Protein 7QFY (pdb70)

Secondary structure (DSSP, 8-state):
-EEEE--TT--SGGG---EEEES---TTT-TT-TTB-SS-B-SSSBSSSEEEEE-TT--S--TTS-----TT-EE-----TT-S-GGGGHHHHHHHHHHHHHHHHHHHHHTT--GGGT---S--TTSSS--S--EEEEES-TT-SS-EEEE-PSTTS--EEEE-EE-SSSS-EEGGG-HHHHHHHHHHHHHHHHTT-TT---S--SHHHHHHHHHHHHHHHHHHT--TT--TT--B-SSHHHHT-TT-SSSS-B-S-TTT----GGGGGG--SHHHHHHHHHHHHHHHHHHHHHHH----SSS--EETTEESSHHHHHHHHHHHHHHHSPSS--HHHHHHHHHHHHHHHHSSTTHHHHHHHHHHTTBSTT-B--TTT-B-B----TT-

Foldseek 3Di:
DKAFAPAFLQQFPVRDHTDIDPQPADCVQVVVGQQDQVPDGAQWLHYFAERFAAAQVLDDDAPPHDTDRGNVSHLYFDDDPQDQDVVNGRSNLRRLLSNLRNLVSRQVVLLPCAQQQQHATQHNPPVDFAYPAHEYHHWQRNPDEDDKAWDAAARHHYIYIHWHWHDLDVRIATCSRRSLRSQLRVVLNLLQCQAVHRNGNCQQPWFQSVLLSNQLSNLVSVLSNDDPPDALADWAEGCCVNNVHPNHDADFTLHPDCVRPVAAPQCSLVDDTSPNSSVLVNSLLSQLLNLQCVVQNDDNDSHFDDDPSAGRHSSVNSVSLLSQLSNVAHRNHHPLSSLVSSQVSCCVRPVRPCVQSSQQSNLVRFSHPPWDDDSNGTHGHNDHDPVD

Organism: Fusarium oxysporum (NCBI:txid5507)

Nearest PDB structures (foldseek):
  7qfy-assembly1_A  TM=1.003E+00  e=1.128E-84  Fusarium oxysporum
  4k90-assembly1_A  TM=9.959E-01  e=1.265E-66  Aspergillus fumigatus Af293
  7z6t-assembly1_AAA  TM=9.946E-01  e=1.065E-66  Aspergillus clavatus
  7qp3-assembly1_A  TM=9.940E-01  e=9.988E-65  unclassified

Sequence (388 aa):
ATYKVYPWGVNDPSKGSRSTVENPWNLAASEFTWLSDGSNNYTTTRGNNGIAQVNPSGGSTYLNNYRPDSPSLKFEEYDYSTSTTTPTTTYRDASIAQLFYTANKYHDLLYLLGFTEQAGNFQTNNNGQGGVGNDMVILNAQDGSGTNNANFATPADGQQPGRMRMCLWTYSTPQRDCCSFDAGVVIHEYTHGLSNRLTGGPANSGCLPGGESGGMGEGWGDFMATAIHIQSKDTRASNKVMGDWVYNNAAGIRAYPYSTSLTTNPYTYKSVNSLSGVHAIGTYWATVLYEVMWNLIDKHGKNDADEPKFNNGVPTDGKYLAMKLVVDGMSLQPCNPNMVQARDAIIDADTALTKGANKCEIWKGFAKRGLGTGAKYSASSRTESFALPSGC

Radius of gyration: 19.97 Å; Cα contacts (8 Å, |Δi|>4): 911; chains: 1; bounding box: 58×42×52 Å

Solvent-accessible surface area: 14240 Å² total; per-residue (Å²): 30,21,0,78,0,18,30,38,43,37,19,0,15,76,100,33,90,41,56,69,35,122,69,23,37,40,104,65,6,2,88,50,36,0,12,10,13,45,103,73,130,38,59,18,0,74,4,7,4,0,3,0,0,4,1,90,94,17,29,88,112,58,86,147,34,82,36,3,121,13,97,76,55,121,0,64,32,132,32,50,76,89,37,96,74,18,81,100,7,84,38,2,0,0,0,5,0,0,8,2,3,2,28,0,4,6,7,0,26,40,0,31,3,27,8,145,20,0,1,0,3,39,46,15,74,86,75,35,50,76,12,102,0,20,0,12,1,1,0,16,3,43,66,34,76,35,92,9,60,24,36,19,48,39,27,9,110,24,0,59,0,25,0,2,17,16,60,125,17,133,35,66,61,0,0,0,3,0,8,3,8,0,0,10,11,2,0,24,0,0,0,24,0,10,0,40,26,42,91,69,34,46,0,19,103,26,48,7,8,6,0,0,2,19,0,3,0,1,2,0,3,9,0,13,28,10,91,84,151,6,76,78,82,21,72,36,51,7,4,34,16,0,74,69,78,94,56,4,51,34,78,79,36,3,1,15,46,79,129,41,0,54,24,8,0,102,21,4,59,101,38,105,45,41,90,31,13,1,3,0,0,2,0,0,2,1,2,7,0,4,21,0,9,89,93,70,34,49,35,76,56,69,79,9,136,80,93,145,50,29,5,40,6,0,5,4,2,2,0,26,2,6,4,32,1,1,66,98,11,60,49,82,2,21,0,22,68,2,12,56,4,6,23,77,2,0,74,79,43,26,186,25,61,2,83,32,36,0,26,94,1,0,3,68,0,0,0,0,64,38,9,145,89,36,82,84,75,23,67,42,16,105,53,71,27,124,59,44

InterPro domains:
  IPR001842 Peptidase M36, fungalysin [PF02128] (246-615)
  IPR001842 Peptidase M36, fungalysin [PR00999] (84-102)
  IPR001842 Peptidase M36, fungalysin [PR00999] (144-166)
  IPR001842 Peptidase M36, fungalysin [PR00999] (182-200)
  IPR001842 Peptidase M36, fungalysin [PR00999] (212-234)
  IPR001842 Peptidase M36, fungalysin [PR00999] (275-294)
  IPR001842 Peptidase M36, fungalysin [PR00999] (315-335)
  IPR001842 Peptidase M36, fungalysin [PR00999] (375-395)
  IPR001842 Peptidase M36, fungalysin [PR00999] (413-433)
  IPR001842 Peptidase M36, fungalysin [PR00999] (442-464)
  IPR001842 Peptidase M36, fungalysin [PR00999] (581-603)
  IPR011096 FTP domain [PF07504] (84-135)
  IPR027268 Peptidase M4/M1, CTD superfamily [G3DSA:1.10.390.10] (446-632)
  IPR050371 Fungal extracellular virulence-associated metalloproteinases [PTHR33478] (13-632)

B-factor: mean 17.04, std 9.08, range [4.0, 73.13]

Structure (mmCIF, N/CA/C/O backbone):
data_7QFY
#
_entry.id   7QFY
#
_cell.length_a   57.371
_cell.length_b   57.371
_cell.length_c   105.895
_cell.angle_alpha   90.000
_cell.angle_beta   90.000
_cell.angle_gamma   90.000
#
_symmetry.space_group_name_H-M   'P 41'
#
loop_
_entity.id
_entity.type
_entity.pdbx_description
1 polymer 'Extracellular metalloproteinase'
2 branched 2-acetamido-2-deoxy-beta-D-glucopyranose-(1-4)-2-acetamido-2-deoxy-beta-D-glucopyranose
3 non-polymer 'ZINC ION'
4 non-polymer 'CALCIUM ION'
5 water water
#
loop_
_atom_site.group_PDB
_atom_site.id
_atom_site.type_symbol
_atom_site.label_atom_id
_atom_site.label_alt_id
_atom_site.label_comp_id
_atom_site.label_asym_id
_atom_site.label_entity_id
_atom_site.label_seq_id
_atom_site.pdbx_PDB_ins_code
_atom_site.Cartn_x
_atom_site.Cartn_y
_atom_site.Cartn_z
_atom_site.occupancy
_atom_site.B_iso_or_equiv
_atom_site.auth_seq_id
_atom_site.auth_comp_id
_atom_site.auth_asym_id
_atom_site.auth_atom_id
_atom_site.pdbx_PDB_model_num
ATOM 1 N N . ALA A 1 1 ? 16.45857 17.65269 28.60762 1.000 16.31183 1 ALA A N 1
ATOM 2 C CA . ALA A 1 1 ? 16.91671 19.00702 29.05337 1.000 15.29059 1 ALA A CA 1
ATOM 3 C C . ALA A 1 1 ? 16.95563 19.02728 30.55628 1.000 15.74338 1 ALA A C 1
ATOM 4 O O . ALA A 1 1 ? 16.10967 18.42513 31.19752 1.000 15.27728 1 ALA A O 1
ATOM 13 N N . THR A 1 2 ? 17.96389 19.68128 31.11952 1.000 12.10042 2 THR A N 1
ATOM 14 C CA . THR A 1 2 ? 18.12182 19.74354 32.55782 1.000 9.90537 2 THR A CA 1
ATOM 15 C C . THR A 1 2 ? 18.34388 21.18327 32.97245 1.000 11.69876 2 THR A C 1
ATOM 16 O O . THR A 1 2 ? 18.86018 21.99699 32.19978 1.000 9.90143 2 THR A O 1
ATOM 27 N N . TYR A 1 3 ? 17.97554 21.47311 34.21540 1.000 10.10283 3 TYR A N 1
ATOM 28 C CA . TYR A 1 3 ? 18.20621 22.77127 34.83579 1.000 9.03768 3 TYR A CA 1
ATOM 29 C C . TYR A 1 3 ? 18.81022 22.53245 36.20927 1.000 12.10189 3 TYR A C 1
ATOM 30 O O . TYR A 1 3 ? 18.23790 21.78375 37.00840 1.000 11.36822 3 TYR A O 1
ATOM 48 N N . LYS A 1 4 ? 19.91362 23.19699 36.52829 1.000 10.13645 4 LYS A N 1
ATOM 49 C CA . LYS A 1 4 ? 20.42442 23.15543 37.89930 1.000 10.04152 4 LYS A CA 1
ATOM 50 C C . LYS A 1 4 ? 19.94032 24.41834 38.60531 1.000 8.22720 4 LYS A C 1
ATOM 51 O O . LYS A 1 4 ? 20.39874 25.52856 38.30593 1.000 8.53751 4 LYS A O 1
ATOM 70 N N . VAL A 1 5 ? 18.95927 24.25900 39.49847 1.000 6.02199 5 VAL A N 1
ATOM 71 C CA . VAL A 1 5 ? 18.22114 25.38270 40.06285 1.000 5.51958 5 VAL A CA 1
ATOM 72 C C . VAL A 1 5 ? 17.85782 25.06475 41.50999 1.000 6.95616 5 VAL A C 1
ATOM 73 O O . VAL A 1 5 ? 17.89450 23.90908 41.95026 1.000 8.68591 5 VAL A O 1
ATOM 86 N N . TYR A 1 6 ? 17.48325 26.10451 42.24490 1.000 8.26280 6 TYR A N 1
ATOM 87 C CA . TYR A 1 6 ? 16.67310 25.93570 43.43857 1.000 8.02602 6 TYR A CA 1
ATOM 88 C C . TYR A 1 6 ? 15.27709 25.60907 42.93912 1.000 6.73028 6 TYR A C 1
ATOM 89 O O . TYR A 1 6 ? 14.65661 26.46990 42.28874 1.000 7.59445 6 TYR A O 1
ATOM 107 N N . PRO A 1 7 ? 14.76970 24.38808 43.11217 1.000 6.75091 7 PRO A N 1
ATOM 108 C CA . PRO A 1 7 ? 13.49217 24.05207 42.47390 1.000 6.84016 7 PRO A CA 1
ATOM 109 C C . PRO A 1 7 ? 12.31901 24.75638 43.13994 1.000 7.76491 7 PRO A C 1
ATOM 110 O O . PRO A 1 7 ? 12.40580 25.33807 44.22061 1.000 9.45939 7 PRO A O 1
ATOM 121 N N . TRP A 1 8 ? 11.20202 24.66644 42.43689 1.000 8.28811 8 TRP A N 1
ATOM 122 C CA . TRP A 1 8 ? 9.94269 25.26435 42.83547 1.000 9.02091 8 TRP A CA 1
ATOM 123 C C . TRP A 1 8 ? 9.56653 24.83747 44.24774 1.000 11.84755 8 TRP A C 1
ATOM 124 O O . TRP A 1 8 ? 9.56488 23.64309 44.58805 1.000 11.40565 8 TRP A O 1
ATOM 145 N N . GLY A 1 9 ? 9.29419 25.82700 45.08936 1.000 10.45541 9 GLY A N 1
ATOM 146 C CA . GLY A 1 9 ? 9.01811 25.59236 46.48264 1.000 12.28201 9 GLY A CA 1
ATOM 147 C C . GLY A 1 9 ? 10.17085 25.89970 47.40402 1.000 12.18026 9 GLY A C 1
ATOM 148 O O . GLY A 1 9 ? 9.96508 25.98044 48.62209 1.000 10.09770 9 GLY A O 1
ATOM 152 N N . VAL A 1 10 ? 11.38125 26.04368 46.86777 1.000 8.50148 10 VAL A N 1
ATOM 153 C CA . VAL A 1 10 ? 12.51143 26.55511 47.63196 1.000 8.67685 10 VAL A CA 1
ATOM 154 C C . VAL A 1 10 ? 12.59278 28.03613 47.29697 1.000 8.59682 10 VAL A C 1
ATOM 155 O O . VAL A 1 10 ? 12.91645 28.38466 46.15854 1.000 10.61914 10 VAL A O 1
ATOM 168 N N . ASN A 1 11 ? 12.27272 28.92599 48.24635 1.000 5.69394 11 ASN A N 1
ATOM 169 C CA . ASN A 1 11 ? 12.14986 30.31863 47.83466 1.000 8.28525 11 ASN A CA 1
ATOM 170 C C . ASN A 1 11 ? 13.48308 30.94282 47.41150 1.000 10.42964 11 ASN A C 1
ATOM 171 O O . ASN A 1 11 ? 13.52443 31.73747 46.46009 1.000 11.15876 11 ASN A O 1
ATOM 182 N N . ASP A 1 12 ? 14.56212 30.69624 48.13925 1.000 7.86563 12 ASP A N 1
ATOM 183 C CA . ASP A 1 12 ? 15.78147 31.45015 47.88815 1.000 8.23737 12 ASP A CA 1
ATOM 184 C C . ASP A 1 12 ? 16.96645 30.63721 48.39150 1.000 5.98583 12 ASP A C 1
ATOM 185 O O . ASP A 1 12 ? 16.79025 29.59410 49.04921 1.000 6.65239 12 ASP A O 1
ATOM 194 N N . PRO A 1 13 ? 18.19912 31.05973 48.08479 1.000 6.46892 13 PRO A N 1
ATOM 195 C CA . PRO A 1 13 ? 19.35923 30.24259 48.46335 1.000 8.00341 13 PRO A CA 1
ATOM 196 C C . PRO A 1 13 ? 19.53298 30.01645 49.95664 1.000 9.75556 13 PRO A C 1
ATOM 197 O O . PRO A 1 13 ? 20.22382 29.06426 50.34260 1.000 11.14456 13 PRO A O 1
ATOM 208 N N . SER A 1 14 ? 18.95561 30.85907 50.82413 1.000 7.28643 14 SER A N 1
ATOM 209 C CA . SER A 1 14 ? 19.10320 30.63288 52.25440 1.000 7.93742 14 SER A CA 1
ATOM 210 C C . SER A 1 14 ? 18.17300 29.54706 52.76288 1.000 10.55619 14 SER A C 1
ATOM 211 O O . SER A 1 14 ? 18.31709 29.13036 53.91553 1.000 12.81601 14 SER A O 1
ATOM 219 N N . LYS A 1 15 ? 17.25188 29.06458 51.91925 1.000 9.14661 15 LYS A N 1
ATOM 220 C CA . LYS A 1 15 ? 16.23150 28.12628 52.34933 1.000 7.81542 15 LYS A CA 1
ATOM 221 C C . LYS A 1 15 ? 16.34884 26.75986 51.69489 1.000 9.65117 15 LYS A C 1
ATOM 222 O O . LYS A 1 15 ? 15.49734 25.89919 51.94230 1.000 10.87414 15 LYS A O 1
ATOM 241 N N . GLY A 1 16 ? 17.37649 26.51320 50.89638 1.000 9.26434 16 GLY A N 1
ATOM 242 C CA . GLY A 1 16 ? 17.48966 25.21761 50.27432 1.000 8.64317 16 GLY A CA 1
ATOM 243 C C . GLY A 1 16 ? 18.78463 25.08063 49.51879 1.000 9.48512 16 GLY A C 1
ATOM 244 O O . GLY A 1 16 ? 19.71703 25.86027 49.70840 1.000 11.18610 16 GLY A O 1
ATOM 248 N N . SER A 1 17 ? 18.81741 24.06169 48.65890 1.000 9.31440 17 SER A N 1
ATOM 249 C CA . SER A 1 17 ? 19.99636 23.67383 47.89933 1.000 8.33411 17 SER A CA 1
ATOM 250 C C . SER A 1 17 ? 19.57554 23.45773 46.45045 1.000 10.56012 17 SER A C 1
ATOM 251 O O . SER A 1 17 ? 18.42659 23.12790 46.16526 1.000 10.66288 17 SER A O 1
ATOM 259 N N . ARG A 1 18 ? 20.50860 23.66134 45.53339 1.000 9.51878 18 ARG A N 1
ATOM 260 C CA . ARG A 1 18 ? 20.21845 23.42422 44.12391 1.000 7.54227 18 ARG A CA 1
ATOM 261 C C . ARG A 1 18 ? 20.34666 21.94821 43.80114 1.000 8.42478 18 ARG A C 1
ATOM 262 O O . ARG A 1 18 ? 21.13709 21.21388 44.41731 1.000 12.38540 18 ARG A O 1
ATOM 283 N N . SER A 1 19 ? 19.54959 21.50571 42.83730 1.000 9.04581 19 SER A N 1
ATOM 284 C CA . SER A 1 19 ? 19.75488 20.20047 42.23481 1.000 14.21016 19 SER A CA 1
ATOM 285 C C . SER A 1 19 ? 19.41675 20.30336 40.76408 1.000 11.17059 19 SER A C 1
ATOM 286 O O . SER A 1 19 ? 18.95997 21.33373 40.27966 1.000 10.17579 19 SER A O 1
ATOM 294 N N . THR A 1 20 ? 19.68492 19.22143 40.04809 1.000 13.85042 20 THR A N 1
ATOM 295 C CA . THR A 1 20 ? 19.42099 19.14115 38.62236 1.000 12.62499 20 THR A CA 1
ATOM 296 C C . THR A 1 20 ? 18.06137 18.49222 38.40609 1.000 12.67461 20 THR A C 1
ATOM 297 O O . THR A 1 20 ? 17.83404 17.35775 38.85004 1.000 14.95108 20 THR A O 1
ATOM 308 N N . VAL A 1 21 ? 17.17284 19.19379 37.69896 1.000 10.72037 21 VAL A N 1
ATOM 309 C CA . VAL A 1 21 ? 15.84983 18.68114 37.37071 1.000 13.70133 21 VAL A CA 1
ATOM 310 C C . VAL A 1 21 ? 15.73820 18.55105 35.86037 1.000 12.31728 21 VAL A C 1
ATOM 311 O O . VAL A 1 21 ? 16.28699 19.36581 35.10937 1.000 12.97363 21 VAL A O 1
ATOM 324 N N . GLU A 1 22 ? 15.05460 17.50412 35.41884 1.000 12.43340 22 GLU A N 1
ATOM 325 C CA . GLU A 1 22 ? 14.94449 17.17990 34.01037 1.000 11.36435 22 GLU A CA 1
ATOM 326 C C . GLU A 1 22 ? 13.54152 17.48810 33.51586 1.000 13.80160 22 GLU A C 1
ATOM 327 O O . GLU A 1 22 ? 12.55299 17.20303 34.20097 1.000 14.39727 22 GLU A O 1
ATOM 339 N N . ASN A 1 23 ? 13.46345 18.10172 32.33634 1.000 11.47158 23 ASN A N 1
ATOM 340 C CA . ASN A 1 23 ? 12.21506 18.31222 31.60560 1.000 9.06181 23 ASN A CA 1
ATOM 341 C C . ASN A 1 23 ? 11.10179 18.79616 32.54528 1.000 10.68501 23 ASN A C 1
ATOM 342 O O . ASN A 1 23 ? 10.07048 18.13251 32.68165 1.000 12.39182 23 ASN A O 1
ATOM 353 N N . PRO A 1 24 ? 11.28479 19.94714 33.20468 1.000 9.89954 24 PRO A N 1
ATOM 354 C CA . PRO A 1 24 ? 10.37504 20.35207 34.29571 1.000 11.70835 24 PRO A CA 1
ATOM 355 C C . PRO A 1 24 ? 9.05976 20.98848 33.85244 1.000 10.47789 24 PRO A C 1
ATOM 356 O O . PRO A 1 24 ? 8.25018 21.38158 34.70835 1.000 10.84796 24 PRO A O 1
ATOM 367 N N . TRP A 1 25 ? 8.82006 21.05817 32.55501 1.000 9.54882 25 TRP A N 1
ATOM 368 C CA . TRP A 1 25 ? 7.61262 21.65238 32.02396 1.000 8.69379 25 TRP A CA 1
ATOM 369 C C . TRP A 1 25 ? 6.42089 20.73637 32.22822 1.000 9.49355 25 TRP A C 1
ATOM 370 O O . TRP A 1 25 ? 6.54767 19.51198 32.29419 1.000 12.67305 25 TRP A O 1
ATOM 391 N N . ASN A 1 26 ? 5.24449 21.34398 32.32865 1.000 10.25350 26 ASN A N 1
ATOM 392 C CA . ASN A 1 26 ? 3.98988 20.61015 32.29748 1.000 9.39296 26 ASN A CA 1
ATOM 393 C C . ASN A 1 26 ? 3.43208 20.70098 30.88113 1.000 11.49592 26 ASN A C 1
ATOM 394 O O . ASN A 1 26 ? 3.17422 21.79736 30.38041 1.000 10.39835 26 ASN A O 1
ATOM 405 N N . LEU A 1 27 ? 3.27652 19.55644 30.21675 1.000 11.82818 27 LEU A N 1
ATOM 406 C CA . LEU A 1 27 ? 2.90795 19.59462 28.80151 1.000 13.47386 27 LEU A CA 1
ATOM 407 C C . LEU A 1 27 ? 1.47549 20.05113 28.57125 1.000 13.31115 27 LEU A C 1
ATOM 408 O O . LEU A 1 27 ? 1.13602 20.43492 27.44663 1.000 15.69436 27 LEU A O 1
ATOM 424 N N . ALA A 1 28 ? 0.62091 20.00531 29.59374 1.000 12.32900 28 ALA A N 1
ATOM 425 C CA . ALA A 1 28 ? -0.72319 20.54450 29.43192 1.000 14.10774 28 ALA A CA 1
ATOM 426 C C . ALA A 1 28 ? -0.68883 22.04920 29.21775 1.000 17.25061 28 ALA A C 1
ATOM 427 O O . ALA A 1 28 ? -1.52399 22.59472 28.48775 1.000 17.60401 28 ALA A O 1
ATOM 434 N N . ALA A 1 29 ? 0.25604 22.73126 29.85582 1.000 12.49564 29 ALA A N 1
ATOM 435 C CA . ALA A 1 29 ? 0.39043 24.17966 29.75483 1.000 10.81819 29 ALA A CA 1
ATOM 436 C C . ALA A 1 29 ? 1.47033 24.63360 28.78409 1.000 12.34204 29 ALA A C 1
ATOM 437 O O . ALA A 1 29 ? 1.35862 25.72438 28.20397 1.000 10.17057 29 ALA A O 1
ATOM 444 N N . SER A 1 30 ? 2.50623 23.82876 28.57963 1.000 9.24098 30 SER A N 1
ATOM 445 C CA . SER A 1 30 ? 3.60296 24.14459 27.66152 1.000 8.87347 30 SER A CA 1
ATOM 446 C C . SER A 1 30 ? 3.71845 22.99129 26.67288 1.000 9.31981 30 SER A C 1
ATOM 447 O O . SER A 1 30 ? 4.61922 22.16988 26.79643 1.000 9.49445 30 SER A O 1
ATOM 455 N N . GLU A 1 31 ? 2.79628 22.92202 25.70876 1.000 9.49062 31 GLU A N 1
ATOM 456 C CA . GLU A 1 31 ? 2.71229 21.75143 24.84016 1.000 12.29357 31 GLU A CA 1
ATOM 457 C C . GLU A 1 31 ? 3.95782 21.56951 23.98595 1.000 11.81949 31 GLU A C 1
ATOM 458 O O . GLU A 1 31 ? 4.21019 20.45353 23.51269 1.000 14.54059 31 GLU A O 1
ATOM 470 N N . PHE A 1 32 ? 4.70766 22.64202 23.73199 1.000 11.84261 32 PHE A N 1
ATOM 471 C CA . PHE A 1 32 ? 5.92200 22.56810 22.93839 1.000 12.65331 32 PHE A CA 1
ATOM 472 C C . PHE A 1 32 ? 7.16217 22.42434 23.80594 1.000 13.75503 32 PHE A C 1
ATOM 473 O O . PHE A 1 32 ? 8.27586 22.44895 23.27004 1.000 11.81751 32 PHE A O 1
ATOM 490 N N . THR A 1 33 ? 6.98572 22.23210 25.11945 1.000 12.29863 33 THR A N 1
ATOM 491 C CA . THR A 1 33 ? 8.02421 22.39104 26.13277 1.000 11.11535 33 THR A CA 1
ATOM 492 C C . THR A 1 33 ? 8.39657 23.85964 26.27618 1.000 9.03606 33 THR A C 1
ATOM 493 O O . THR A 1 33 ? 7.89387 24.71983 25.54796 1.000 11.77279 33 THR A O 1
ATOM 504 N N . TRP A 1 34 ? 9.22499 24.16299 27.27058 1.000 8.00893 34 TRP A N 1
ATOM 505 C CA . TRP A 1 34 ? 9.66810 25.53033 27.47056 1.000 6.57984 34 TRP A CA 1
ATOM 506 C C . TRP A 1 34 ? 10.65106 25.99925 26.41164 1.000 9.15867 34 TRP A C 1
ATOM 507 O O . TRP A 1 34 ? 10.99196 27.19141 26.41115 1.000 9.57887 34 TRP A O 1
ATOM 528 N N . LEU A 1 35 ? 11.15538 25.10829 25.55851 1.000 8.36917 35 LEU A N 1
ATOM 529 C CA . LEU A 1 35 ? 12.28041 25.43154 24.68428 1.000 9.25831 35 LEU A CA 1
ATOM 530 C C . LEU A 1 35 ? 11.87873 25.56722 23.22354 1.000 11.56949 35 LEU A C 1
ATOM 531 O O . LEU A 1 35 ? 12.75464 25.60202 22.34813 1.000 11.28415 35 LEU A O 1
ATOM 547 N N . SER A 1 36 ? 10.58881 25.63769 22.93650 1.000 11.06292 36 SER A N 1
ATOM 548 C CA . SER A 1 36 ? 10.10472 25.74686 21.56748 1.000 10.92266 36 SER A CA 1
ATOM 549 C C . SER A 1 36 ? 8.84423 26.59067 21.56755 1.000 13.00133 36 SER A C 1
ATOM 550 O O . SER A 1 36 ? 8.11903 26.66424 22.57249 1.000 10.95671 36 SER A O 1
ATOM 558 N N . ASP A 1 37 ? 8.60116 27.24360 20.43235 1.000 12.16024 37 ASP A N 1
ATOM 559 C CA . ASP A 1 37 ? 7.34793 27.94215 20.18007 1.000 11.43051 37 ASP A CA 1
ATOM 560 C C . ASP A 1 37 ? 6.50809 27.22077 19.13723 1.000 14.81407 37 ASP A C 1
ATOM 561 O O . ASP A 1 37 ? 5.56551 27.80045 18.58296 1.000 16.21570 37 ASP A O 1
ATOM 570 N N . GLY A 1 38 ? 6.81819 25.95307 18.86862 1.000 10.11508 38 GLY A N 1
ATOM 571 C CA . GLY A 1 38 ? 6.09888 25.17016 17.90620 1.000 13.85378 38 GLY A CA 1
ATOM 572 C C . GLY A 1 38 ? 6.70304 25.22203 16.52000 1.000 17.54027 38 GLY A C 1
ATOM 573 O O . GLY A 1 38 ? 6.56028 24.26841 15.74919 1.000 27.27573 38 GLY A O 1
ATOM 577 N N . SER A 1 39 ? 7.35506 26.32166 16.17592 1.000 16.28248 39 SER A N 1
ATOM 578 C CA . SER A 1 39 ? 8.06012 26.43634 14.90713 1.000 25.02054 39 SER A CA 1
ATOM 579 C C . SER A 1 39 ? 9.56571 26.39432 15.05569 1.000 21.39244 39 SER A C 1
ATOM 580 O O . SER A 1 39 ? 10.25194 25.84376 14.19607 1.000 23.62507 39 SER A O 1
ATOM 588 N N . ASN A 1 40 ? 10.09418 26.99412 16.11356 1.000 16.94075 40 ASN A N 1
ATOM 589 C CA . ASN A 1 40 ? 11.52392 27.03854 16.35929 1.000 15.11916 40 ASN A CA 1
ATOM 590 C C . ASN A 1 40 ? 11.81622 26.30386 17.65520 1.000 16.60185 40 ASN A C 1
ATOM 591 O O . ASN A 1 40 ? 11.02872 26.38181 18.60918 1.000 17.37636 40 ASN A O 1
ATOM 602 N N . ASN A 1 41 ? 12.95000 25.60157 17.68737 1.000 15.64069 41 ASN A N 1
ATOM 603 C CA . ASN A 1 41 ? 13.49557 25.00735 18.89944 1.000 13.09618 41 ASN A CA 1
ATOM 604 C C . ASN A 1 41 ? 14.75191 25.77802 19.29022 1.000 14.39947 41 ASN A C 1
ATOM 605 O O . ASN A 1 41 ? 15.56274 26.13186 18.43092 1.000 18.05650 41 ASN A O 1
ATOM 615 N N . TYR A 1 42 ? 14.91305 26.04952 20.57918 1.000 10.71215 42 TYR A N 1
ATOM 616 C CA . TYR A 1 42 ? 16.01732 26.86308 21.06633 1.000 12.17749 42 TYR A CA 1
ATOM 617 C C . TYR A 1 42 ? 16.96608 26.05815 21.95077 1.000 13.87652 42 TYR A C 1
ATOM 618 O O . TYR A 1 42 ? 16.57656 25.06869 22.57444 1.000 13.58775 42 TYR A O 1
ATOM 636 N N . THR A 1 43 ? 18.22875 26.48536 21.97520 1.000 9.75258 43 THR A N 1
ATOM 637 C CA . THR A 1 43 ? 19.24762 25.89268 22.83989 1.000 10.89657 43 THR A CA 1
ATOM 638 C C . THR A 1 43 ? 19.69564 26.87721 23.91455 1.000 10.91498 43 THR A C 1
ATOM 639 O O . THR A 1 43 ? 20.87666 26.98293 24.24494 1.000 13.07047 43 THR A O 1
ATOM 650 N N . THR A 1 44 ? 18.74025 27.60737 24.47164 1.000 9.75657 44 THR A N 1
ATOM 651 C CA . THR A 1 44 ? 19.01374 28.62693 25.45411 1.000 9.68425 44 THR A CA 1
ATOM 652 C C . THR A 1 44 ? 17.74388 28.82525 26.28209 1.000 12.61233 44 THR A C 1
ATOM 653 O O . THR A 1 44 ? 16.80745 28.01339 26.23440 1.000 9.57009 44 THR A O 1
ATOM 664 N N . THR A 1 45 ? 17.74233 29.89416 27.07488 1.000 8.28113 45 THR A N 1
ATOM 665 C CA . THR A 1 45 ? 16.61272 30.29094 27.90887 1.000 7.07745 45 THR A CA 1
ATOM 666 C C . THR A 1 45 ? 15.63303 31.09273 27.04870 1.000 6.35111 45 THR A C 1
ATOM 667 O O . THR A 1 45 ? 15.44653 32.30378 27.18948 1.000 7.90957 45 THR A O 1
ATOM 678 N N . ARG A 1 46 ? 14.99551 30.36761 26.12577 1.000 7.32374 46 ARG A N 1
ATOM 679 C CA . ARG A 1 46 ? 14.04661 30.94544 25.18592 1.000 8.32128 46 ARG A CA 1
ATOM 680 C C . ARG A 1 46 ? 13.05207 29.87596 24.75770 1.000 8.69832 46 ARG A C 1
ATOM 681 O O . ARG A 1 46 ? 13.43684 28.72935 24.48589 1.000 8.77424 46 ARG A O 1
ATOM 702 N N . GLY A 1 47 ? 11.78598 30.27066 24.68508 1.000 6.70998 47 GLY A N 1
ATOM 703 C CA . GLY A 1 47 ? 10.75649 29.38448 24.18499 1.000 8.01972 47 GLY A CA 1
ATOM 704 C C . GLY A 1 47 ? 9.40100 30.05002 24.25259 1.000 8.95440 47 GLY A C 1
ATOM 705 O O . GLY A 1 47 ? 9.29075 31.27990 24.27954 1.000 9.14720 47 GLY A O 1
ATOM 709 N N . ASN A 1 48 ? 8.34889 29.23205 24.27126 1.000 8.64849 48 ASN A N 1
ATOM 710 C CA . ASN A 1 48 ? 7.01524 29.79453 24.05102 1.000 7.29372 48 ASN A CA 1
ATOM 711 C C . ASN A 1 48 ? 6.59568 30.77724 25.14042 1.000 7.78200 48 ASN A C 1
ATOM 712 O O . ASN A 1 48 ? 5.79231 31.68757 24.88070 1.000 9.20521 48 ASN A O 1
ATOM 723 N N . ASN A 1 49 ? 7.06796 30.58597 26.36428 1.000 7.37024 49 ASN A N 1
ATOM 724 C CA . ASN A 1 49 ? 6.54771 31.35847 27.49934 1.000 5.93640 49 ASN A CA 1
ATOM 725 C C . ASN A 1 49 ? 7.41475 32.54646 27.85242 1.000 8.04134 49 ASN A C 1
ATOM 726 O O . ASN A 1 49 ? 6.93759 33.47107 28.53283 1.000 7.38301 49 ASN A O 1
ATOM 737 N N . GLY A 1 50 ? 8.66967 32.56548 27.41491 1.000 6.76434 50 GLY A N 1
ATOM 738 C CA . GLY A 1 50 ? 9.53356 33.65555 27.82615 1.000 7.32093 50 GLY A CA 1
ATOM 739 C C . GLY A 1 50 ? 10.87631 33.57974 27.13072 1.000 7.52870 50 GLY A C 1
ATOM 740 O O . GLY A 1 50 ? 11.25252 32.56768 26.53355 1.000 7.95789 50 GLY A O 1
ATOM 744 N N . ILE A 1 51 ? 11.59586 34.68292 27.21024 1.000 7.17790 51 ILE A N 1
ATOM 745 C CA . ILE A 1 51 ? 12.97007 34.75424 26.76234 1.000 6.58193 51 ILE A CA 1
ATOM 746 C C . ILE A 1 51 ? 13.72540 35.46730 27.86941 1.000 8.08242 51 ILE A C 1
ATOM 747 O O . ILE A 1 51 ? 13.32957 36.55938 28.30120 1.000 6.88513 51 ILE A O 1
ATOM 763 N N . ALA A 1 52 ? 14.77050 34.82294 28.36976 1.000 6.92862 52 ALA A N 1
ATOM 764 C CA . ALA A 1 52 ? 15.55207 35.34810 29.48049 1.000 4.91426 52 ALA A CA 1
ATOM 765 C C . ALA A 1 52 ? 16.96659 35.69606 29.03010 1.000 5.13466 52 ALA A C 1
ATOM 766 O O . ALA A 1 52 ? 17.53630 35.06070 28.13333 1.000 6.91820 52 ALA A O 1
ATOM 773 N N . GLN A 1 53 ? 17.50806 36.73070 29.65836 1.000 7.22979 53 GLN A N 1
ATOM 774 C CA . GLN A 1 53 ? 18.79775 37.31257 29.32476 1.000 5.94659 53 GLN A CA 1
ATOM 775 C C . GLN A 1 53 ? 19.17957 38.23956 30.46182 1.000 6.38831 53 GLN A C 1
ATOM 776 O O . GLN A 1 53 ? 18.33131 38.61069 31.27815 1.000 6.75191 53 GLN A O 1
ATOM 790 N N . VAL A 1 54 ? 20.45171 38.59614 30.52146 1.000 6.71345 54 VAL A N 1
ATOM 791 C CA . VAL A 1 54 ? 20.83647 39.71624 31.37147 1.000 5.69841 54 VAL A CA 1
ATOM 792 C C . VAL A 1 54 ? 20.67735 40.99842 30.56929 1.000 8.47945 54 VAL A C 1
ATOM 793 O O . VAL A 1 54 ? 20.80732 41.02003 29.33970 1.000 8.15810 54 VAL A O 1
ATOM 806 N N . ASN A 1 55 ? 20.40269 42.09099 31.27093 1.000 6.71533 55 ASN A N 1
ATOM 807 C CA . ASN A 1 55 ? 20.24565 43.40505 30.64688 1.000 7.42853 55 ASN A CA 1
ATOM 808 C C . ASN A 1 55 ? 21.07848 44.45519 31.37978 1.000 8.36059 55 ASN A C 1
ATOM 809 O O . ASN A 1 55 ? 20.54012 45.42456 31.94414 1.000 8.59664 55 ASN A O 1
ATOM 820 N N . PRO A 1 56 ? 22.40643 44.30841 31.36699 1.000 8.92342 56 PRO A N 1
ATOM 821 C CA . PRO A 1 56 ? 23.25482 45.24616 32.11655 1.000 9.37289 56 PRO A CA 1
ATOM 822 C C . PRO A 1 56 ? 23.09468 46.68155 31.66688 1.000 11.77226 56 PRO A C 1
ATOM 823 O O . PRO A 1 56 ? 23.31725 47.60227 32.47418 1.000 13.31365 56 PRO A O 1
ATOM 834 N N . SER A 1 57 ? 22.69697 46.90858 30.40781 1.000 12.42552 57 SER A N 1
ATOM 835 C CA . SER A 1 57 ? 22.53879 48.27759 29.92638 1.000 13.07639 57 SER A CA 1
ATOM 836 C C . SER A 1 57 ? 21.34575 48.97675 30.55697 1.000 14.07122 57 SER A C 1
ATOM 837 O O . SER A 1 57 ? 21.30782 50.21482 30.57816 1.000 15.52224 57 SER A O 1
ATOM 845 N N . GLY A 1 58 ? 20.36470 48.21783 31.03087 1.000 11.65142 58 GLY A N 1
ATOM 846 C CA . GLY A 1 58 ? 19.10541 48.77603 31.47227 1.000 12.02407 58 GLY A CA 1
ATOM 847 C C . GLY A 1 58 ? 18.19856 49.24118 30.35356 1.000 15.92069 58 GLY A C 1
ATOM 848 O O . GLY A 1 58 ? 17.19206 49.89794 30.63149 1.000 17.17143 58 GLY A O 1
ATOM 852 N N . GLY A 1 59 ? 18.51874 48.89734 29.10245 1.000 13.97054 59 GLY A N 1
ATOM 853 C CA . GLY A 1 59 ? 17.75116 49.33441 27.95311 1.000 14.13883 59 GLY A CA 1
ATOM 854 C C . GLY A 1 59 ? 16.47036 48.56472 27.76722 1.000 18.14612 59 GLY A C 1
ATOM 855 O O . GLY A 1 59 ? 16.13542 47.64441 28.51630 1.000 14.58427 59 GLY A O 1
ATOM 859 N N . SER A 1 60 ? 15.73975 48.93389 26.70686 1.000 17.52049 60 SER A N 1
ATOM 860 C CA . SER A 1 60 ? 14.42322 48.37262 26.46230 1.000 18.57739 60 SER A CA 1
ATOM 861 C C . SER A 1 60 ? 14.38766 47.32278 25.35592 1.000 23.95484 60 SER A C 1
ATOM 862 O O . SER A 1 60 ? 13.32269 46.75778 25.11169 1.000 31.55601 60 SER A O 1
ATOM 870 N N . THR A 1 61 ? 15.49906 47.04370 24.68101 1.000 16.56129 61 THR A N 1
ATOM 871 C CA . THR A 1 61 ? 15.52243 45.91979 23.75574 1.000 17.68560 61 THR A CA 1
ATOM 872 C C . THR A 1 61 ? 16.03822 44.69088 24.49631 1.000 17.39383 61 THR A C 1
ATOM 873 O O . THR A 1 61 ? 16.55303 44.78788 25.60883 1.000 17.82846 61 THR A O 1
ATOM 884 N N . TYR A 1 62 ? 15.86832 43.51307 23.88190 1.000 9.33301 62 TYR A N 1
ATOM 885 C CA . TYR A 1 62 ? 16.19018 42.26387 24.56681 1.000 8.92874 62 TYR A CA 1
ATOM 886 C C . TYR A 1 62 ? 16.80662 41.18733 23.68394 1.000 10.52208 62 TYR A C 1
ATOM 887 O O . TYR A 1 62 ? 17.57263 40.36524 24.19998 1.000 9.13312 62 TYR A O 1
ATOM 905 N N . LEU A 1 63 ? 16.53846 41.16701 22.37851 1.000 10.14025 63 LEU A N 1
ATOM 906 C CA . LEU A 1 63 ? 16.86672 39.98516 21.59286 1.000 8.39378 63 LEU A CA 1
ATOM 907 C C . LEU A 1 63 ? 18.36847 39.74184 21.57415 1.000 10.99902 63 LEU A C 1
ATOM 908 O O . LEU A 1 63 ? 18.82265 38.58976 21.55078 1.000 11.46657 63 LEU A O 1
ATOM 924 N N . ASN A 1 64 ? 19.15023 40.80414 21.60339 1.000 8.79765 64 ASN A N 1
ATOM 925 C CA . ASN A 1 64 ? 20.58333 40.65793 21.45475 1.000 9.02884 64 ASN A CA 1
ATOM 926 C C . ASN A 1 64 ? 21.32367 40.78812 22.77176 1.000 8.59928 64 ASN A C 1
ATOM 927 O O . ASN A 1 64 ? 22.55323 40.84884 22.75574 1.000 9.10115 64 ASN A O 1
ATOM 938 N N . ASN A 1 65 ? 20.61123 40.81633 23.89766 1.000 8.02111 65 ASN A N 1
ATOM 939 C CA . ASN A 1 65 ? 21.27674 40.68553 25.18635 1.000 7.62361 65 ASN A CA 1
ATOM 940 C C . ASN A 1 65 ? 21.80731 39.26886 25.36210 1.000 9.42938 65 ASN A C 1
ATOM 941 O O . ASN A 1 65 ? 21.39746 38.32525 24.66955 1.000 8.73149 65 ASN A O 1
ATOM 952 N N . TYR A 1 66 ? 22.75173 39.13325 26.29270 1.000 7.48973 66 TYR A N 1
ATOM 953 C CA . TYR A 1 66 ? 23.42765 37.86262 26.52396 1.000 7.19885 66 TYR A CA 1
ATOM 954 C C . TYR A 1 66 ? 22.49349 36.84240 27.17159 1.000 6.72129 66 TYR A C 1
ATOM 955 O O . TYR A 1 66 ? 21.83541 37.13443 28.17552 1.000 7.48829 66 TYR A O 1
ATOM 973 N N . ARG A 1 67 ? 22.52477 35.61036 26.65485 1.000 6.94917 67 ARG A N 1
ATOM 974 C CA . ARG A 1 67 ? 21.95213 34.43762 27.30471 1.000 6.94655 67 ARG A CA 1
ATOM 975 C C . ARG A 1 67 ? 22.80916 33.22530 26.95513 1.000 9.41790 67 ARG A C 1
ATOM 976 O O . ARG A 1 67 ? 23.53111 33.23901 25.95111 1.000 10.05236 67 ARG A O 1
ATOM 997 N N . PRO A 1 68 ? 22.80130 32.18809 27.78777 1.000 10.89870 68 PRO A N 1
ATOM 998 C CA . PRO A 1 68 ? 23.76868 31.10265 27.58314 1.000 12.06042 68 PRO A CA 1
ATOM 999 C C . PRO A 1 68 ? 23.45991 30.31561 26.32126 1.000 11.61421 68 PRO A C 1
ATOM 1000 O O . PRO A 1 68 ? 22.30502 30.01395 26.03072 1.000 16.92707 68 PRO A O 1
ATOM 1011 N N . ASP A 1 69 ? 24.51471 30.04372 25.55012 1.000 16.05026 69 ASP A N 1
ATOM 1012 C CA . ASP A 1 69 ? 24.46386 29.20573 24.35106 1.000 20.91261 69 ASP A CA 1
ATOM 1013 C C . ASP A 1 69 ? 24.81423 27.79191 24.79461 1.000 20.02779 69 ASP A C 1
ATOM 1014 O O . ASP A 1 69 ? 25.98868 27.46627 24.97945 1.000 19.24319 69 ASP A O 1
ATOM 1023 N N . SER A 1 70 ? 23.80251 26.94332 24.97311 1.000 12.99171 70 SER A N 1
ATOM 1024 C CA . SER A 1 70 ? 23.99340 25.61435 25.54479 1.000 15.52632 70 SER A CA 1
ATOM 1025 C C . SER A 1 70 ? 23.31228 24.56042 24.68560 1.000 13.12721 70 SER A C 1
ATOM 1026 O O . SER A 1 70 ? 22.25128 24.04182 25.05030 1.000 12.67265 70 SER A O 1
ATOM 1034 N N . PRO A 1 71 ? 23.91525 24.18705 23.54691 1.000 11.87946 71 PRO A N 1
ATOM 1035 C CA . PRO A 1 71 ? 23.33193 23.11993 22.72446 1.000 10.42851 71 PRO A CA 1
ATOM 1036 C C . PRO A 1 71 ? 23.24139 21.78700 23.43250 1.000 14.11898 71 PRO A C 1
ATOM 1037 O O . PRO A 1 71 ? 22.51465 20.91727 22.95332 1.000 13.52655 71 PRO A O 1
ATOM 1048 N N . SER A 1 72 ? 23.96633 21.59586 24.53894 1.000 17.79685 72 SER A N 1
ATOM 1049 C CA . SER A 1 72 ? 23.80345 20.38367 25.33339 1.000 18.44135 72 SER A CA 1
ATOM 1050 C C . SER A 1 72 ? 22.40652 20.26533 25.93488 1.000 20.67574 72 SER A C 1
ATOM 1051 O O . SER A 1 72 ? 21.99865 19.15904 26.30528 1.000 18.68487 72 SER A O 1
ATOM 1059 N N . LEU A 1 73 ? 21.66802 21.37749 26.02110 1.000 13.69704 73 LEU A N 1
ATOM 1060 C CA . LEU A 1 73 ? 20.41732 21.52102 26.78832 1.000 11.20444 73 LEU A CA 1
ATOM 1061 C C . LEU A 1 73 ? 20.59020 21.15120 28.25022 1.000 11.99797 73 LEU A C 1
ATOM 1062 O O . LEU A 1 73 ? 19.61157 20.82797 28.92677 1.000 12.03748 73 LEU A O 1
ATOM 1078 N N . LYS A 1 74 ? 21.81351 21.23862 28.75347 1.000 14.83013 74 LYS A N 1
ATOM 1079 C CA . LYS A 1 74 ? 22.11639 21.08602 30.17472 1.000 12.99562 74 LYS A CA 1
ATOM 1080 C C . LYS A 1 74 ? 22.32622 22.49563 30.71239 1.000 13.94474 74 LYS A C 1
ATOM 1081 O O . LYS A 1 74 ? 23.41866 23.05279 30.65087 1.000 13.09107 74 LYS A O 1
ATOM 1100 N N . PHE A 1 75 ? 21.26208 23.08397 31.24138 1.000 11.13331 75 PHE A N 1
ATOM 1101 C CA . PHE A 1 75 ? 21.33048 24.44802 31.75682 1.000 10.45841 75 PHE A CA 1
ATOM 1102 C C . PHE A 1 75 ? 21.78738 24.38796 33.21397 1.000 8.90073 75 PHE A C 1
ATOM 1103 O O . PHE A 1 75 ? 21.06065 24.72643 34.15327 1.000 9.95471 75 PHE A O 1
ATOM 1120 N N A GLU A 1 76 ? 23.03396 23.92547 33.37444 0.589 9.08722 76 GLU A N 1
ATOM 1121 N N B GLU A 1 76 ? 23.03832 23.94039 33.39096 0.411 9.09193 76 GLU A N 1
ATOM 1122 C CA A GLU A 1 76 ? 23.64243 23.64311 34.67205 0.589 9.65481 76 GLU A CA 1
ATOM 1123 C CA B GLU A 1 76 ? 23.60855 23.64367 34.70892 0.411 9.68547 76 GLU A CA 1
ATOM 1124 C C A GLU A 1 76 ? 24.86858 24.52828 34.81079 0.589 9.01839 76 GLU A C 1
ATOM 1125 C C B GLU A 1 76 ? 24.88206 24.46443 34.89862 0.411 8.97585 76 GLU A C 1
ATOM 1126 O O A GLU A 1 76 ? 25.87233 24.32410 34.11050 0.589 11.62797 76 GLU A O 1
ATOM 1127 O O B GLU A 1 76 ? 25.94614 24.12018 34.37264 0.411 11.77585 76 GLU A O 1
ATOM 1150 N N . TYR A 1 77 ? 24.77380 25.54458 35.67102 1.000 7.53516 77 TYR A N 1
ATOM 1151 C CA . TYR A 1 77 ? 25.78409 26.58787 35.72365 1.000 8.70964 77 TYR A CA 1
ATOM 1152 C C . TYR A 1 77 ? 26.22814 26.84620 37.15458 1.000 8.14130 77 TYR A C 1
ATOM 1153 O O . TYR A 1 77 ? 25.46296 26.64283 38.09830 1.000 11.06163 77 TYR A O 1
ATOM 1171 N N . ASP A 1 78 ? 27.46401 27.32126 37.29824 1.000 10.98082 78 ASP A N 1
ATOM 1172 C CA . ASP A 1 78 ? 28.01915 27.56144 38.62169 1.000 11.24005 78 ASP A CA 1
ATOM 1173 C C . ASP A 1 78 ? 27.31375 28.71093 39.33575 1.000 11.19118 78 ASP A C 1
ATOM 1174 O O . ASP A 1 78 ? 26.96844 29.73275 38.73300 1.000 11.34540 78 ASP A O 1
ATOM 1183 N N . TYR A 1 79 ? 27.15856 28.55598 40.64919 1.000 11.91036 79 TYR A N 1
ATOM 1184 C CA . TYR A 1 79 ? 26.59117 29.60055 41.49687 1.000 8.66694 79 TYR A CA 1
ATOM 1185 C C . TYR A 1 79 ? 27.07267 29.39684 42.92096 1.000 9.66234 79 TYR A C 1
ATOM 1186 O O . TYR A 1 79 ? 27.03959 28.28245 43.44314 1.000 15.41560 79 TYR A O 1
ATOM 1204 N N . SER A 1 80 ? 27.46089 30.49082 43.55299 1.000 14.18888 80 SER A N 1
ATOM 1205 C CA . SER A 1 80 ? 27.80034 30.47094 44.96441 1.000 18.53137 80 SER A CA 1
ATOM 1206 C C . SER A 1 80 ? 27.34728 31.76450 45.60354 1.000 14.71257 80 SER A C 1
ATOM 1207 O O . SER A 1 80 ? 27.52864 32.84485 45.02388 1.000 14.86709 80 SER A O 1
ATOM 1215 N N . THR A 1 81 ? 26.78254 31.63164 46.80464 1.000 19.93401 81 THR A N 1
ATOM 1216 C CA . THR A 1 81 ? 26.40001 32.77892 47.61097 1.000 14.19233 81 THR A CA 1
ATOM 1217 C C . THR A 1 81 ? 27.59963 33.50903 48.19653 1.000 14.84530 81 THR A C 1
ATOM 1218 O O . THR A 1 81 ? 27.38893 34.50780 48.87353 1.000 11.09360 81 THR A O 1
ATOM 1229 N N . SER A 1 82 ? 28.83289 33.03984 48.00674 1.000 17.63795 82 SER A N 1
ATOM 1230 C CA . SER A 1 82 ? 30.00738 33.80533 48.42916 1.000 17.42065 82 SER A CA 1
ATOM 1231 C C . SER A 1 82 ? 30.57441 34.67159 47.32319 1.000 17.15096 82 SER A C 1
ATOM 1232 O O . SER A 1 82 ? 31.38660 35.55961 47.59673 1.000 18.07735 82 SER A O 1
ATOM 1240 N N . THR A 1 83 ? 30.16944 34.42941 46.08636 1.000 18.16612 83 THR A N 1
ATOM 1241 C CA . THR A 1 83 ? 30.71188 35.14545 44.94974 1.000 19.54907 83 THR A CA 1
ATOM 1242 C C . THR A 1 83 ? 30.33530 36.62931 44.98442 1.000 20.37459 83 THR A C 1
ATOM 1243 O O . THR A 1 83 ? 29.15870 36.98917 45.09027 1.000 16.85806 83 THR A O 1
ATOM 1254 N N . THR A 1 84 ? 31.34845 37.47712 44.84903 1.000 17.39564 84 THR A N 1
ATOM 1255 C CA . THR A 1 84 ? 31.26024 38.92796 44.96650 1.000 15.66793 84 THR A CA 1
ATOM 1256 C C . THR A 1 84 ? 30.86281 39.63482 43.67626 1.000 21.67156 84 THR A C 1
ATOM 1257 O O . THR A 1 84 ? 30.35395 40.76550 43.73022 1.000 21.33243 84 THR A O 1
ATOM 1268 N N . THR A 1 85 ? 31.10355 39.01820 42.52175 1.000 19.11152 85 THR A N 1
ATOM 1269 C CA . THR A 1 85 ? 30.92570 39.67707 41.23108 1.000 14.07001 85 THR A CA 1
ATOM 1270 C C . THR A 1 85 ? 29.76240 39.01703 40.50054 1.000 13.44162 85 THR A C 1
ATOM 1271 O O . THR A 1 85 ? 29.93093 37.92821 39.93010 1.000 14.64785 85 THR A O 1
ATOM 1282 N N . PRO A 1 86 ? 28.55772 39.61047 40.50586 1.000 14.69918 86 PRO A N 1
ATOM 1283 C CA . PRO A 1 86 ? 27.37943 38.88280 40.00318 1.000 13.41270 86 PRO A CA 1
ATOM 1284 C C . PRO A 1 86 ? 27.44732 38.47354 38.54410 1.000 11.46729 86 PRO A C 1
ATOM 1285 O O . PRO A 1 86 ? 26.82516 37.46452 38.15967 1.000 11.25511 86 PRO A O 1
ATOM 1296 N N . THR A 1 87 ? 28.18828 39.19340 37.69993 1.000 9.93597 87 THR A N 1
ATOM 1297 C CA . THR A 1 87 ? 28.26233 38.75255 36.31626 1.000 12.15771 87 THR A CA 1
ATOM 1298 C C . THR A 1 87 ? 28.90502 37.37762 36.21375 1.000 12.69607 87 THR A C 1
ATOM 1299 O O . THR A 1 87 ? 28.62913 36.65559 35.25368 1.000 11.38525 87 THR A O 1
ATOM 1310 N N A THR A 1 88 ? 29.71722 36.99396 37.21023 0.478 11.33254 88 THR A N 1
ATOM 1311 N N B THR A 1 88 ? 29.70284 36.95223 37.19856 0.522 11.32794 88 THR A N 1
ATOM 1312 C CA A THR A 1 88 ? 30.32334 35.66631 37.23199 0.478 10.80369 88 THR A CA 1
ATOM 1313 C CA B THR A 1 88 ? 30.31573 35.63784 37.04976 0.522 10.89389 88 THR A CA 1
ATOM 1314 C C A THR A 1 88 ? 29.27630 34.56870 37.08374 0.478 10.75907 88 THR A C 1
ATOM 1315 C C B THR A 1 88 ? 29.33293 34.48622 37.22243 0.522 10.74815 88 THR A C 1
ATOM 1316 O O A THR A 1 88 ? 29.48387 33.59686 36.34549 0.478 11.13674 88 THR A O 1
ATOM 1317 O O B THR A 1 88 ? 29.68864 33.35221 36.88550 0.522 12.33609 88 THR A O 1
ATOM 1338 N N . TYR A 1 89 ? 28.12761 34.72512 37.74131 1.000 7.86974 89 TYR A N 1
ATOM 1339 C CA . TYR A 1 89 ? 27.08701 33.70274 37.75288 1.000 6.75410 89 TYR A CA 1
ATOM 1340 C C . TYR A 1 89 ? 25.86301 34.11299 36.94111 1.000 6.06414 89 TYR A C 1
ATOM 1341 O O . TYR A 1 89 ? 24.74062 33.66000 37.19418 1.000 6.84242 89 TYR A O 1
ATOM 1359 N N . ARG A 1 90 ? 26.07443 34.94261 35.91775 1.000 8.04928 90 ARG A N 1
ATOM 1360 C CA . ARG A 1 90 ? 24.94456 35.37400 35.10585 1.000 6.51080 90 ARG A CA 1
ATOM 1361 C C . ARG A 1 90 ? 24.23722 34.19795 34.43408 1.000 6.09132 90 ARG A C 1
ATOM 1362 O O . ARG A 1 90 ? 23.00785 34.22841 34.28942 1.000 5.30202 90 ARG A O 1
ATOM 1383 N N . ASP A 1 91 ? 24.97263 33.15358 34.00386 1.000 8.19045 91 ASP A N 1
ATOM 1384 C CA . ASP A 1 91 ? 24.29815 32.01139 33.37527 1.000 6.60764 91 ASP A CA 1
ATOM 1385 C C . ASP A 1 91 ? 23.30008 31.38642 34.34501 1.000 7.28579 91 ASP A C 1
ATOM 1386 O O . ASP A 1 91 ? 22.13162 31.14927 34.00649 1.000 7.33341 91 ASP A O 1
ATOM 1395 N N . ALA A 1 92 ? 23.74183 31.16170 35.58484 1.000 6.62107 92 ALA A N 1
ATOM 1396 C CA . ALA A 1 92 ? 22.87504 30.58397 36.61007 1.000 6.50104 92 ALA A CA 1
ATOM 1397 C C . ALA A 1 92 ? 21.69830 31.49083 36.90736 1.000 7.44706 92 ALA A C 1
ATOM 1398 O O . ALA A 1 92 ? 20.57060 31.01645 37.14054 1.000 7.10252 92 ALA A O 1
ATOM 1405 N N . SER A 1 93 ? 21.96078 32.79868 36.98426 1.000 5.32261 93 SER A N 1
ATOM 1406 C CA . SER A 1 93 ? 20.90967 33.76794 37.24765 1.000 5.27457 93 SER A CA 1
ATOM 1407 C C . SER A 1 93 ? 19.83856 33.71835 36.16989 1.000 7.27615 93 SER A C 1
ATOM 1408 O O . SER A 1 93 ? 18.64096 33.67535 36.46648 1.000 6.52350 93 SER A O 1
ATOM 1416 N N . ILE A 1 94 ? 20.26040 33.75577 34.90564 1.000 6.38647 94 ILE A N 1
ATOM 1417 C CA . ILE A 1 94 ? 19.31838 33.69181 33.79211 1.000 4.49492 94 ILE A CA 1
ATOM 1418 C C . ILE A 1 94 ? 18.53226 32.38189 33.83026 1.000 6.56874 94 ILE A C 1
ATOM 1419 O O . ILE A 1 94 ? 17.31405 32.35864 33.62982 1.000 5.59392 94 ILE A O 1
ATOM 1435 N N . ALA A 1 95 ? 19.21485 31.27430 34.08267 1.000 6.87757 95 ALA A N 1
ATOM 1436 C CA . ALA A 1 95 ? 18.54600 29.97959 34.06773 1.000 6.52291 95 ALA A CA 1
ATOM 1437 C C . ALA A 1 95 ? 17.52502 29.86559 35.18780 1.000 5.33724 95 ALA A C 1
ATOM 1438 O O . ALA A 1 95 ? 16.43726 29.31957 34.98363 1.000 7.79399 95 ALA A O 1
ATOM 1445 N N . GLN A 1 96 ? 17.87614 30.33211 36.37869 1.000 5.71661 96 GLN A N 1
ATOM 1446 C CA . GLN A 1 96 ? 16.95219 30.27198 37.50483 1.000 5.64949 96 GLN A CA 1
ATOM 1447 C C . GLN A 1 96 ? 15.72277 31.12428 37.23896 1.000 5.79140 96 GLN A C 1
ATOM 1448 O O . GLN A 1 96 ? 14.59459 30.72081 37.53089 1.000 5.51421 96 GLN A O 1
ATOM 1462 N N . LEU A 1 97 ? 15.93015 32.33639 36.70686 1.000 4.12607 97 LEU A N 1
ATOM 1463 C CA . LEU A 1 97 ? 14.81024 33.20957 36.37831 1.000 5.15646 97 LEU A CA 1
ATOM 1464 C C . LEU A 1 97 ? 13.89217 32.54794 35.35385 1.000 4.36683 97 LEU A C 1
ATOM 1465 O O . LEU A 1 97 ? 12.66059 32.58712 35.48758 1.000 4.82742 97 LEU A O 1
ATOM 1481 N N . PHE A 1 98 ? 14.47950 31.96806 34.30336 1.000 4.82985 98 PHE A N 1
ATOM 1482 C CA . PHE A 1 98 ? 13.70663 31.27243 33.27702 1.000 4.78063 98 PHE A CA 1
ATOM 1483 C C . PHE A 1 98 ? 12.91027 30.11436 33.88041 1.000 4.00186 98 PHE A C 1
ATOM 1484 O O . PHE A 1 98 ? 11.70562 29.95627 33.62010 1.000 5.58602 98 PHE A O 1
ATOM 1501 N N . TYR A 1 99 ? 13.57032 29.30285 34.69610 1.000 5.86689 99 TYR A N 1
ATOM 1502 C CA . TYR A 1 99 ? 12.91728 28.20258 35.39145 1.000 4.28144 99 TYR A CA 1
ATOM 1503 C C . TYR A 1 99 ? 11.70943 28.69258 36.20931 1.000 4.63928 99 TYR A C 1
ATOM 1504 O O . TYR A 1 99 ? 10.58111 28.19963 36.04319 1.000 5.99209 99 TYR A O 1
ATOM 1522 N N . THR A 1 100 ? 11.92650 29.63894 37.12186 1.000 4.54653 100 THR A N 1
ATOM 1523 C CA . THR A 1 100 ? 10.84920 30.04663 38.02121 1.000 5.23992 100 THR A CA 1
ATOM 1524 C C . THR A 1 100 ? 9.67482 30.62701 37.24340 1.000 4.41149 100 THR A C 1
ATOM 1525 O O . THR A 1 100 ? 8.51146 30.29302 37.51961 1.000 6.22083 100 THR A O 1
ATOM 1536 N N . ALA A 1 101 ? 9.95486 31.48632 36.24992 1.000 5.72374 101 ALA A N 1
ATOM 1537 C CA . ALA A 1 101 ? 8.86805 32.11561 35.51910 1.000 4.50832 101 ALA A CA 1
ATOM 1538 C C . ALA A 1 101 ? 8.10519 31.10822 34.67624 1.000 5.56466 101 ALA A C 1
ATOM 1539 O O . ALA A 1 101 ? 6.87639 31.23220 34.52242 1.000 5.67995 101 ALA A O 1
ATOM 1546 N N . ASN A 1 102 ? 8.80791 30.14503 34.06984 1.000 5.73173 102 ASN A N 1
ATOM 1547 C CA . ASN A 1 102 ? 8.11034 29.13245 33.28178 1.000 5.64318 102 ASN A CA 1
ATOM 1548 C C . ASN A 1 102 ? 7.27947 28.21232 34.17510 1.000 6.29644 102 ASN A C 1
ATOM 1549 O O . ASN A 1 102 ? 6.14999 27.84270 33.81502 1.000 6.07787 102 ASN A O 1
ATOM 1560 N N . LYS A 1 103 ? 7.81250 27.82845 35.33554 1.000 6.84241 103 LYS A N 1
ATOM 1561 C CA . LYS A 1 103 ? 7.01508 27.06560 36.28879 1.000 7.01695 103 LYS A CA 1
ATOM 1562 C C . LYS A 1 103 ? 5.74278 27.81656 36.63000 1.000 6.11736 103 LYS A C 1
ATOM 1563 O O . LYS A 1 103 ? 4.66484 27.22500 36.72082 1.000 7.22496 103 LYS A O 1
ATOM 1582 N N . TYR A 1 104 ? 5.85458 29.12228 36.85167 1.000 5.12467 104 TYR A N 1
ATOM 1583 C CA . TYR A 1 104 ? 4.68170 29.88787 37.25963 1.000 6.59429 104 TYR A CA 1
ATOM 1584 C C . TYR A 1 104 ? 3.71059 30.05082 36.09384 1.000 5.36931 104 TYR A C 1
ATOM 1585 O O . TYR A 1 104 ? 2.49646 29.96540 36.28291 1.000 6.03790 104 TYR A O 1
ATOM 1603 N N . HIS A 1 105 ? 4.22877 30.25785 34.87287 1.000 4.78559 105 HIS A N 1
ATOM 1604 C CA . HIS A 1 105 ? 3.36915 30.19287 33.69647 1.000 5.44651 105 HIS A CA 1
ATOM 1605 C C . HIS A 1 105 ? 2.52179 28.93881 33.73355 1.000 5.45603 105 HIS A C 1
ATOM 1606 O O . HIS A 1 105 ? 1.30523 28.97800 33.48628 1.000 5.82703 105 HIS A O 1
ATOM 1621 N N . ASP A 1 106 ? 3.17858 27.80263 33.97122 1.000 5.98604 106 ASP A N 1
ATOM 1622 C CA . ASP A 1 106 ? 2.51019 26.50946 33.93524 1.000 6.49449 106 ASP A CA 1
ATOM 1623 C C . ASP A 1 106 ? 1.46225 26.39618 35.04189 1.000 7.16790 106 ASP A C 1
ATOM 1624 O O . ASP A 1 106 ? 0.33777 25.96120 34.78944 1.000 8.10945 106 ASP A O 1
ATOM 1633 N N . LEU A 1 107 ? 1.82011 26.76715 36.28226 1.000 6.96472 107 LEU A N 1
ATOM 1634 C CA . LEU A 1 107 ? 0.83862 26.71605 37.37398 1.000 5.94789 107 LEU A CA 1
ATOM 1635 C C . LEU A 1 107 ? -0.36068 27.62416 37.09024 1.000 6.17422 107 LEU A C 1
ATOM 1636 O O . LEU A 1 107 ? -1.51733 27.21342 37.23630 1.000 7.27910 107 LEU A O 1
ATOM 1652 N N . LEU A 1 108 ? -0.10380 28.86791 36.67873 1.000 7.25546 108 LEU A N 1
ATOM 1653 C CA . LEU A 1 108 ? -1.20991 29.77044 36.39401 1.000 8.20676 108 LEU A CA 1
ATOM 1654 C C . LEU A 1 108 ? -2.07593 29.23988 35.26672 1.000 6.97527 108 LEU A C 1
ATOM 1655 O O . LEU A 1 108 ? -3.29968 29.43557 35.27604 1.000 7.17776 108 LEU A O 1
ATOM 1671 N N . TYR A 1 109 ? -1.46073 28.58607 34.27366 1.000 7.25201 109 TYR A N 1
ATOM 1672 C CA . TYR A 1 109 ? -2.23613 27.96701 33.19836 1.000 9.63487 109 TYR A CA 1
ATOM 1673 C C . TYR A 1 109 ? -3.25301 26.97498 33.75574 1.000 7.67604 109 TYR A C 1
ATOM 1674 O O . TYR A 1 109 ? -4.43668 26.98780 33.38122 1.000 9.22505 109 TYR A O 1
ATOM 1692 N N . LEU A 1 110 ? -2.81466 26.13841 34.69792 1.000 7.80642 110 LEU A N 1
ATOM 1693 C CA . LEU A 1 110 ? -3.70466 25.15719 35.31022 1.000 11.75715 110 LEU A CA 1
ATOM 1694 C C . LEU A 1 110 ? -4.79887 25.80614 36.14039 1.000 10.81505 110 LEU A C 1
ATOM 1695 O O . LEU A 1 110 ? -5.89624 25.24256 36.27394 1.000 12.82172 110 LEU A O 1
ATOM 1711 N N . LEU A 1 111 ? -4.54351 26.99108 36.68366 1.000 9.56111 111 LEU A N 1
ATOM 1712 C CA . LEU A 1 111 ? -5.55000 27.74411 37.40786 1.000 13.38387 111 LEU A CA 1
ATOM 1713 C C . LEU A 1 111 ? -6.43298 28.59544 36.49986 1.000 11.43687 111 LEU A C 1
ATOM 1714 O O . LEU A 1 111 ? -7.29320 29.31715 37.01056 1.000 13.17268 111 LEU A O 1
ATOM 1730 N N . GLY A 1 112 ? -6.24738 28.53689 35.19028 1.000 10.47475 112 GLY A N 1
ATOM 1731 C CA . GLY A 1 112 ? -7.13992 29.20650 34.26230 1.000 12.37788 112 GLY A CA 1
ATOM 1732 C C . GLY A 1 112 ? -6.52709 30.32538 33.44492 1.000 11.65316 112 GLY A C 1
ATOM 1733 O O . GLY A 1 112 ? -7.23211 30.86473 32.57574 1.000 11.07879 112 GLY A O 1
ATOM 1737 N N . PHE A 1 113 ? -5.25008 30.69429 33.65419 1.000 8.60227 113 PHE A N 1
ATOM 1738 C CA . PHE A 1 113 ? -4.60776 31.78548 32.90231 1.000 7.29818 113 PHE A CA 1
ATOM 1739 C C . PHE A 1 113 ? -4.04788 31.21040 31.60166 1.000 7.10853 113 PHE A C 1
ATOM 1740 O O . PHE A 1 113 ? -2.84726 30.96127 31.44707 1.000 7.78111 113 PHE A O 1
ATOM 1757 N N . THR A 1 114 ? -4.96938 30.94503 30.68741 1.000 7.08682 114 THR A N 1
ATOM 1758 C CA . THR A 1 114 ? -4.68981 30.30600 29.41137 1.000 8.79207 114 THR A CA 1
ATOM 1759 C C . THR A 1 114 ? -4.59060 31.32961 28.28421 1.000 8.22382 114 THR A C 1
ATOM 1760 O O . THR A 1 114 ? -4.66831 32.55246 28.49848 1.000 8.41698 114 THR A O 1
ATOM 1771 N N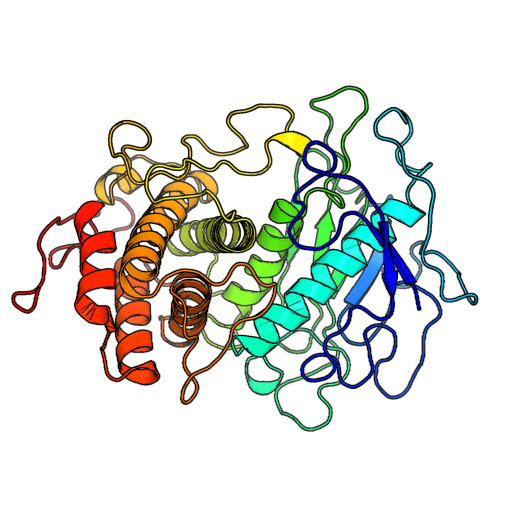 . GLU A 1 115 ? -4.47439 30.82671 27.05092 1.000 8.13348 115 GLU A N 1
ATOM 1772 C CA . GLU A 1 115 ? -4.45492 31.70614 25.87840 1.000 8.88073 115 GLU A CA 1
ATOM 1773 C C . GLU A 1 115 ? -5.68791 32.61460 25.81591 1.000 7.08566 115 GLU A C 1
ATOM 1774 O O . GLU A 1 115 ? -5.56837 33.83972 25.63901 1.000 9.47491 115 GLU A O 1
ATOM 1786 N N . GLN A 1 116 ? -6.88294 32.04115 25.94453 1.000 8.77933 116 GLN A N 1
ATOM 1787 C CA . GLN A 1 116 ? -8.09795 32.84991 25.83850 1.000 10.82154 116 GLN A CA 1
ATOM 1788 C C . GLN A 1 116 ? -8.28376 33.78169 27.03767 1.000 9.85093 116 GLN A C 1
ATOM 1789 O O . GLN A 1 116 ? -9.15802 34.64995 27.00137 1.000 10.18911 116 GLN A O 1
ATOM 1803 N N . ALA A 1 117 ? -7.49417 33.61873 28.09250 1.000 7.05102 117 ALA A N 1
ATOM 1804 C CA . ALA A 1 117 ? -7.54562 34.49526 29.25996 1.000 8.74787 117 ALA A CA 1
ATOM 1805 C C . ALA A 1 117 ? -6.53106 35.63116 29.18138 1.000 11.39273 117 ALA A C 1
ATOM 1806 O O . ALA A 1 117 ? -6.44939 36.44522 30.11685 1.000 9.52715 117 ALA A O 1
ATOM 1813 N N . GLY A 1 118 ? -5.76610 35.71489 28.08899 1.000 8.79690 118 GLY A N 1
ATOM 1814 C CA . GLY A 1 118 ? -4.82768 36.80477 27.90640 1.000 7.39700 118 GLY A CA 1
ATOM 1815 C C . GLY A 1 118 ? -3.45166 36.54603 28.47912 1.000 7.85697 118 GLY A C 1
ATOM 1816 O O . GLY A 1 118 ? -2.80646 37.49868 28.93775 1.000 6.66842 118 GLY A O 1
ATOM 1820 N N . ASN A 1 119 ? -2.96783 35.30005 28.44584 1.000 6.65624 119 ASN A N 1
ATOM 1821 C CA . ASN A 1 119 ? -1.67193 34.97881 29.04069 1.000 6.60411 119 ASN A CA 1
ATOM 1822 C C . ASN A 1 119 ? -0.51881 35.35965 28.10424 1.000 6.18075 119 ASN A C 1
ATOM 1823 O O . ASN A 1 119 ? -0.70587 36.02870 27.07728 1.000 6.46817 119 ASN A O 1
ATOM 1834 N N . PHE A 1 120 ? 0.71154 34.99010 28.49165 1.000 5.96305 120 PHE A N 1
ATOM 1835 C CA . PHE A 1 120 ? 1.93885 35.46898 27.84358 1.000 7.06537 120 PHE A CA 1
ATOM 1836 C C . PHE A 1 120 ? 2.60101 34.30133 27.10094 1.000 6.70483 120 PHE A C 1
ATOM 1837 O O . PHE A 1 120 ? 3.25468 33.45375 27.71650 1.000 7.70232 120 PHE A O 1
ATOM 1854 N N . GLN A 1 121 ? 2.44702 34.26271 25.78005 1.000 7.14889 121 GLN A N 1
ATOM 1855 C CA . GLN A 1 121 ? 3.01574 33.18841 24.97231 1.000 7.28803 121 GLN A CA 1
ATOM 1856 C C . GLN A 1 121 ? 3.28015 33.70800 23.57239 1.000 8.37077 121 GLN A C 1
ATOM 1857 O O . GLN A 1 121 ? 2.51591 34.50726 23.03485 1.000 9.13148 121 GLN A O 1
ATOM 1871 N N . THR A 1 122 ? 4.34158 33.19938 22.95778 1.000 7.98238 122 THR A N 1
ATOM 1872 C CA . THR A 1 122 ? 4.56000 33.49040 21.54295 1.000 8.35920 122 THR A CA 1
ATOM 1873 C C . THR A 1 122 ? 3.47627 32.86999 20.66135 1.000 9.34848 122 THR A C 1
ATOM 1874 O O . THR A 1 122 ? 2.89748 33.55057 19.81061 1.000 12.00896 122 THR A O 1
ATOM 1885 N N . ASN A 1 123 ? 3.19140 31.58221 20.84071 1.000 9.40610 123 ASN A N 1
ATOM 1886 C CA . ASN A 1 123 ? 2.27054 30.84608 19.98324 1.000 10.24471 123 ASN A CA 1
ATOM 1887 C C . ASN A 1 123 ? 1.11134 30.33509 20.82819 1.000 9.03917 123 ASN A C 1
ATOM 1888 O O . ASN A 1 123 ? 1.32315 29.62622 21.82218 1.000 12.23952 123 ASN A O 1
ATOM 1899 N N . ASN A 1 124 ? -0.10978 30.71872 20.45562 1.000 9.68435 124 ASN A N 1
ATOM 1900 C CA . ASN A 1 124 ? -1.29774 30.28397 21.17203 1.000 10.91976 124 ASN A CA 1
ATOM 1901 C C . ASN A 1 124 ? -1.95070 29.06514 20.53747 1.000 12.61449 124 ASN A C 1
ATOM 1902 O O . ASN A 1 124 ? -2.94729 28.56427 21.06914 1.000 12.03990 124 ASN A O 1
ATOM 1913 N N . ASN A 1 125 ? -1.39008 28.56740 19.43185 1.000 13.43558 125 ASN A N 1
ATOM 1914 C CA . ASN A 1 125 ? -1.72665 27.26139 18.88160 1.000 14.10319 125 ASN A CA 1
ATOM 1915 C C . ASN A 1 125 ? -3.23345 27.07308 18.71897 1.000 16.54908 125 ASN A C 1
ATOM 1916 O O . ASN A 1 125 ? -3.78817 26.02256 19.04795 1.000 18.40161 125 ASN A O 1
ATOM 1927 N N . GLY A 1 126 ? -3.90599 28.10640 18.24231 1.000 13.82732 126 GLY A N 1
ATOM 1928 C CA . GLY A 1 126 ? -5.32089 27.97878 17.95470 1.000 15.03998 126 GLY A CA 1
ATOM 1929 C C . GLY A 1 126 ? -6.23792 27.98916 19.15386 1.000 16.62483 126 GLY A C 1
ATOM 1930 O O . GLY A 1 126 ? -7.44099 27.75306 18.99549 1.000 21.25478 126 GLY A O 1
ATOM 1934 N N . GLN A 1 127 ? -5.72683 28.25964 20.34500 1.000 11.31279 127 GLN A N 1
ATOM 1935 C CA . GLN A 1 127 ? -6.52995 28.22082 21.55293 1.000 13.28070 127 GLN A CA 1
ATOM 1936 C C . GLN A 1 127 ? -7.10376 29.57595 21.96543 1.000 15.20666 127 GLN A C 1
ATOM 1937 O O . GLN A 1 127 ? -7.65975 29.68707 23.06438 1.000 14.69195 127 GLN A O 1
ATOM 1951 N N . GLY A 1 128 ? -6.99495 30.59163 21.13075 1.000 12.77686 128 GLY A N 1
ATOM 1952 C CA . GLY A 1 128 ? -7.61893 31.87397 21.40334 1.000 12.47052 128 GLY A CA 1
ATOM 1953 C C . GLY A 1 128 ? -6.62271 32.91903 21.86317 1.000 13.64761 128 GLY A C 1
ATOM 1954 O O . GLY A 1 128 ? -5.41159 32.68962 21.94815 1.000 11.72289 128 GLY A O 1
ATOM 1958 N N . GLY A 1 129 ? -7.17642 34.09512 22.18572 1.000 12.26787 129 GLY A N 1
ATOM 1959 C CA . GLY A 1 129 ? -6.36008 35.24248 22.52514 1.000 9.87157 129 GLY A CA 1
ATOM 1960 C C . GLY A 1 129 ? -5.41078 35.67459 21.41532 1.000 13.30685 129 GLY A C 1
ATOM 1961 O O . GLY A 1 129 ? -5.62163 35.43102 20.21974 1.000 13.98539 129 GLY A O 1
ATOM 1965 N N . VAL A 1 130 ? -4.34871 36.35236 21.83586 1.000 12.22478 130 VAL A N 1
ATOM 1966 C CA . VAL A 1 130 ? -3.33774 36.89398 20.93852 1.000 11.83625 130 VAL A CA 1
ATOM 1967 C C . VAL A 1 130 ? -1.97405 36.44996 21.45266 1.000 11.42251 130 VAL A C 1
ATOM 1968 O O . VAL A 1 130 ? -1.69934 36.54482 22.65656 1.000 8.30992 130 VAL A O 1
ATOM 1981 N N . GLY A 1 131 ? -1.13620 35.93848 20.55253 1.000 12.67913 131 GLY A N 1
ATOM 1982 C CA . GLY A 1 131 ? 0.21284 35.53110 20.89323 1.000 10.74230 131 GLY A CA 1
ATOM 1983 C C . GLY A 1 131 ? 1.22228 36.64362 20.70891 1.000 9.57432 131 GLY A C 1
ATOM 1984 O O . GLY A 1 131 ? 0.91838 37.83040 20.87536 1.000 11.65099 131 GLY A O 1
ATOM 1988 N N . ASN A 1 132 ? 2.45049 36.25094 20.36139 1.000 10.52337 132 ASN A N 1
ATOM 1989 C CA . ASN A 1 132 ? 3.56971 37.16390 20.21662 1.000 11.08838 132 ASN A CA 1
ATOM 1990 C C . ASN A 1 132 ? 3.84896 37.93539 21.49948 1.000 13.13840 132 ASN A C 1
ATOM 1991 O O . ASN A 1 132 ? 4.34736 39.05952 21.44787 1.000 12.21721 132 ASN A O 1
ATOM 2002 N N . ASP A 1 133 ? 3.56678 37.34676 22.66109 1.000 9.47795 133 ASP A N 1
ATOM 2003 C CA . ASP A 1 133 ? 3.73537 38.09448 23.90533 1.000 7.44519 133 ASP A CA 1
ATOM 2004 C C . ASP A 1 133 ? 4.23728 37.20069 25.03632 1.000 9.37964 133 ASP A C 1
ATOM 2005 O O . ASP A 1 133 ? 3.78637 37.30626 26.18513 1.000 8.23230 133 ASP A O 1
ATOM 2014 N N . MET A 1 134 ? 5.22089 36.34345 24.74273 1.000 10.70824 134 MET A N 1
ATOM 2015 C CA . MET A 1 134 ? 6.03569 35.74414 25.79260 1.000 7.85277 134 MET A CA 1
ATOM 2016 C C . MET A 1 134 ? 6.60239 36.82024 26.71075 1.000 10.35263 134 MET A C 1
ATOM 2017 O O . MET A 1 134 ? 6.67983 37.99283 26.33263 1.000 9.96429 134 MET A O 1
ATOM 2031 N N . VAL A 1 135 ? 6.99535 36.44109 27.91347 1.000 8.72030 135 VAL A N 1
ATOM 2032 C CA . VAL A 1 135 ? 7.56056 37.40307 28.85581 1.000 7.39696 135 VAL A CA 1
ATOM 2033 C C . VAL A 1 135 ? 9.04037 37.58907 28.57678 1.000 5.39555 135 VAL A C 1
ATOM 2034 O O . VAL A 1 135 ? 9.80309 36.61872 28.46858 1.000 7.47825 135 VAL A O 1
ATOM 2047 N N . ILE A 1 136 ? 9.44509 38.84878 28.49524 1.000 5.91794 136 ILE A N 1
ATOM 2048 C CA . ILE A 1 136 ? 10.84116 39.24471 28.45863 1.000 6.14457 136 ILE A CA 1
ATOM 2049 C C . ILE A 1 136 ? 11.36268 39.24911 29.89621 1.000 7.51920 136 ILE A C 1
ATOM 2050 O O . ILE A 1 136 ? 10.96504 40.09154 30.70691 1.000 7.26710 136 ILE A O 1
ATOM 2066 N N . LEU A 1 137 ? 12.27671 38.32884 30.19607 1.000 5.82471 137 LEU A N 1
ATOM 2067 C CA . LEU A 1 137 ? 12.74829 38.04931 31.55531 1.000 6.44294 137 LEU A CA 1
ATOM 2068 C C . LEU A 1 137 ? 14.17644 38.56192 31.72300 1.000 7.80906 137 LEU A C 1
ATOM 2069 O O . LEU A 1 137 ? 15.13909 37.86396 31.38896 1.000 6.28770 137 LEU A O 1
ATOM 2085 N N . ASN A 1 138 ? 14.31735 39.75619 32.27811 1.000 6.17669 138 ASN A N 1
ATOM 2086 C CA . ASN A 1 138 ? 15.61062 40.42614 32.38245 1.000 6.72319 138 ASN A CA 1
ATOM 2087 C C . ASN A 1 138 ? 16.22295 40.15465 33.74358 1.000 9.36829 138 ASN A C 1
ATOM 2088 O O . ASN A 1 138 ? 15.69062 40.59226 34.76564 1.000 9.64720 138 ASN A O 1
ATOM 2099 N N . ALA A 1 139 ? 17.33975 39.45204 33.75176 1.000 8.28533 139 ALA A N 1
ATOM 2100 C CA . ALA A 1 139 ? 18.13867 39.27746 34.95426 1.000 6.50127 139 ALA A CA 1
ATOM 2101 C C . ALA A 1 139 ? 19.22965 40.34830 35.02186 1.000 8.17196 139 ALA A C 1
ATOM 2102 O O . ALA A 1 139 ? 19.64288 40.92666 33.99992 1.000 7.03009 139 ALA A O 1
ATOM 2109 N N . GLN A 1 140 ? 19.68478 40.62172 36.25065 1.000 7.77871 140 GLN A N 1
ATOM 2110 C CA . GLN A 1 140 ? 20.74964 41.57537 36.51434 1.000 8.28053 140 GLN A CA 1
ATOM 2111 C C . GLN A 1 140 ? 20.53555 42.85472 35.70404 1.000 9.49498 140 GLN A C 1
ATOM 2112 O O . GLN A 1 140 ? 21.43924 43.39195 35.06026 1.000 10.17097 140 GLN A O 1
ATOM 2126 N N . ASP A 1 141 ? 19.31126 43.36979 35.77691 1.000 7.20833 141 ASP A N 1
ATOM 2127 C CA . ASP A 1 141 ? 18.93200 44.51290 34.96391 1.000 6.76131 141 ASP A CA 1
ATOM 2128 C C . ASP A 1 141 ? 19.63633 45.77061 35.46081 1.000 12.99185 141 ASP A C 1
ATOM 2129 O O . ASP A 1 141 ? 19.55107 46.11997 36.63694 1.000 13.08012 141 ASP A O 1
ATOM 2138 N N . GLY A 1 142 ? 20.30817 46.47173 34.55490 1.000 9.46536 142 GLY A N 1
ATOM 2139 C CA . GLY A 1 142 ? 21.08158 47.64258 34.92995 1.000 12.76317 142 GLY A CA 1
ATOM 2140 C C . GLY A 1 142 ? 20.28947 48.90891 35.18912 1.000 10.10789 142 GLY A C 1
ATOM 2141 O O . GLY A 1 142 ? 20.89361 49.93520 35.50660 1.000 13.75804 142 GLY A O 1
ATOM 2145 N N . SER A 1 143 ? 18.96442 48.87598 35.05973 1.000 12.08855 143 SER A N 1
ATOM 2146 C CA . SER A 1 143 ? 18.15594 50.07402 35.25952 1.000 12.62459 143 SER A CA 1
ATOM 2147 C C . SER A 1 143 ? 18.10036 50.50962 36.71498 1.000 14.39212 143 SER A C 1
ATOM 2148 O O . SER A 1 143 ? 17.65097 51.62529 36.99054 1.000 16.76155 143 SER A O 1
ATOM 2156 N N . GLY A 1 144 ? 18.53570 49.67344 37.64063 1.000 11.27532 144 GLY A N 1
ATOM 2157 C CA . GLY A 1 144 ? 18.49988 50.06700 39.03574 1.000 13.82982 144 GLY A CA 1
ATOM 2158 C C . GLY A 1 144 ? 19.00973 48.94564 39.91548 1.000 13.61994 144 GLY A C 1
ATOM 2159 O O . GLY A 1 144 ? 19.52524 47.93995 39.43833 1.000 13.07410 144 GLY A O 1
ATOM 2163 N N . THR A 1 145 ? 18.89398 49.15553 41.22204 1.000 10.75858 145 THR A N 1
ATOM 2164 C CA . THR A 1 145 ? 19.21688 48.12592 42.19311 1.000 10.87040 145 THR A CA 1
ATOM 2165 C C . THR A 1 145 ? 18.12088 48.13679 43.24163 1.000 9.26911 145 THR A C 1
ATOM 2166 O O . THR A 1 145 ? 17.32256 49.07412 43.33682 1.000 10.30167 145 THR A O 1
ATOM 2177 N N . ASN A 1 146 ? 18.07587 47.07593 44.03262 1.000 8.42195 146 ASN A N 1
ATOM 2178 C CA . ASN A 1 146 ? 17.17119 47.01402 45.17514 1.000 8.25961 146 ASN A CA 1
ATOM 2179 C C . ASN A 1 146 ? 15.72112 47.16490 44.75874 1.000 11.41156 146 ASN A C 1
ATOM 2180 O O . ASN A 1 146 ? 14.88869 47.71971 45.48236 1.000 12.93018 146 ASN A O 1
ATOM 2191 N N . ASN A 1 147 ? 15.38627 46.59732 43.61533 1.000 9.14576 147 ASN A N 1
ATOM 2192 C CA . ASN A 1 147 ? 13.98735 46.59492 43.22227 1.000 12.72440 147 ASN A CA 1
ATOM 2193 C C . ASN A 1 147 ? 13.81186 45.59038 42.10323 1.000 13.90076 147 ASN A C 1
ATOM 2194 O O . ASN A 1 147 ? 14.75958 44.94598 41.64848 1.000 11.62254 147 ASN A O 1
ATOM 2205 N N . ALA A 1 148 ? 12.56187 45.44514 41.69920 1.000 14.17991 148 ALA A N 1
ATOM 2206 C CA . ALA A 1 148 ? 12.18180 44.61813 40.57391 1.000 12.21360 148 ALA A CA 1
ATOM 2207 C C . ALA A 1 148 ? 10.90025 45.22128 40.04574 1.000 16.25522 148 ALA A C 1
ATOM 2208 O O . ALA A 1 148 ? 10.20173 45.94058 40.76801 1.000 17.96238 148 ALA A O 1
ATOM 2215 N N . ASN A 1 149 ? 10.57764 44.93391 38.78670 1.000 9.74390 149 ASN A N 1
ATOM 2216 C CA . ASN A 1 149 ? 9.33073 45.48205 38.28265 1.000 10.80264 149 ASN A CA 1
ATOM 2217 C C . ASN A 1 149 ? 8.84430 44.67894 37.09545 1.000 11.35706 149 ASN A C 1
ATOM 2218 O O . ASN A 1 149 ? 9.52491 43.78373 36.58376 1.000 9.86361 149 ASN A O 1
ATOM 2229 N N . PHE A 1 150 ? 7.60737 44.97313 36.71232 1.000 7.56102 150 PHE A N 1
ATOM 2230 C CA . PHE A 1 150 ? 6.94597 44.26259 35.62562 1.000 8.91679 150 PHE A CA 1
ATOM 2231 C C . PHE A 1 150 ? 6.06757 45.22927 34.84376 1.000 8.83487 150 PHE A C 1
ATOM 2232 O O . PHE A 1 150 ? 5.24930 45.95084 35.43027 1.000 11.71743 150 PHE A O 1
ATOM 2249 N N . ALA A 1 151 ? 6.23972 45.25200 33.51690 1.000 7.94587 151 ALA A N 1
ATOM 2250 C CA . ALA A 1 151 ? 5.44399 46.08550 32.61753 1.000 11.21585 151 ALA A CA 1
ATOM 2251 C C . ALA A 1 151 ? 4.49253 45.19652 31.83845 1.000 10.63262 151 ALA A C 1
ATOM 2252 O O . ALA A 1 151 ? 4.91970 44.19193 31.26366 1.000 10.99880 151 ALA A O 1
ATOM 2259 N N . THR A 1 152 ? 3.19952 45.54463 31.84356 1.000 9.20687 152 THR A N 1
ATOM 2260 C CA . THR A 1 152 ? 2.17137 44.72743 31.20290 1.000 9.16753 152 THR A CA 1
ATOM 2261 C C . THR A 1 152 ? 1.45755 45.50074 30.11149 1.000 12.35389 152 THR A C 1
ATOM 2262 O O . THR A 1 152 ? 0.48348 46.21394 30.40067 1.000 16.02859 152 THR A O 1
ATOM 2273 N N . PRO A 1 153 ? 1.84652 45.36205 28.85262 1.000 9.05896 153 PRO A N 1
ATOM 2274 C CA . PRO A 1 153 ? 1.02623 45.91666 27.77604 1.000 11.50162 153 PRO A CA 1
ATOM 2275 C C . PRO A 1 153 ? -0.18178 45.02867 27.52721 1.000 11.77473 153 PRO A C 1
ATOM 2276 O O . PRO A 1 153 ? -0.32445 43.96023 28.11513 1.000 9.56547 153 PRO A O 1
ATOM 2287 N N . ALA A 1 154 ? -1.07419 45.50768 26.66517 1.000 11.48733 154 ALA A N 1
ATOM 2288 C CA . ALA A 1 154 ? -2.25045 44.73152 26.31697 1.000 9.52412 154 ALA A CA 1
ATOM 2289 C C . ALA A 1 154 ? -1.84352 43.44269 25.61341 1.000 9.96396 154 ALA A C 1
ATOM 2290 O O . ALA A 1 154 ? -0.71488 43.29743 25.12370 1.000 9.47870 154 ALA A O 1
ATOM 2297 N N . ASP A 1 155 ? -2.78524 42.49449 25.60220 1.000 9.58662 155 ASP A N 1
ATOM 2298 C CA . ASP A 1 155 ? -2.58191 41.19564 24.97128 1.000 7.97140 155 ASP A CA 1
ATOM 2299 C C . ASP A 1 155 ? -1.99971 41.37663 23.57225 1.000 7.94771 155 ASP A C 1
ATOM 2300 O O . ASP A 1 155 ? -2.48785 42.19125 22.78255 1.000 12.13265 155 ASP A O 1
ATOM 2309 N N . GLY A 1 156 ? -0.96234 40.61135 23.26837 1.000 9.27818 156 GLY A N 1
ATOM 2310 C CA . GLY A 1 156 ? -0.32039 40.65490 21.96622 1.000 9.44289 156 GLY A CA 1
ATOM 2311 C C . GLY A 1 156 ? 1.00746 41.37039 21.95059 1.000 12.69937 156 GLY A C 1
ATOM 2312 O O . GLY A 1 156 ? 1.69362 41.35624 20.90949 1.000 12.47495 156 GLY A O 1
ATOM 2316 N N A GLN A 1 157 ? 1.37797 42.02756 23.04523 0.404 9.57693 157 GLN A N 1
ATOM 2317 N N B GLN A 1 157 ? 1.38899 41.99654 23.06561 0.596 9.53559 157 GLN A N 1
ATOM 2318 C CA A GLN A 1 157 ? 2.70227 42.59938 23.17525 0.404 10.98720 157 GLN A CA 1
ATOM 2319 C CA B GLN A 1 157 ? 2.66625 42.67396 23.22688 0.596 10.97885 157 GLN A CA 1
ATOM 2320 C C A GLN A 1 157 ? 3.31226 42.07030 24.46218 0.404 10.34167 157 GLN A C 1
ATOM 2321 C C B GLN A 1 157 ? 3.30264 42.06373 24.46841 0.596 10.32567 157 GLN A C 1
ATOM 2322 O O A GLN A 1 157 ? 2.61830 41.96559 25.47920 0.404 9.38541 157 GLN A O 1
ATOM 2323 O O B GLN A 1 157 ? 2.60581 41.88493 25.47958 0.596 9.39498 157 GLN A O 1
ATOM 2350 N N . PRO A 1 158 ? 4.59666 41.71765 24.43907 1.000 10.27556 158 PRO A N 1
ATOM 2351 C CA . PRO A 1 158 ? 5.19995 41.00569 25.57788 1.000 7.57869 158 PRO A CA 1
ATOM 2352 C C . PRO A 1 158 ? 5.20005 41.79804 26.87839 1.000 7.05998 158 PRO A C 1
ATOM 2353 O O . PRO A 1 158 ? 5.43412 43.01043 26.90571 1.000 10.43328 158 PRO A O 1
ATOM 2364 N N . GLY A 1 159 ? 4.97399 41.07251 27.97297 1.000 8.32626 159 GLY A N 1
ATOM 2365 C CA . GLY A 1 159 ? 5.29653 41.60795 29.26758 1.000 7.52388 159 GLY A CA 1
ATOM 2366 C C . GLY A 1 159 ? 6.79652 41.65732 29.45279 1.000 8.61242 159 GLY A C 1
ATOM 2367 O O . GLY A 1 159 ? 7.55845 40.95014 28.78160 1.000 8.46343 159 GLY A O 1
ATOM 2371 N N . ARG A 1 160 ? 7.24539 42.54608 30.33524 1.000 7.80731 160 ARG A N 1
ATOM 2372 C CA . ARG A 1 160 ? 8.67293 42.69370 30.60396 1.000 8.24004 160 ARG A CA 1
ATOM 2373 C C . ARG A 1 160 ? 8.91016 42.68978 32.10523 1.000 6.81597 160 ARG A C 1
ATOM 2374 O O . ARG A 1 160 ? 8.38111 43.54078 32.82664 1.000 7.58761 160 ARG A O 1
ATOM 2395 N N . MET A 1 161 ? 9.73062 41.75278 32.56506 1.000 5.84820 161 MET A N 1
ATOM 2396 C CA . MET A 1 161 ? 10.14002 41.66889 33.96575 1.000 5.57972 161 MET A CA 1
ATOM 2397 C C . MET A 1 161 ? 11.56639 42.15545 34.11163 1.000 8.43742 161 MET A C 1
ATOM 2398 O O . MET A 1 161 ? 12.45065 41.66507 33.41972 1.000 8.86822 161 MET A O 1
ATOM 2412 N N . ARG A 1 162 ? 11.80213 43.06789 35.05078 1.000 7.71512 162 ARG A N 1
ATOM 2413 C CA . ARG A 1 162 ? 13.15829 43.48032 35.37739 1.000 7.22648 162 ARG A CA 1
ATOM 2414 C C . ARG A 1 162 ? 13.50511 43.01178 36.78340 1.000 9.71657 162 ARG A C 1
ATOM 2415 O O . ARG A 1 162 ? 12.85370 43.40935 37.75887 1.000 8.30058 162 ARG A O 1
ATOM 2436 N N . MET A 1 163 ? 14.56089 42.21249 36.88285 1.000 8.25562 163 MET A N 1
ATOM 2437 C CA . MET A 1 163 ? 15.09827 41.71466 38.14252 1.000 8.53115 163 MET A CA 1
ATOM 2438 C C . MET A 1 163 ? 16.45979 42.35286 38.32463 1.000 10.75982 163 MET A C 1
ATOM 2439 O O . MET A 1 163 ? 17.30141 42.27599 37.43026 1.000 12.05693 163 MET A O 1
ATOM 2453 N N . CYS A 1 164 ? 16.67786 42.98968 39.45584 1.000 11.76077 164 CYS A N 1
ATOM 2454 C CA . CYS A 1 164 ? 17.91088 43.71961 39.69546 1.000 11.76355 164 CYS A CA 1
ATOM 2455 C C . CYS A 1 164 ? 18.74821 43.05464 40.77834 1.000 11.88276 164 CYS A C 1
ATOM 2456 O O . CYS A 1 164 ? 18.29699 42.18285 41.52111 1.000 12.29095 164 CYS A O 1
ATOM 2464 N N . LEU A 1 165 ? 20.00328 43.48507 40.85170 1.000 9.43014 165 LEU A N 1
ATOM 2465 C CA . LEU A 1 165 ? 20.83523 43.15143 41.98463 1.000 6.72623 165 LEU A CA 1
ATOM 2466 C C . LEU A 1 165 ? 20.42212 43.97796 43.18583 1.000 8.20732 165 LEU A C 1
ATOM 2467 O O . LEU A 1 165 ? 20.03143 45.14062 43.05436 1.000 8.73702 165 LEU A O 1
ATOM 2483 N N . TRP A 1 166 ? 20.49727 43.36679 44.35480 1.000 6.41899 166 TRP A N 1
ATOM 2484 C CA . TRP A 1 166 ? 20.21231 44.04768 45.60716 1.000 6.39443 166 TRP A CA 1
ATOM 2485 C C . TRP A 1 166 ? 21.49869 44.16676 46.40101 1.000 6.50355 166 TRP A C 1
ATOM 2486 O O . TRP A 1 166 ? 22.33022 43.25545 46.41127 1.000 7.95688 166 TRP A O 1
ATOM 2507 N N . THR A 1 167 ? 21.64733 45.29965 47.06707 1.000 7.17552 167 THR A N 1
ATOM 2508 C CA . THR A 1 167 ? 22.94180 45.72616 47.56250 1.000 8.22632 167 THR A CA 1
ATOM 2509 C C . THR A 1 167 ? 22.84233 46.18502 49.01055 1.000 8.69150 167 THR A C 1
ATOM 2510 O O . THR A 1 167 ? 23.54049 47.11432 49.42913 1.000 8.84837 167 THR A O 1
ATOM 2521 N N . TYR A 1 168 ? 21.96052 45.54361 49.76343 1.000 7.62038 168 TYR A N 1
ATOM 2522 C CA . TYR A 1 168 ? 21.84700 45.70137 51.20117 1.000 8.09359 168 TYR A CA 1
ATOM 2523 C C . TYR A 1 168 ? 22.59967 44.61424 51.94904 1.000 8.77991 168 TYR A C 1
ATOM 2524 O O . TYR A 1 168 ? 22.33490 44.37538 53.13520 1.000 11.70457 168 TYR A O 1
ATOM 2542 N N . SER A 1 169 ? 23.54172 43.97265 51.27065 1.000 10.67273 169 SER A N 1
ATOM 2543 C CA . SER A 1 169 ? 24.31400 42.85451 51.78843 1.000 10.37569 169 SER A CA 1
ATOM 2544 C C . SER A 1 169 ? 25.61480 42.80796 51.00847 1.000 9.07806 169 SER A C 1
ATOM 2545 O O . SER A 1 169 ? 25.69515 43.30037 49.88190 1.000 10.01382 169 SER A O 1
ATOM 2553 N N . THR A 1 170 ? 26.63293 42.20447 51.62543 1.000 9.45346 170 THR A N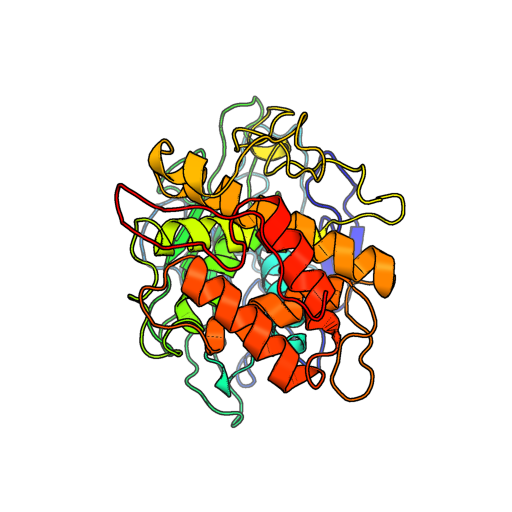 1
ATOM 2554 C CA . THR A 1 170 ? 27.86930 41.84820 50.95108 1.000 13.04164 170 THR A CA 1
ATOM 2555 C C . THR A 1 170 ? 28.08032 40.35376 51.14080 1.000 11.83920 170 THR A C 1
ATOM 2556 O O . THR A 1 170 ? 28.16032 39.89468 52.28976 1.000 14.13525 170 THR A O 1
ATOM 2567 N N . PRO A 1 171 ? 28.12344 39.54654 50.06701 1.000 12.36879 171 PRO A N 1
ATOM 2568 C CA . PRO A 1 171 ? 27.92497 39.90405 48.65830 1.000 10.85618 171 PRO A CA 1
ATOM 2569 C C . PRO A 1 171 ? 26.52677 40.43581 48.36520 1.000 9.09066 171 PRO A C 1
ATOM 2570 O O . PRO A 1 171 ? 25.56964 40.16115 49.09533 1.000 10.92742 171 PRO A O 1
ATOM 2581 N N . GLN A 1 172 ? 26.43371 41.18090 47.26927 1.000 9.91080 172 GLN A N 1
ATOM 2582 C CA . GLN A 1 172 ? 25.13737 41.52454 46.70192 1.000 6.92900 172 GLN A CA 1
ATOM 2583 C C . GLN A 1 172 ? 24.32238 40.26152 46.48124 1.000 7.70600 172 GLN A C 1
ATOM 2584 O O . GLN A 1 172 ? 24.87084 39.19079 46.23427 1.000 9.81439 172 GLN A O 1
ATOM 2598 N N . ARG A 1 173 ? 22.99633 40.40679 46.49491 1.000 7.54765 173 ARG A N 1
ATOM 2599 C CA . ARG A 1 173 ? 22.09056 39.28511 46.30755 1.000 6.58568 173 ARG A CA 1
ATOM 2600 C C . ARG A 1 173 ? 21.26235 39.50971 45.05284 1.000 7.72301 173 ARG A C 1
ATOM 2601 O O . ARG A 1 173 ? 20.69049 40.57915 44.85329 1.000 9.23490 173 ARG A O 1
ATOM 2622 N N . ASP A 1 174 ? 21.21042 38.49291 44.20213 1.000 6.13848 174 ASP A N 1
ATOM 2623 C CA . ASP A 1 174 ? 20.57682 38.57888 42.89362 1.000 7.32928 174 ASP A CA 1
ATOM 2624 C C . ASP A 1 174 ? 19.13881 38.08253 43.02051 1.000 7.16883 174 ASP A C 1
ATOM 2625 O O . ASP A 1 174 ? 18.90570 36.92108 43.39712 1.000 6.30627 174 ASP A O 1
ATOM 2634 N N A CYS A 1 175 ? 18.16387 38.95374 42.76647 0.526 6.62118 175 CYS A N 1
ATOM 2635 N N B CYS A 1 175 ? 18.19236 38.96807 42.71082 0.474 6.64181 175 CYS A N 1
ATOM 2636 C CA A CYS A 1 175 ? 16.77891 38.55703 43.01124 0.526 6.38847 175 CYS A CA 1
ATOM 2637 C CA B CYS A 1 175 ? 16.77537 38.69113 42.89228 0.474 6.30625 175 CYS A CA 1
ATOM 2638 C C A CYS A 1 175 ? 16.21428 37.60072 41.95593 0.526 6.79383 175 CYS A C 1
ATOM 2639 C C B CYS A 1 175 ? 16.25555 37.57550 41.99084 0.474 6.80036 175 CYS A C 1
ATOM 2640 O O A CYS A 1 175 ? 15.07366 37.15628 42.11053 0.526 6.27635 175 CYS A O 1
ATOM 2641 O O B CYS A 1 175 ? 15.19672 37.00906 42.28574 0.474 6.13139 175 CYS A O 1
ATOM 2655 N N . SER A 1 176 ? 16.97181 37.22799 40.92156 1.000 7.28860 176 SER A N 1
ATOM 2656 C CA . SER A 1 176 ? 16.57331 36.06168 40.12493 1.000 6.03663 176 SER A CA 1
ATOM 2657 C C . SER A 1 176 ? 16.39644 34.83460 40.98546 1.000 5.86726 176 SER A C 1
ATOM 2658 O O . SER A 1 176 ? 15.66883 33.91581 40.61098 1.000 6.27967 176 SER A O 1
ATOM 2666 N N . PHE A 1 177 ? 17.12769 34.76417 42.08546 1.000 5.76107 177 PHE A N 1
ATOM 2667 C CA . PHE A 1 177 ? 17.11676 33.59846 42.95208 1.000 5.33660 177 PHE A CA 1
ATOM 2668 C C . PHE A 1 177 ? 16.11691 33.73771 44.10104 1.000 7.48437 177 PHE A C 1
ATOM 2669 O O . PHE A 1 177 ? 16.05775 32.85965 44.96373 1.000 8.00582 177 PHE A O 1
ATOM 2686 N N . ASP A 1 178 ? 15.32263 34.80056 44.13575 1.000 5.89714 178 ASP A N 1
ATOM 2687 C CA . ASP A 1 178 ? 14.27085 34.95325 45.13643 1.000 6.61642 178 ASP A CA 1
ATOM 2688 C C . ASP A 1 178 ? 12.94361 34.68719 44.44065 1.000 6.13165 178 ASP A C 1
ATOM 2689 O O . ASP A 1 178 ? 12.34968 35.57349 43.82461 1.000 6.74716 178 ASP A O 1
ATOM 2698 N N . ALA A 1 179 ? 12.51070 33.42996 44.49278 1.000 6.10582 179 ALA A N 1
ATOM 2699 C CA . ALA A 1 179 ? 11.34505 33.02346 43.70946 1.000 5.48880 179 ALA A CA 1
ATOM 2700 C C . ALA A 1 179 ? 10.11596 33.85974 44.03794 1.000 7.76600 179 ALA A C 1
ATOM 2701 O O . ALA A 1 179 ? 9.33398 34.19393 43.14103 1.000 7.60980 179 ALA A O 1
ATOM 2708 N N . GLY A 1 180 ? 9.92361 34.19617 45.31152 1.000 7.22107 180 GLY A N 1
ATOM 2709 C CA . GLY A 1 180 ? 8.74624 34.96225 45.68303 1.000 8.45792 180 GLY A CA 1
ATOM 2710 C C . GLY A 1 180 ? 8.72613 36.31543 44.99410 1.000 7.65013 180 GLY A C 1
ATOM 2711 O O . GLY A 1 180 ? 7.66786 36.81759 44.62868 1.000 8.33503 180 GLY A O 1
ATOM 2715 N N . VAL A 1 181 ? 9.90172 36.92713 44.81092 1.000 8.75767 181 VAL A N 1
ATOM 2716 C CA . VAL A 1 181 ? 9.92455 38.20461 44.11212 1.000 7.15987 181 VAL A CA 1
ATOM 2717 C C . VAL A 1 181 ? 9.60745 38.00535 42.63342 1.000 8.68415 181 VAL A C 1
ATOM 2718 O O . VAL A 1 181 ? 8.83436 38.77404 42.03472 1.000 7.83980 181 VAL A O 1
ATOM 2731 N N . VAL A 1 182 ? 10.18554 36.96901 42.01601 1.000 6.66376 182 VAL A N 1
ATOM 2732 C CA . VAL A 1 182 ? 9.82947 36.64869 40.63197 1.000 5.30979 182 VAL A CA 1
ATOM 2733 C C . VAL A 1 182 ? 8.32512 36.47595 40.51098 1.000 5.51809 182 VAL A C 1
ATOM 2734 O O . VAL A 1 182 ? 7.67966 37.03183 39.61324 1.000 6.56142 182 VAL A O 1
ATOM 2747 N N . ILE A 1 183 ? 7.75128 35.66992 41.40637 1.000 5.54649 183 ILE A N 1
ATOM 2748 C CA . ILE A 1 183 ? 6.31892 35.39881 41.37013 1.000 6.44047 183 ILE A CA 1
ATOM 2749 C C . ILE A 1 183 ? 5.53063 36.68785 41.57515 1.000 5.92505 183 ILE A C 1
ATOM 2750 O O . ILE A 1 183 ? 4.53418 36.93958 40.88599 1.000 6.86055 183 ILE A O 1
ATOM 2766 N N . HIS A 1 184 ? 5.94397 37.51591 42.54285 1.000 6.51228 184 HIS A N 1
ATOM 2767 C CA . HIS A 1 184 ? 5.29089 38.81209 42.72548 1.000 8.96529 184 HIS A CA 1
ATOM 2768 C C . HIS A 1 184 ? 5.26542 39.60953 41.42278 1.000 6.32620 184 HIS A C 1
ATOM 2769 O O . HIS A 1 184 ? 4.22483 40.11853 41.01803 1.000 6.49928 184 HIS A O 1
ATOM 2783 N N . GLU A 1 185 ? 6.40275 39.70921 40.73203 1.000 6.09120 185 GLU A N 1
ATOM 2784 C CA . GLU A 1 185 ? 6.44725 40.51872 39.52267 1.000 6.07316 185 GLU A CA 1
ATOM 2785 C C . GLU A 1 185 ? 5.55248 39.94339 38.43374 1.000 5.97330 185 GLU A C 1
ATOM 2786 O O . GLU A 1 185 ? 4.76999 40.66742 37.81676 1.000 7.15347 185 GLU A O 1
ATOM 2798 N N . TYR A 1 186 ? 5.65437 38.63568 38.18975 1.000 5.73320 186 TYR A N 1
ATOM 2799 C CA . TYR A 1 186 ? 4.84730 37.99933 37.14670 1.000 5.66336 186 TYR A CA 1
ATOM 2800 C C . TYR A 1 186 ? 3.36380 38.16894 37.44964 1.000 6.31800 186 TYR A C 1
ATOM 2801 O O . TYR A 1 186 ? 2.54347 38.32924 36.54304 1.000 6.87385 186 TYR A O 1
ATOM 2819 N N . THR A 1 187 ? 3.00698 38.16433 38.72597 1.000 6.06516 187 THR A N 1
ATOM 2820 C CA . THR A 1 187 ? 1.61184 38.33585 39.11178 1.000 6.33503 187 THR A CA 1
ATOM 2821 C C . THR A 1 187 ? 1.08373 39.71183 38.70605 1.000 6.59828 187 THR A C 1
ATOM 2822 O O . THR A 1 187 ? -0.12446 39.86249 38.48147 1.000 6.79583 187 THR A O 1
ATOM 2833 N N . HIS A 1 188 ? 1.95158 40.72060 38.58328 1.000 6.79953 188 HIS A N 1
ATOM 2834 C CA . HIS A 1 188 ? 1.49282 41.98741 38.01456 1.000 9.89848 188 HIS A CA 1
ATOM 2835 C C . HIS A 1 188 ? 0.98618 41.79226 36.59024 1.000 7.15313 188 HIS A C 1
ATOM 2836 O O . HIS A 1 188 ? 0.03274 42.44894 36.16002 1.000 8.69529 188 HIS A O 1
ATOM 2850 N N . GLY A 1 189 ? 1.63639 40.92010 35.82937 1.000 6.51156 189 GLY A N 1
ATOM 2851 C CA . GLY A 1 189 ? 1.15049 40.63072 34.49267 1.000 8.83733 189 GLY A CA 1
ATOM 2852 C C . GLY A 1 189 ? -0.17250 39.90435 34.52870 1.000 8.07948 189 GLY A C 1
ATOM 2853 O O . GLY A 1 189 ? -1.08183 40.21477 33.75744 1.000 7.52707 189 GLY A O 1
ATOM 2857 N N . LEU A 1 190 ? -0.30692 38.94866 35.45268 1.000 6.85911 190 LEU A N 1
ATOM 2858 C CA . LEU A 1 190 ? -1.57191 38.23625 35.63111 1.000 6.92930 190 LEU A CA 1
ATOM 2859 C C . LEU A 1 190 ? -2.71498 39.19136 35.95511 1.000 6.88834 190 LEU A C 1
ATOM 2860 O O . LEU A 1 190 ? -3.76551 39.16302 35.30909 1.000 7.02847 190 LEU A O 1
ATOM 2876 N N . SER A 1 191 ? -2.53113 40.03720 36.95997 1.000 7.09289 191 SER A N 1
ATOM 2877 C CA . SER A 1 191 ? -3.64576 40.85597 37.42202 1.000 7.51074 191 SER A CA 1
ATOM 2878 C C . SER A 1 191 ? -3.96894 41.95722 36.42695 1.000 7.97542 191 SER A C 1
ATOM 2879 O O . SER A 1 191 ? -5.13448 42.31599 36.25363 1.000 8.09773 191 SER A O 1
ATOM 2887 N N . ASN A 1 192 ? -2.95334 42.51202 35.76728 1.000 7.64095 192 ASN A N 1
ATOM 2888 C CA . ASN A 1 192 ? -3.23283 43.54307 34.77743 1.000 10.68874 192 ASN A CA 1
ATOM 2889 C C . ASN A 1 192 ? -3.92199 42.96162 33.54854 1.000 8.90852 192 ASN A C 1
ATOM 2890 O O . ASN A 1 192 ? -4.82414 43.59855 32.99460 1.000 9.17106 192 ASN A O 1
ATOM 2901 N N . ARG A 1 193 ? -3.54814 41.74849 33.12170 1.000 7.51615 193 ARG A N 1
ATOM 2902 C CA . ARG A 1 193 ? -4.23137 41.14270 31.97589 1.000 8.20132 193 ARG A CA 1
ATOM 2903 C C . ARG A 1 193 ? -5.66819 40.77648 32.33145 1.000 7.62240 193 ARG A C 1
ATOM 2904 O O . ARG A 1 193 ? -6.60199 41.12210 31.60684 1.000 8.14037 193 ARG A O 1
ATOM 2925 N N . LEU A 1 194 ? -5.86501 40.08490 33.45606 1.000 7.87338 194 LEU A N 1
ATOM 2926 C CA . LEU A 1 194 ? -7.21115 39.62325 33.79501 1.000 8.32447 194 LEU A CA 1
ATOM 2927 C C . LEU A 1 194 ? -8.14874 40.77955 34.10796 1.000 8.47931 194 LEU A C 1
ATOM 2928 O O . LEU A 1 194 ? -9.31868 40.74801 33.71310 1.000 8.37685 194 LEU A O 1
ATOM 2944 N N . THR A 1 195 ? -7.69063 41.78629 34.85328 1.000 9.17386 195 THR A N 1
ATOM 2945 C CA . THR A 1 195 ? -8.59784 42.85352 35.26489 1.000 10.15388 195 THR A CA 1
ATOM 2946 C C . THR A 1 195 ? -9.01787 43.67567 34.04744 1.000 10.17379 195 THR A C 1
ATOM 2947 O O . THR A 1 195 ? -8.16893 44.18857 33.31574 1.000 9.39708 195 THR A O 1
ATOM 2958 N N . GLY A 1 196 ? -10.32262 43.79185 33.81565 1.000 9.56812 196 GLY A N 1
ATOM 2959 C CA . GLY A 1 196 ? -10.78597 44.50791 32.63438 1.000 10.97212 196 GLY A CA 1
ATOM 2960 C C . GLY A 1 196 ? -10.54291 43.76232 31.33863 1.000 10.82938 196 GLY A C 1
ATOM 2961 O O . GLY A 1 196 ? -10.72182 44.33813 30.25072 1.000 10.87042 196 GLY A O 1
ATOM 2965 N N . GLY A 1 197 ? -10.14388 42.50162 31.42544 1.000 10.04226 197 GLY A N 1
ATOM 2966 C CA . GLY A 1 197 ? -9.90699 41.67154 30.26784 1.000 9.41025 197 GLY A CA 1
ATOM 2967 C C . GLY A 1 197 ? -8.59663 42.02140 29.59818 1.000 8.55723 197 GLY A C 1
ATOM 2968 O O . GLY A 1 197 ? -7.98986 43.04837 29.89390 1.000 9.37307 197 GLY A O 1
ATOM 2972 N N . PRO A 1 198 ? -8.15771 41.19070 28.64438 1.000 10.10816 198 PRO A N 1
ATOM 2973 C CA . PRO A 1 198 ? -6.74587 41.25939 28.21627 1.000 9.68824 198 PRO A CA 1
ATOM 2974 C C . PRO A 1 198 ? -6.38510 42.46948 27.37784 1.000 10.09320 198 PRO A C 1
ATOM 2975 O O . PRO A 1 198 ? -5.18824 42.74694 27.23126 1.000 10.74940 198 PRO A O 1
ATOM 2986 N N . ALA A 1 199 ? -7.34922 43.18401 26.81379 1.000 10.30333 199 ALA A N 1
ATOM 2987 C CA . ALA A 1 199 ? -7.03325 44.32039 25.96628 1.000 13.52211 199 ALA A CA 1
ATOM 2988 C C . ALA A 1 199 ? -6.82133 45.58914 26.77174 1.000 16.72250 199 ALA A C 1
ATOM 2989 O O . ALA A 1 199 ? -6.36517 46.59495 26.22090 1.000 19.76633 199 ALA A O 1
ATOM 2996 N N . ASN A 1 200 ? -7.10718 45.56248 28.06771 1.000 12.64632 200 ASN A N 1
ATOM 2997 C CA . ASN A 1 200 ? -7.04026 46.74538 28.90163 1.000 14.45023 200 ASN A CA 1
ATOM 2998 C C . ASN A 1 200 ? -6.01725 46.53986 29.99816 1.000 17.46539 200 ASN A C 1
ATOM 2999 O O . ASN A 1 200 ? -6.25443 45.79079 30.94659 1.000 14.39526 200 ASN A O 1
ATOM 3010 N N . SER A 1 201 ? -4.89361 47.22035 29.87433 1.000 18.31525 201 SER A N 1
ATOM 3011 C CA . SER A 1 201 ? -3.84196 47.14053 30.86787 1.000 17.88528 201 SER A CA 1
ATOM 3012 C C . SER A 1 201 ? -3.78547 48.36642 31.75471 1.000 14.95279 201 SER A C 1
ATOM 3013 O O . SER A 1 201 ? -2.82440 48.52666 32.49608 1.000 21.48733 201 SER A O 1
ATOM 3021 N N . GLY A 1 202 ? -4.80130 49.22178 31.70667 1.000 20.38254 202 GLY A N 1
ATOM 3022 C CA . GLY A 1 202 ? -4.78790 50.39845 32.54527 1.000 26.15929 202 GLY A CA 1
ATOM 3023 C C . GLY A 1 202 ? -5.73906 50.28461 33.71672 1.000 27.39479 202 GLY A C 1
ATOM 3024 O O . GLY A 1 202 ? -6.28319 51.29341 34.16917 1.000 29.86976 202 GLY A O 1
ATOM 3028 N N . CYS A 1 203 ? -5.94733 49.07340 34.23767 1.000 16.90476 203 CYS A N 1
ATOM 3029 C CA . CYS A 1 203 ? -7.00339 48.88816 35.21829 1.000 13.75984 203 CYS A CA 1
ATOM 3030 C C . CYS A 1 203 ? -6.52576 48.90251 36.65762 1.000 15.26732 203 CYS A C 1
ATOM 3031 O O . CYS A 1 203 ? -7.36621 48.87125 37.55660 1.000 13.71415 203 CYS A O 1
ATOM 3038 N N . LEU A 1 204 ? -5.21749 48.94080 36.90461 1.000 15.04413 204 LEU A N 1
ATOM 3039 C CA . LEU A 1 204 ? -4.66444 48.91567 38.26341 1.000 11.91077 204 LEU A CA 1
ATOM 3040 C C . LEU A 1 204 ? -3.58377 49.97413 38.39929 1.000 16.82474 204 LEU A C 1
ATOM 3041 O O . LEU A 1 204 ? -2.44478 49.68378 38.79032 1.000 17.22383 204 LEU A O 1
ATOM 3057 N N . PRO A 1 205 ? -3.92933 51.24672 38.12091 1.000 16.41734 205 PRO A N 1
ATOM 3058 C CA . PRO A 1 205 ? -2.89775 52.27799 37.93445 1.000 22.38209 205 PRO A CA 1
ATOM 3059 C C . PRO A 1 205 ? -2.26274 52.78471 39.21504 1.000 25.85212 205 PRO A C 1
ATOM 3060 O O . PRO A 1 205 ? -1.10636 53.21845 39.22724 1.000 26.51404 205 PRO A O 1
ATOM 3071 N N . GLY A 1 206 ? -3.01191 52.76341 40.30246 1.000 21.59221 206 GLY A N 1
ATOM 3072 C CA . GLY A 1 206 ? -2.53661 53.38120 41.52019 1.000 21.82631 206 GLY A CA 1
ATOM 3073 C C . GLY A 1 206 ? -3.63335 53.37596 42.55974 1.000 19.06153 206 GLY A C 1
ATOM 3074 O O . GLY A 1 206 ? -4.69155 52.78007 42.36510 1.000 21.17418 206 GLY A O 1
ATOM 3078 N N . GLY A 1 207 ? -3.36463 54.05480 43.66558 1.000 20.63011 207 GLY A N 1
ATOM 3079 C CA . GLY A 1 207 ? -4.33883 54.06074 44.73744 1.000 18.30203 207 GLY A CA 1
ATOM 3080 C C . GLY A 1 207 ? -4.71859 52.65870 45.18280 1.000 22.27244 207 GLY A C 1
ATOM 3081 O O . GLY A 1 207 ? -3.88800 51.74503 45.23371 1.000 20.21333 207 GLY A O 1
ATOM 3085 N N . GLU A 1 208 ? -6.00068 52.47961 45.50914 1.000 20.70356 208 GLU A N 1
ATOM 3086 C CA . GLU A 1 208 ? -6.44001 51.20501 46.07593 1.000 17.43610 208 GLU A CA 1
ATOM 3087 C C . GLU A 1 208 ? -6.34014 50.06678 45.06515 1.000 18.35647 208 GLU A C 1
ATOM 3088 O O . GLU A 1 208 ? -5.98601 48.94357 45.43261 1.000 16.20718 208 GLU A O 1
ATOM 3100 N N . SER A 1 209 ? -6.66033 50.31983 43.79614 1.000 15.87617 209 SER A N 1
ATOM 3101 C CA . SER A 1 209 ? -6.52144 49.26915 42.79224 1.000 14.44239 209 SER A CA 1
ATOM 3102 C C . SER A 1 209 ? -5.06497 48.85473 42.64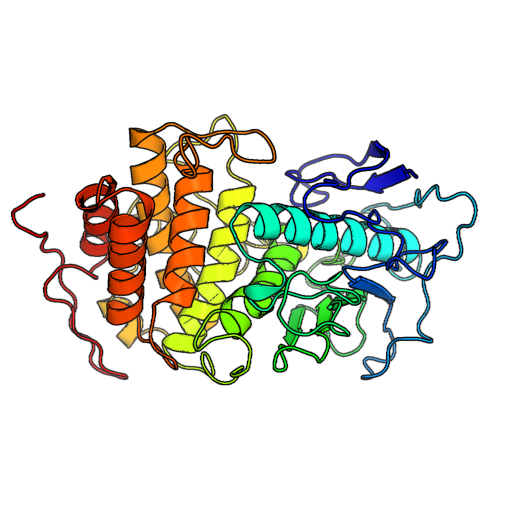976 1.000 14.18350 209 SER A C 1
ATOM 3103 O O . SER A 1 209 ? -4.75130 47.66190 42.58313 1.000 15.12010 209 SER A O 1
ATOM 3111 N N . GLY A 1 210 ? -4.16033 49.83772 42.61350 1.000 16.28133 210 GLY A N 1
ATOM 3112 C CA . GLY A 1 210 ? -2.74510 49.53976 42.51763 1.000 15.98260 210 GLY A CA 1
ATOM 3113 C C . GLY A 1 210 ? -2.22180 48.87027 43.76678 1.000 13.17765 210 GLY A C 1
ATOM 3114 O O . GLY A 1 210 ? -1.32989 48.02333 43.68301 1.000 13.54042 210 GLY A O 1
ATOM 3118 N N . GLY A 1 211 ? -2.79977 49.20838 44.92748 1.000 14.35962 211 GLY A N 1
ATOM 3119 C CA . GLY A 1 211 ? -2.45707 48.52560 46.16304 1.000 14.49786 211 GLY A CA 1
ATOM 3120 C C . GLY A 1 211 ? -2.76559 47.03677 46.10941 1.000 11.37744 211 GLY A C 1
ATOM 3121 O O . GLY A 1 211 ? -1.92437 46.19983 46.45207 1.000 13.43008 211 GLY A O 1
ATOM 3125 N N . MET A 1 212 ? -3.98076 46.68832 45.70143 1.000 11.24754 212 MET A N 1
ATOM 3126 C CA . MET A 1 212 ? -4.28810 45.28001 45.46329 1.000 11.49089 212 MET A CA 1
ATOM 3127 C C . MET A 1 212 ? -3.30462 44.67408 44.47197 1.000 11.62363 212 MET A C 1
ATOM 3128 O O . MET A 1 212 ? -2.89705 43.50931 44.60562 1.000 11.34556 212 MET A O 1
ATOM 3142 N N . GLY A 1 213 ? -2.93875 45.43708 43.44892 1.000 9.56165 213 GLY A N 1
ATOM 3143 C CA . GLY A 1 213 ? -1.90715 44.97188 42.52552 1.000 9.53764 213 GLY A CA 1
ATOM 3144 C C . GLY A 1 213 ? -0.66286 44.47477 43.23723 1.000 10.90666 213 GLY A C 1
ATOM 3145 O O . GLY A 1 213 ? -0.11024 43.42916 42.88612 1.000 11.52992 213 GLY A O 1
ATOM 3149 N N . GLU A 1 214 ? -0.19636 45.21672 44.24038 1.000 10.95475 214 GLU A N 1
ATOM 3150 C CA . GLU A 1 214 ? 0.95122 44.74688 45.01733 1.000 10.06590 214 GLU A CA 1
ATOM 3151 C C . GLU A 1 214 ? 0.57833 43.55168 45.87763 1.000 10.45732 214 GLU A C 1
ATOM 3152 O O . GLU A 1 214 ? 1.34856 42.59436 45.98048 1.000 10.61685 214 GLU A O 1
ATOM 3164 N N . GLY A 1 215 ? -0.61777 43.57893 46.47447 1.000 11.28299 215 GLY A N 1
ATOM 3165 C CA . GLY A 1 215 ? -1.00024 42.52943 47.40386 1.000 9.33493 215 GLY A CA 1
ATOM 3166 C C . GLY A 1 215 ? -1.14572 41.17412 46.73904 1.000 8.85082 215 GLY A C 1
ATOM 3167 O O . GLY A 1 215 ? -0.75240 40.14962 47.31154 1.000 9.62092 215 GLY A O 1
ATOM 3171 N N . TRP A 1 216 ? -1.72840 41.14787 45.53784 1.000 9.74865 216 TRP A N 1
ATOM 3172 C CA . TRP A 1 216 ? -1.93551 39.87974 44.85328 1.000 8.52924 216 TRP A CA 1
ATOM 3173 C C . TRP A 1 216 ? -0.61606 39.15575 44.64889 1.000 7.80918 216 TRP A C 1
ATOM 3174 O O . TRP A 1 216 ? -0.54593 37.93964 44.81960 1.000 7.63554 216 TRP A O 1
ATOM 3195 N N . GLY A 1 217 ? 0.43999 39.87686 44.26464 1.000 9.43424 217 GLY A N 1
ATOM 3196 C CA . GLY A 1 217 ? 1.71890 39.21630 44.06146 1.000 7.28352 217 GLY A CA 1
ATOM 3197 C C . GLY A 1 217 ? 2.30025 38.66430 45.34671 1.000 7.39031 217 GLY A C 1
ATOM 3198 O O . GLY A 1 217 ? 2.86379 37.56269 45.36263 1.000 7.94459 217 GLY A O 1
ATOM 3202 N N . ASP A 1 218 ? 2.21873 39.44043 46.43770 1.000 9.50559 218 ASP A N 1
ATOM 3203 C CA . ASP A 1 218 ? 2.69291 38.94302 47.72848 1.000 7.99804 218 ASP A CA 1
ATOM 3204 C C . ASP A 1 218 ? 1.88826 37.71851 48.14085 1.000 8.06652 218 ASP A C 1
ATOM 3205 O O . ASP A 1 218 ? 2.44307 36.74512 48.65979 1.000 8.98137 218 ASP A O 1
ATOM 3214 N N . PHE A 1 219 ? 0.57111 37.75925 47.93567 1.000 8.23976 219 PHE A N 1
ATOM 3215 C CA . PHE A 1 219 ? -0.26322 36.61949 48.29952 1.000 8.34309 219 PHE A CA 1
ATOM 3216 C C . PHE A 1 219 ? 0.13389 35.36994 47.51703 1.000 7.90331 219 PHE A C 1
ATOM 3217 O O . PHE A 1 219 ? 0.24791 34.28238 48.08732 1.000 7.95826 219 PHE A O 1
ATOM 3234 N N . MET A 1 220 ? 0.24839 35.48985 46.19895 1.000 7.53459 220 MET A N 1
ATOM 3235 C CA . MET A 1 220 ? 0.55644 34.31122 45.38687 1.000 7.17983 220 MET A CA 1
ATOM 3236 C C . MET A 1 220 ? 1.90301 33.70842 45.79295 1.000 7.03361 220 MET A C 1
ATOM 3237 O O . MET A 1 220 ? 2.02183 32.48195 45.96444 1.000 8.91318 220 MET A O 1
ATOM 3251 N N . ALA A 1 221 ? 2.91266 34.55756 46.02031 1.000 6.99314 221 ALA A N 1
ATOM 3252 C CA . ALA A 1 221 ? 4.21557 34.06892 46.46154 1.000 7.88007 221 ALA A CA 1
ATOM 3253 C C . ALA A 1 221 ? 4.10681 33.36667 47.80425 1.000 10.15502 221 ALA A C 1
ATOM 3254 O O . ALA A 1 221 ? 4.71424 32.31130 48.01642 1.000 9.34880 221 ALA A O 1
ATOM 3261 N N . THR A 1 222 ? 3.35109 33.95788 48.72987 1.000 7.63907 222 THR A N 1
ATOM 3262 C CA . THR A 1 222 ? 3.15634 33.36836 50.04712 1.000 8.05438 222 THR A CA 1
ATOM 3263 C C . THR A 1 222 ? 2.46222 32.01680 49.93916 1.000 8.74597 222 THR A C 1
ATOM 3264 O O . THR A 1 222 ? 2.89304 31.03891 50.54807 1.000 11.16945 222 THR A O 1
ATOM 3275 N N . ALA A 1 223 ? 1.37056 31.95836 49.18751 1.000 8.00476 223 ALA A N 1
ATOM 3276 C CA . ALA A 1 223 ? 0.58972 30.72853 49.08560 1.000 8.08350 223 ALA A CA 1
ATOM 3277 C C . ALA A 1 223 ? 1.43177 29.59879 48.49757 1.000 9.63971 223 ALA A C 1
ATOM 3278 O O . ALA A 1 223 ? 1.39501 28.46070 48.98025 1.000 11.50385 223 ALA A O 1
ATOM 3285 N N . ILE A 1 224 ? 2.20866 29.90087 47.45923 1.000 9.14326 224 ILE A N 1
ATOM 3286 C CA . ILE A 1 224 ? 3.01327 28.88286 46.80785 1.000 7.82394 224 ILE A CA 1
ATOM 3287 C C . ILE A 1 224 ? 4.02609 28.27849 47.76035 1.000 12.54865 224 ILE A C 1
ATOM 3288 O O . ILE A 1 224 ? 4.33850 27.08308 47.66755 1.000 11.09540 224 ILE A O 1
ATOM 3304 N N . HIS A 1 225 ? 4.52197 29.06191 48.71353 1.000 9.70519 225 HIS A N 1
ATOM 3305 C CA . HIS A 1 225 ? 5.57286 28.59566 49.60342 1.000 8.78806 225 HIS A CA 1
ATOM 3306 C C . HIS A 1 225 ? 5.05953 28.15665 50.96511 1.000 13.39139 225 HIS A C 1
ATOM 3307 O O . HIS A 1 225 ? 5.86792 27.92297 51.86122 1.000 13.83679 225 HIS A O 1
ATOM 3321 N N . ILE A 1 226 ? 3.74759 27.97460 51.12491 1.000 11.59507 226 ILE A N 1
ATOM 3322 C CA . ILE A 1 226 ? 3.24421 27.34357 52.34757 1.000 10.20841 226 ILE A CA 1
ATOM 3323 C C . ILE A 1 226 ? 3.84698 25.95434 52.47849 1.000 14.50031 226 ILE A C 1
ATOM 3324 O O . ILE A 1 226 ? 3.94067 25.19163 51.51007 1.000 15.01944 226 ILE A O 1
ATOM 3340 N N . GLN A 1 227 ? 4.24782 25.62149 53.69662 1.000 15.43736 227 GLN A N 1
ATOM 3341 C CA . GLN A 1 227 ? 4.98044 24.40449 53.99301 1.000 14.55345 227 GLN A CA 1
ATOM 3342 C C . GLN A 1 227 ? 4.09347 23.39207 54.70737 1.000 16.50385 227 GLN A C 1
ATOM 3343 O O . GLN A 1 227 ? 3.09062 23.73842 55.34113 1.000 13.52815 227 GLN A O 1
ATOM 3357 N N . SER A 1 228 ? 4.51456 22.12847 54.61231 1.000 15.71056 228 SER A N 1
ATOM 3358 C CA . SER A 1 228 ? 3.78731 21.02838 55.23970 1.000 18.77601 228 SER A CA 1
ATOM 3359 C C . SER A 1 228 ? 3.41387 21.34738 56.68214 1.000 18.07052 228 SER A C 1
ATOM 3360 O O . SER A 1 228 ? 2.25393 21.17270 57.08902 1.000 20.49697 228 SER A O 1
ATOM 3368 N N . LYS A 1 229 ? 4.38412 21.80829 57.47797 1.000 16.11556 229 LYS A N 1
ATOM 3369 C CA . LYS A 1 229 ? 4.14846 22.04553 58.90351 1.000 18.30458 229 LYS A CA 1
ATOM 3370 C C . LYS A 1 229 ? 3.30860 23.27670 59.18818 1.000 21.17873 229 LYS A C 1
ATOM 3371 O O . LYS A 1 229 ? 2.94131 23.49301 60.34414 1.000 17.90505 229 LYS A O 1
ATOM 3390 N N . ASP A 1 230 ? 3.05867 24.12365 58.19891 1.000 15.90358 230 ASP A N 1
ATOM 3391 C CA . ASP A 1 230 ? 2.42539 25.39477 58.48082 1.000 15.24440 230 ASP A CA 1
ATOM 3392 C C . ASP A 1 230 ? 0.98284 25.18842 58.92692 1.000 18.08985 230 ASP A C 1
ATOM 3393 O O . ASP A 1 230 ? 0.30347 24.23212 58.52706 1.000 17.80655 230 ASP A O 1
ATOM 3402 N N . THR A 1 231 ? 0.52784 26.11057 59.77142 1.000 19.78498 231 THR A N 1
ATOM 3403 C CA . THR A 1 231 ? -0.84701 26.19983 60.23099 1.000 14.29599 231 THR A CA 1
ATOM 3404 C C . THR A 1 231 ? -1.24398 27.67114 60.20780 1.000 17.50640 231 THR A C 1
ATOM 3405 O O . THR A 1 231 ? -0.43736 28.54250 59.87934 1.000 17.31403 231 THR A O 1
ATOM 3416 N N . ARG A 1 232 ? -2.50180 27.97090 60.56387 1.000 16.07800 232 ARG A N 1
ATOM 3417 C CA . ARG A 1 232 ? -2.89009 29.37158 60.55583 1.000 16.26739 232 ARG A CA 1
ATOM 3418 C C . ARG A 1 232 ? -2.08169 30.19655 61.54135 1.000 18.70890 232 ARG A C 1
ATOM 3419 O O . ARG A 1 232 ? -2.10733 31.42954 61.46268 1.000 22.14805 232 ARG A O 1
ATOM 3440 N N . ALA A 1 233 ? -1.34834 29.55968 62.45048 1.000 19.03960 233 ALA A N 1
ATOM 3441 C CA . ALA A 1 233 ? -0.49519 30.30062 63.36121 1.000 16.99002 233 ALA A CA 1
ATOM 3442 C C . ALA A 1 233 ? 0.82919 30.70238 62.73335 1.000 20.27527 233 ALA A C 1
ATOM 3443 O O . ALA A 1 233 ? 1.54515 31.50832 63.33611 1.000 20.87240 233 ALA A O 1
ATOM 3450 N N . SER A 1 234 ? 1.17165 30.16092 61.56210 1.000 17.93492 234 SER A N 1
ATOM 3451 C CA . SER A 1 234 ? 2.41462 30.54080 60.90164 1.000 16.72289 234 SER A CA 1
ATOM 3452 C C . SER A 1 234 ? 2.34760 31.98117 60.42073 1.000 17.54875 234 SER A C 1
ATOM 3453 O O . SER A 1 234 ? 1.31078 32.44900 59.93165 1.000 17.73421 234 SER A O 1
ATOM 3461 N N . ASN A 1 235 ? 3.48231 32.67267 60.52638 1.000 17.81735 235 ASN A N 1
ATOM 3462 C CA . ASN A 1 235 ? 3.64188 34.01840 60.00717 1.000 16.46843 235 ASN A CA 1
ATOM 3463 C C . ASN A 1 235 ? 4.63752 33.99000 58.85461 1.000 18.91452 235 ASN A C 1
ATOM 3464 O O . ASN A 1 235 ? 5.60403 33.21939 58.87815 1.000 19.90609 235 ASN A O 1
ATOM 3475 N N . LYS A 1 236 ? 4.39631 34.82438 57.84903 1.000 16.32078 236 LYS A N 1
ATOM 3476 C CA . LYS A 1 236 ? 5.16708 34.78866 56.61366 1.000 16.77549 236 LYS A CA 1
ATOM 3477 C C . LYS A 1 236 ? 5.59931 36.18847 56.19632 1.000 14.30784 236 LYS A C 1
ATOM 3478 O O . LYS A 1 236 ? 4.83772 37.15604 56.32511 1.000 13.71660 236 LYS A O 1
ATOM 3497 N N . VAL A 1 237 ? 6.82440 36.29095 55.67846 1.000 11.00594 237 VAL A N 1
ATOM 3498 C CA . VAL A 1 237 ? 7.33714 37.57548 55.21226 1.000 11.47218 237 VAL A CA 1
ATOM 3499 C C . VAL A 1 237 ? 7.73429 37.44076 53.74957 1.000 11.47165 237 VAL A C 1
ATOM 3500 O O . VAL A 1 237 ? 7.62416 36.35284 53.17064 1.000 15.35107 237 VAL A O 1
ATOM 3513 N N . MET A 1 238 ? 8.15052 38.55116 53.13738 1.000 11.23746 238 MET A N 1
ATOM 3514 C CA . MET A 1 238 ? 8.44816 38.63259 51.70390 1.000 12.62616 238 MET A CA 1
ATOM 3515 C C . MET A 1 238 ? 9.85469 39.17961 51.49382 1.000 11.66525 238 MET A C 1
ATOM 3516 O O . MET A 1 238 ? 10.19527 40.24081 52.02349 1.000 9.73214 238 MET A O 1
ATOM 3530 N N . GLY A 1 239 ? 10.65044 38.47121 50.70125 1.000 11.46143 239 GLY A N 1
ATOM 3531 C CA . GLY A 1 239 ? 11.93026 38.98201 50.26732 1.000 10.44059 239 GLY A CA 1
ATOM 3532 C C . GLY A 1 239 ? 12.97592 39.07631 51.34584 1.000 9.71573 239 GLY A C 1
ATOM 3533 O O . GLY A 1 239 ? 13.95171 39.80628 51.17715 1.000 10.41786 239 GLY A O 1
ATOM 3537 N N . ASP A 1 240 ? 12.82755 38.33604 52.44756 1.000 8.69255 240 ASP A N 1
ATOM 3538 C CA . ASP A 1 240 ? 13.79277 38.46627 53.53756 1.000 9.10946 240 ASP A CA 1
ATOM 3539 C C . ASP A 1 240 ? 15.22932 38.15578 53.10163 1.000 10.52952 240 ASP A C 1
ATOM 3540 O O . ASP A 1 240 ? 16.17772 38.71415 53.66787 1.000 9.93247 240 ASP A O 1
ATOM 3549 N N . TRP A 1 241 ? 15.42906 37.23689 52.16037 1.000 8.71385 241 TRP A N 1
ATOM 3550 C CA . TRP A 1 241 ? 16.79982 36.95944 51.73365 1.000 7.25119 241 TRP A CA 1
ATOM 3551 C C . TRP A 1 241 ? 17.35586 38.10780 50.89322 1.000 7.03765 241 TRP A C 1
ATOM 3552 O O . TRP A 1 241 ? 18.36768 38.70750 51.25143 1.000 8.28511 241 TRP A O 1
ATOM 3573 N N . VAL A 1 242 ? 16.70891 38.43702 49.77630 1.000 7.56034 242 VAL A N 1
ATOM 3574 C CA . VAL A 1 242 ? 17.35852 39.34827 48.84044 1.000 6.57561 242 VAL A CA 1
ATOM 3575 C C . VAL A 1 242 ? 17.54055 40.71480 49.49376 1.000 8.29908 242 VAL A C 1
ATOM 3576 O O . VAL A 1 242 ? 18.49513 41.44627 49.18604 1.000 10.47596 242 VAL A O 1
ATOM 3589 N N . TYR A 1 243 ? 16.66096 41.05282 50.42788 1.000 7.33849 243 TYR A N 1
ATOM 3590 C CA . TYR A 1 243 ? 16.61840 42.32154 51.15371 1.000 8.95146 243 TYR A CA 1
ATOM 3591 C C . TYR A 1 243 ? 17.48947 42.33554 52.40144 1.000 13.32535 243 TYR A C 1
ATOM 3592 O O . TYR A 1 243 ? 17.76970 43.41553 52.94151 1.000 11.10256 243 TYR A O 1
ATOM 3610 N N . ASN A 1 244 ? 17.88640 41.15487 52.88109 1.000 9.57939 244 ASN A N 1
ATOM 3611 C CA . ASN A 1 244 ? 18.78758 40.99746 54.03270 1.000 8.36496 244 ASN A CA 1
ATOM 3612 C C . ASN A 1 244 ? 18.19669 41.58902 55.30705 1.000 11.12475 244 ASN A C 1
ATOM 3613 O O . ASN A 1 244 ? 18.88937 42.25698 56.07696 1.000 11.69200 244 ASN A O 1
ATOM 3624 N N . ASN A 1 245 ? 16.90164 41.35021 55.52849 1.000 10.69882 245 ASN A N 1
ATOM 3625 C CA . ASN A 1 245 ? 16.27323 41.61976 56.82112 1.000 9.84813 245 ASN A CA 1
ATOM 3626 C C . ASN A 1 245 ? 15.18223 40.58528 57.09532 1.000 10.32628 245 ASN A C 1
ATOM 3627 O O . ASN A 1 245 ? 14.32391 40.32162 56.25203 1.000 11.12819 245 ASN A O 1
ATOM 3638 N N . ALA A 1 246 ? 15.18277 40.04017 58.31124 1.000 11.94831 246 ALA A N 1
ATOM 3639 C CA . ALA A 1 246 ? 14.22949 38.98862 58.65786 1.000 14.30940 246 ALA A CA 1
ATOM 3640 C C . ALA A 1 246 ? 12.77991 39.45607 58.62048 1.000 13.14878 246 ALA A C 1
ATOM 3641 O O . ALA A 1 246 ? 11.86776 38.61197 58.57486 1.000 15.08871 246 ALA A O 1
ATOM 3648 N N . ALA A 1 247 ? 12.52329 40.76752 58.67907 1.000 12.72367 247 ALA A N 1
ATOM 3649 C CA . ALA A 1 247 ? 11.15850 41.26411 58.56588 1.000 12.05225 247 ALA A CA 1
ATOM 3650 C C . ALA A 1 247 ? 10.62091 41.18479 57.14720 1.000 11.03629 247 ALA A C 1
ATOM 3651 O O . ALA A 1 247 ? 9.40220 41.34850 56.94385 1.000 12.42211 247 ALA A O 1
ATOM 3658 N N . GLY A 1 248 ? 11.48019 40.92886 56.17763 1.000 10.04509 248 GLY A N 1
ATOM 3659 C CA . GLY A 1 248 ? 11.10596 41.08063 54.78697 1.000 11.93121 248 GLY A CA 1
ATOM 3660 C C . GLY A 1 248 ? 10.84359 42.54373 54.46109 1.000 11.41631 248 GLY A C 1
ATOM 3661 O O . GLY A 1 248 ? 11.13763 43.46661 55.24062 1.000 14.26297 248 GLY A O 1
ATOM 3665 N N . ILE A 1 249 ? 10.24358 42.74611 53.28289 1.000 12.54456 249 ILE A N 1
ATOM 3666 C CA . ILE A 1 249 ? 10.13133 44.08283 52.71491 1.000 11.43693 249 ILE A CA 1
ATOM 3667 C C . ILE A 1 249 ? 8.85828 44.81209 53.13242 1.000 15.49323 249 ILE A C 1
ATOM 3668 O O . ILE A 1 249 ? 8.70319 45.98682 52.77153 1.000 16.09743 249 ILE A O 1
ATOM 3684 N N . ARG A 1 250 ? 7.95011 44.17174 53.86758 1.000 16.11808 250 ARG A N 1
ATOM 3685 C CA . ARG A 1 250 ? 6.69664 44.80584 54.28503 1.000 13.70915 250 ARG A CA 1
ATOM 3686 C C . ARG A 1 250 ? 6.68703 45.07004 55.78909 1.000 14.37398 250 ARG A C 1
ATOM 3687 O O . ARG A 1 250 ? 7.49683 44.53674 56.54833 1.000 15.43469 250 ARG A O 1
ATOM 3708 N N . ALA A 1 251 ? 5.71326 45.88584 56.22651 1.000 16.72910 251 ALA A N 1
ATOM 3709 C CA . ALA A 1 251 ? 5.73172 46.44798 57.58322 1.000 24.14622 251 ALA A CA 1
ATOM 3710 C C . ALA A 1 251 ? 5.31821 45.46240 58.66692 1.000 20.35412 251 ALA A C 1
ATOM 3711 O O . ALA A 1 251 ? 5.59764 45.70911 59.85737 1.000 20.27393 251 ALA A O 1
ATOM 3718 N N . TYR A 1 252 ? 4.62998 44.38162 58.29442 1.000 18.98306 252 TYR A N 1
ATOM 3719 C CA . TYR A 1 252 ? 4.20156 43.34553 59.21321 1.000 15.57137 252 TYR A CA 1
ATOM 3720 C C . TYR A 1 252 ? 4.23542 42.01550 58.49174 1.000 13.63537 252 TYR A C 1
ATOM 3721 O O . TYR A 1 252 ? 4.04719 41.97384 57.26479 1.000 16.50146 252 TYR A O 1
ATOM 3739 N N . PRO A 1 253 ? 4.42664 40.91623 59.21726 1.000 17.66378 253 PRO A N 1
ATOM 3740 C CA . PRO A 1 253 ? 4.27375 39.59311 58.60422 1.000 15.60222 253 PRO A CA 1
ATOM 3741 C C . PRO A 1 253 ? 2.83528 39.31047 58.23700 1.000 17.51168 253 PRO A C 1
ATOM 3742 O O . PRO A 1 253 ? 1.89826 39.76144 58.90167 1.000 17.96724 253 PRO A O 1
ATOM 3753 N N . TYR A 1 254 ? 2.66237 38.51187 57.18289 1.000 14.43674 254 TYR A N 1
ATOM 3754 C CA . TYR A 1 254 ? 1.34280 37.97338 56.89543 1.000 12.79799 254 TYR A CA 1
ATOM 3755 C C . TYR A 1 254 ? 0.97751 37.00257 58.01072 1.000 16.83866 254 TYR A C 1
ATOM 3756 O O . TYR A 1 254 ? 1.72321 36.06669 58.31722 1.000 15.81685 254 TYR A O 1
ATOM 3774 N N . SER A 1 255 ? -0.12935 37.29393 58.68477 1.000 17.02616 255 SER A N 1
ATOM 3775 C CA . SER A 1 255 ? -0.46383 36.63179 59.93586 1.000 17.00213 255 SER A CA 1
ATOM 3776 C C . SER A 1 255 ? -1.97378 36.65894 60.10098 1.000 14.88070 255 SER A C 1
ATOM 3777 O O . SER A 1 255 ? -2.63395 37.58351 59.62515 1.000 17.83930 255 SER A O 1
ATOM 3785 N N . THR A 1 256 ? -2.51024 35.63937 60.77674 1.000 15.42197 256 THR A N 1
ATOM 3786 C CA . THR A 1 256 ? -3.90547 35.63878 61.19936 1.000 16.57233 256 THR A CA 1
ATOM 3787 C C . THR A 1 256 ? -4.06995 36.16432 62.61250 1.000 18.86687 256 THR A C 1
ATOM 3788 O O . THR A 1 256 ? -5.20488 36.28485 63.09070 1.000 18.31721 256 THR A O 1
ATOM 3799 N N . SER A 1 257 ? -2.97518 36.48718 63.29149 1.000 20.77250 257 SER A N 1
ATOM 3800 C CA . SER A 1 257 ? -3.05435 37.13065 64.59309 1.000 17.60594 257 SER A CA 1
ATOM 3801 C C . SER A 1 257 ? -3.14106 38.63248 64.37633 1.000 21.41091 257 SER A C 1
ATOM 3802 O O . SER A 1 257 ? -2.28278 39.21955 63.71435 1.000 26.74119 257 SER A O 1
ATOM 3810 N N . LEU A 1 258 ? -4.19681 39.24858 64.91041 1.000 23.90629 258 LEU A N 1
ATOM 3811 C CA . LEU A 1 258 ? -4.31235 40.69826 64.83949 1.000 20.58609 258 LEU A CA 1
ATOM 3812 C C . LEU A 1 258 ? -3.32346 41.40016 65.76867 1.000 23.86547 258 LEU A C 1
ATOM 3813 O O . LEU A 1 258 ? -3.16665 42.62089 65.67878 1.000 26.94716 258 LEU A O 1
ATOM 3829 N N . THR A 1 259 ? -2.64374 40.65663 66.63664 1.000 24.57939 259 THR A N 1
ATOM 3830 C CA . THR A 1 259 ? -1.53465 41.22397 67.39763 1.000 25.77256 259 THR A CA 1
ATOM 3831 C C . THR A 1 259 ? -0.30006 41.34554 66.51520 1.000 32.24377 259 THR A C 1
ATOM 3832 O O . THR A 1 259 ? 0.30619 42.41876 66.41049 1.000 34.75754 259 THR A O 1
ATOM 3843 N N . THR A 1 260 ? 0.05401 40.24472 65.85081 1.000 25.34645 260 THR A N 1
ATOM 3844 C CA . THR A 1 260 ? 1.19775 40.22914 64.94746 1.000 19.16521 260 THR A CA 1
ATOM 3845 C C . THR A 1 260 ? 1.01022 41.18824 63.76824 1.000 26.12537 260 THR A C 1
ATOM 3846 O O . THR A 1 260 ? 1.95381 41.87431 63.36271 1.000 24.75460 260 THR A O 1
ATOM 3857 N N . ASN A 1 261 ? -0.18253 41.22296 63.18043 1.000 23.43219 261 ASN A N 1
ATOM 3858 C CA . ASN A 1 261 ? -0.49901 42.11414 62.05993 1.000 20.24448 261 ASN A CA 1
ATOM 3859 C C . ASN A 1 261 ? -1.83982 42.79923 62.31300 1.000 20.59792 261 ASN A C 1
ATOM 3860 O O . ASN A 1 261 ? -2.88742 42.12046 62.25563 1.000 21.45885 261 ASN A O 1
ATOM 3871 N N . PRO A 1 262 ? -1.87599 44.11264 62.56015 1.000 24.61737 262 PRO A N 1
ATOM 3872 C CA . PRO A 1 262 ? -3.10956 44.75271 63.04369 1.000 24.13169 262 PRO A CA 1
ATOM 3873 C C . PRO A 1 262 ? -4.00209 45.37216 61.97562 1.000 28.37333 262 PRO A C 1
ATOM 3874 O O . PRO A 1 262 ? -5.04583 45.93592 62.32835 1.000 25.77802 262 PRO A O 1
ATOM 3885 N N . TYR A 1 263 ? 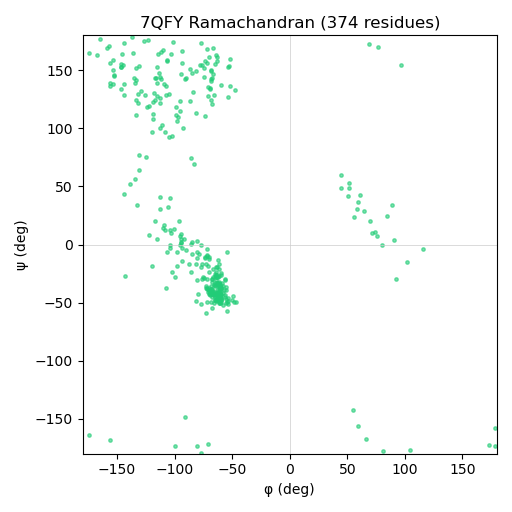-3.64803 45.27239 60.69562 1.000 23.66756 263 TYR A N 1
ATOM 3886 C CA . TYR A 1 263 ? -4.29121 46.08355 59.67019 1.000 20.60476 263 TYR A CA 1
ATOM 3887 C C . TYR A 1 263 ? -5.73813 45.66510 59.44670 1.000 22.08564 263 TYR A C 1
ATOM 3888 O O . TYR A 1 263 ? -6.02542 44.47560 59.27928 1.000 23.44366 263 TYR A O 1
ATOM 3906 N N . THR A 1 264 ? -6.63353 46.65584 59.38918 1.000 26.41996 264 THR A N 1
ATOM 3907 C CA . THR A 1 264 ? -8.01425 46.48796 58.94568 1.000 17.59027 264 THR A CA 1
ATOM 3908 C C . THR A 1 264 ? -8.28944 47.51197 57.84383 1.000 21.14395 264 THR A C 1
ATOM 3909 O O . THR A 1 264 ? -7.44535 48.35202 57.53063 1.000 21.77112 264 THR A O 1
ATOM 3920 N N . TYR A 1 265 ? -9.47843 47.45690 57.23202 1.000 18.83785 265 TYR A N 1
ATOM 3921 C CA . TYR A 1 265 ? -9.72847 48.32886 56.08570 1.000 23.92066 265 TYR A CA 1
ATOM 3922 C C . TYR A 1 265 ? -9.58343 49.80007 56.47285 1.000 27.06336 265 TYR A C 1
ATOM 3923 O O . TYR A 1 265 ? -9.06624 50.60752 55.68559 1.000 23.06862 265 TYR A O 1
ATOM 3941 N N . LYS A 1 266 ? -10.00386 50.16152 57.69313 1.000 26.31293 266 LYS A N 1
ATOM 3942 C CA . LYS A 1 266 ? -9.84818 51.54195 58.15738 1.000 25.75741 266 LYS A CA 1
ATOM 3943 C C . LYS A 1 266 ? -8.38322 51.97422 58.13081 1.000 28.32548 266 LYS A C 1
ATOM 3944 O O . LYS A 1 266 ? -8.07364 53.15006 57.87946 1.000 26.83663 266 LYS A O 1
ATOM 3963 N N . SER A 1 267 ? -7.47138 51.04692 58.43200 1.000 26.28183 267 SER A N 1
ATOM 3964 C CA . SER A 1 267 ? -6.04553 51.37355 58.40621 1.000 27.52815 267 SER A CA 1
ATOM 3965 C C . SER A 1 267 ? -5.61451 51.91626 57.05193 1.000 31.00447 267 SER A C 1
ATOM 3966 O O . SER A 1 267 ? -4.67026 52.71138 56.97351 1.000 28.85049 267 SER A O 1
ATOM 3974 N N . VAL A 1 268 ? -6.27448 51.49020 55.97364 1.000 24.85995 268 VAL A N 1
ATOM 3975 C CA . VAL A 1 268 ? -5.84833 51.91686 54.64822 1.000 20.47923 268 VAL A CA 1
ATOM 3976 C C . VAL A 1 268 ? -5.98003 53.42498 54.48574 1.000 27.51048 268 VAL A C 1
ATOM 3977 O O . VAL A 1 268 ? -5.24982 54.03134 53.69272 1.000 27.69992 268 VAL A O 1
ATOM 3990 N N . ASN A 1 269 ? -6.91292 54.05815 55.21184 1.000 28.67147 269 ASN A N 1
ATOM 3991 C CA . ASN A 1 269 ? -6.99393 55.51590 55.18075 1.000 28.78991 269 ASN A CA 1
ATOM 3992 C C . ASN A 1 269 ? -5.70055 56.16819 55.65873 1.000 26.76020 269 ASN A C 1
ATOM 3993 O O . ASN A 1 269 ? -5.42880 57.31303 55.28583 1.000 35.87515 269 ASN A O 1
ATOM 4004 N N . SER A 1 270 ? -4.90212 55.46988 56.46884 1.000 26.50219 270 SER A N 1
ATOM 4005 C CA . SER A 1 270 ? -3.65166 55.99892 57.00386 1.000 29.61918 270 SER A CA 1
ATOM 4006 C C . SER A 1 270 ? -2.41234 55.44297 56.31699 1.000 28.92392 270 SER A C 1
ATOM 4007 O O . SER A 1 270 ? -1.29980 55.80203 56.70466 1.000 32.09663 270 SER A O 1
ATOM 4015 N N . LEU A 1 271 ? -2.56497 54.56268 55.33730 1.000 29.76415 271 LEU A N 1
ATOM 4016 C CA . LEU A 1 271 ? -1.41531 53.98245 54.65948 1.000 27.82842 271 LEU A CA 1
ATOM 4017 C C . LEU A 1 271 ? -1.08740 54.77897 53.40797 1.000 30.68038 271 LEU A C 1
ATOM 4018 O O . LEU A 1 271 ? -1.97032 55.31127 52.73306 1.000 36.47873 271 LEU A O 1
ATOM 4034 N N . SER A 1 272 ? 0.20337 54.85160 53.09771 1.000 27.70565 272 SER A N 1
ATOM 4035 C CA . SER A 1 272 ? 0.70007 55.68596 52.01405 1.000 23.82247 272 SER A CA 1
ATOM 4036 C C . SER A 1 272 ? 1.46227 54.82663 51.01481 1.000 28.45042 272 SER A C 1
ATOM 4037 O O . SER A 1 272 ? 2.46737 54.19521 51.36561 1.000 30.46276 272 SER A O 1
ATOM 4045 N N . GLY A 1 273 ? 0.98657 54.80804 49.78354 1.000 27.13406 273 GLY A N 1
ATOM 4046 C CA . GLY A 1 273 ? 1.65933 54.09341 48.72092 1.000 21.31348 273 GLY A CA 1
ATOM 4047 C C . GLY A 1 273 ? 1.07755 52.70895 48.49893 1.000 18.81646 273 GLY A C 1
ATOM 4048 O O . GLY A 1 273 ? 0.54709 52.06647 49.41477 1.000 19.53020 273 GLY A O 1
ATOM 4052 N N . VAL A 1 274 ? 1.24035 52.21576 47.27048 1.000 18.33508 274 VAL A N 1
ATOM 4053 C CA . VAL A 1 274 ? 0.61421 50.95536 46.87468 1.000 14.34915 274 VAL A CA 1
ATOM 4054 C C . VAL A 1 274 ? 1.20690 49.75125 47.61115 1.000 15.47019 274 VAL A C 1
ATOM 4055 O O . VAL A 1 274 ? 0.50222 48.75908 47.82882 1.000 15.33913 274 VAL A O 1
ATOM 4068 N N . HIS A 1 275 ? 2.48960 49.78540 47.99977 1.000 13.21303 275 HIS A N 1
ATOM 4069 C CA . HIS A 1 275 ? 3.03063 48.61337 48.67777 1.000 16.18766 275 HIS A CA 1
ATOM 4070 C C . HIS A 1 275 ? 2.47854 48.49767 50.09564 1.000 12.59841 275 HIS A C 1
ATOM 4071 O O . HIS A 1 275 ? 2.20183 47.39043 50.56966 1.000 16.33633 275 HIS A O 1
ATOM 4085 N N . ALA A 1 276 ? 2.29965 49.63013 50.78674 1.000 15.15555 276 ALA A N 1
ATOM 4086 C CA . ALA A 1 276 ? 1.67680 49.58893 52.10040 1.000 17.59631 276 ALA A CA 1
ATOM 4087 C C . ALA A 1 276 ? 0.23298 49.12172 51.99660 1.000 14.51062 276 ALA A C 1
ATOM 4088 O O . ALA A 1 276 ? -0.21524 48.28126 52.78002 1.000 17.84712 276 ALA A O 1
ATOM 4095 N N . ILE A 1 277 ? -0.51211 49.66264 51.03067 1.000 17.87956 277 ILE A N 1
ATOM 4096 C CA . ILE A 1 277 ? -1.89597 49.24059 50.83543 1.000 16.01166 277 ILE A CA 1
ATOM 4097 C C . ILE A 1 277 ? -1.95488 47.75414 50.51213 1.000 15.56966 277 ILE A C 1
ATOM 4098 O O . ILE A 1 277 ? -2.79441 47.02180 51.04896 1.000 15.26821 277 ILE A O 1
ATOM 4114 N N . GLY A 1 278 ? -1.06618 47.29013 49.63515 1.000 16.52385 278 GLY A N 1
ATOM 4115 C CA . GLY A 1 278 ? -1.06572 45.88540 49.26198 1.000 12.71023 278 GLY A CA 1
ATOM 4116 C C . GLY A 1 278 ? -0.71396 44.96364 50.41093 1.000 14.83999 278 GLY A C 1
ATOM 4117 O O . GLY A 1 278 ? -1.09272 43.79219 50.40647 1.000 13.14040 278 GLY A O 1
ATOM 4121 N N . THR A 1 279 ? 0.02021 45.46139 51.40527 1.000 13.48146 279 THR A N 1
ATOM 4122 C CA . THR A 1 279 ? 0.28635 44.64187 52.57876 1.000 11.99865 279 THR A CA 1
ATOM 4123 C C . THR A 1 279 ? -1.00907 44.31230 53.30887 1.000 16.58868 279 THR A C 1
ATOM 4124 O O . THR A 1 279 ? -1.18478 43.19264 53.79771 1.000 14.12530 279 THR A O 1
ATOM 4135 N N . TYR A 1 280 ? -1.93361 45.26811 53.39404 1.000 13.78677 280 TYR A N 1
ATOM 4136 C CA . TYR A 1 280 ? -3.23813 44.94688 53.94917 1.000 12.88060 280 TYR A CA 1
ATOM 4137 C C . TYR A 1 280 ? -3.96121 43.90466 53.08695 1.000 12.37233 280 TYR A C 1
ATOM 4138 O O . TYR A 1 280 ? -4.54237 42.95015 53.60817 1.000 13.27995 280 TYR A O 1
ATOM 4156 N N . TRP A 1 281 ? -3.95076 44.08909 51.76748 1.000 11.89600 281 TRP A N 1
ATOM 4157 C CA . TRP A 1 281 ? -4.72462 43.20978 50.88349 1.000 12.56692 281 TRP A CA 1
ATOM 4158 C C . TRP A 1 281 ? -4.22011 41.77388 50.97930 1.000 11.93815 281 TRP A C 1
ATOM 4159 O O . TRP A 1 281 ? -5.00489 40.82435 51.12486 1.000 11.03071 281 TRP A O 1
ATOM 4180 N N . ALA A 1 282 ? -2.89438 41.59874 50.93756 1.000 10.66811 282 ALA A N 1
ATOM 4181 C CA . ALA A 1 282 ? -2.32792 40.25834 51.05325 1.000 11.33335 282 ALA A CA 1
ATOM 4182 C C . ALA A 1 282 ? -2.59954 39.63305 52.42071 1.000 12.51716 282 ALA A C 1
ATOM 4183 O O . ALA A 1 282 ? -2.68816 38.40109 52.53029 1.000 11.68415 282 ALA A O 1
ATOM 4190 N N . THR A 1 283 ? -2.76326 40.45128 53.46890 1.000 11.36678 283 THR A N 1
ATOM 4191 C CA . THR A 1 283 ? -3.13489 39.90662 54.77165 1.000 11.89387 283 THR A CA 1
ATOM 4192 C C . THR A 1 283 ? -4.56713 39.39275 54.77235 1.000 14.21447 283 THR A C 1
ATOM 4193 O O . THR A 1 283 ? -4.84334 38.31936 55.32463 1.000 13.41766 283 THR A O 1
ATOM 4204 N N . VAL A 1 284 ? -5.47894 40.10652 54.10756 1.000 13.32015 284 VAL A N 1
ATOM 4205 C CA . VAL A 1 284 ? -6.86032 39.64094 54.00329 1.000 13.74553 284 VAL A CA 1
ATOM 4206 C C . VAL A 1 284 ? -6.90328 38.32083 53.24599 1.000 11.79965 284 VAL A C 1
ATOM 4207 O O . VAL A 1 284 ? -7.57522 37.36751 53.65302 1.000 11.96612 284 VAL A O 1
ATOM 4220 N N . LEU A 1 285 ? -6.18542 38.24563 52.12465 1.000 11.62702 285 LEU A N 1
ATOM 4221 C CA . LEU A 1 285 ? -6.20355 37.00677 51.35233 1.000 10.65154 285 LEU A CA 1
ATOM 4222 C C . LEU A 1 285 ? -5.57985 35.87143 52.15264 1.000 10.66085 285 LEU A C 1
ATOM 4223 O O . LEU A 1 285 ? -6.03104 34.72573 52.08138 1.000 10.59722 285 LEU A O 1
ATOM 4239 N N . TYR A 1 286 ? -4.55941 36.18308 52.95114 1.000 11.75498 286 TYR A N 1
ATOM 4240 C CA . TYR A 1 286 ? -3.95961 35.18206 53.83025 1.000 11.63545 286 TYR A CA 1
ATOM 4241 C C . TYR A 1 286 ? -4.99265 34.62347 54.79660 1.000 12.23205 286 TYR A C 1
ATOM 4242 O O . TYR A 1 286 ? -5.04677 33.40961 55.01686 1.000 13.08334 286 TYR A O 1
ATOM 4260 N N . GLU A 1 287 ? -5.81975 35.49762 55.37718 1.000 12.84126 287 GLU A N 1
ATOM 4261 C CA . GLU A 1 287 ? -6.88444 35.05827 56.27759 1.000 12.66434 287 GLU A CA 1
ATOM 4262 C C . GLU A 1 287 ? -7.84572 34.12814 55.56189 1.000 16.27763 287 GLU A C 1
ATOM 4263 O O . GLU A 1 287 ? -8.25764 33.09065 56.10095 1.000 13.86538 287 GLU A O 1
ATOM 4275 N N . VAL A 1 288 ? -8.27935 34.53320 54.37070 1.000 12.32832 288 VAL A N 1
ATOM 4276 C CA . VAL A 1 288 ? -9.20142 33.70764 53.59415 1.000 11.84886 288 VAL A CA 1
ATOM 4277 C C . VAL A 1 288 ? -8.56564 32.35949 53.27256 1.000 13.65673 288 VAL A C 1
ATOM 4278 O O . VAL A 1 288 ? -9.19919 31.30295 53.42792 1.000 11.97064 288 VAL A O 1
ATOM 4291 N N . MET A 1 289 ? -7.30268 32.37209 52.82970 1.000 11.73553 289 MET A N 1
ATOM 4292 C CA . MET A 1 289 ? -6.62762 31.12195 52.49942 1.000 11.92711 289 MET A CA 1
ATOM 4293 C C . MET A 1 289 ? -6.64733 30.16627 53.69174 1.000 12.55864 289 MET A C 1
ATOM 4294 O O . MET A 1 289 ? -6.92939 28.97687 53.53461 1.000 13.38148 289 MET A O 1
ATOM 4308 N N . TRP A 1 290 ? -6.32154 30.65377 54.88605 1.000 13.82280 290 TRP A N 1
ATOM 4309 C CA . TRP A 1 290 ? -6.25956 29.71985 56.00509 1.000 14.23870 290 TRP A CA 1
ATOM 4310 C C . TRP A 1 290 ? -7.64043 29.18863 56.36028 1.000 15.61547 290 TRP A C 1
ATOM 4311 O O . TRP A 1 290 ? -7.76068 28.04168 56.81356 1.000 17.49452 290 TRP A O 1
ATOM 4332 N N . ASN A 1 291 ? -8.69481 29.97727 56.13432 1.000 14.66950 291 ASN A N 1
ATOM 4333 C CA . ASN A 1 291 ? -10.03882 29.43395 56.31579 1.000 17.09195 291 ASN A CA 1
ATOM 4334 C C . ASN A 1 291 ? -10.28422 28.28485 55.35066 1.000 15.85263 291 ASN A C 1
ATOM 4335 O O . ASN A 1 291 ? -10.83336 27.24173 55.73759 1.000 15.50872 291 ASN A O 1
ATOM 4346 N N . LEU A 1 292 ? -9.87825 28.45677 54.08099 1.000 14.93159 292 LEU A N 1
ATOM 4347 C CA . LEU A 1 292 ? -10.07209 27.40495 53.08969 1.000 17.79903 292 LEU A CA 1
ATOM 4348 C C . LEU A 1 292 ? -9.19930 26.18975 53.39403 1.000 16.58995 292 LEU A C 1
ATOM 4349 O O . LEU A 1 292 ? -9.64171 25.05264 53.20994 1.000 15.80963 292 LEU A O 1
ATOM 4365 N N . ILE A 1 293 ? -7.95657 26.40543 53.85007 1.000 14.08195 293 ILE A N 1
ATOM 4366 C CA . ILE A 1 293 ? -7.08494 25.27671 54.18198 1.000 15.31747 293 ILE A CA 1
ATOM 4367 C C . ILE A 1 293 ? -7.63725 24.49956 55.37316 1.000 15.83362 293 ILE A C 1
ATOM 4368 O O . ILE A 1 293 ? -7.64935 23.26230 55.37483 1.000 18.20211 293 ILE A O 1
ATOM 4384 N N . ASP A 1 294 ? -8.09856 25.21011 56.40079 1.000 16.02601 294 ASP A N 1
ATOM 4385 C CA . ASP A 1 294 ? -8.65363 24.54194 57.58076 1.000 17.98701 294 ASP A CA 1
ATOM 4386 C C . ASP A 1 294 ? -9.89347 23.72716 57.23127 1.000 18.03417 294 ASP A C 1
ATOM 4387 O O . ASP A 1 294 ? -10.18571 22.72444 57.89050 1.000 19.70144 294 ASP A O 1
ATOM 4396 N N . LYS A 1 295 ? -10.62204 24.13601 56.19283 1.000 17.62672 295 LYS A N 1
ATOM 4397 C CA . LYS A 1 295 ? -11.80329 23.41172 55.73954 1.000 17.40140 295 LYS A CA 1
ATOM 4398 C C . LYS A 1 295 ? -11.44467 22.22730 54.85041 1.000 18.98387 295 LYS A C 1
ATOM 4399 O O . LYS A 1 295 ? -11.97129 21.12235 55.03068 1.000 20.43712 295 LYS A O 1
ATOM 4418 N N . HIS A 1 296 ? -10.59270 22.45592 53.85150 1.000 16.72782 296 HIS A N 1
ATOM 4419 C CA . HIS A 1 296 ? -10.35028 21.49559 52.78173 1.000 15.30383 296 HIS A CA 1
ATOM 4420 C C . HIS A 1 296 ? -9.00486 20.79779 52.88110 1.000 20.91308 296 HIS A C 1
ATOM 4421 O O . HIS A 1 296 ? -8.73251 19.90778 52.06255 1.000 21.24737 296 HIS A O 1
ATOM 4435 N N . GLY A 1 297 ? -8.14499 21.20467 53.81304 1.000 16.57310 297 GLY A N 1
ATOM 4436 C CA . GLY A 1 297 ? -6.77166 20.75311 53.81171 1.000 15.95995 297 GLY A CA 1
ATOM 4437 C C . GLY A 1 297 ? -5.95059 21.55514 52.82711 1.000 23.39853 297 GLY A C 1
ATOM 4438 O O . GLY A 1 297 ? -6.41946 22.50729 52.19572 1.000 18.84230 297 GLY A O 1
ATOM 4442 N N . LYS A 1 298 ? -4.67908 21.17573 52.71363 1.000 19.75649 298 LYS A N 1
ATOM 4443 C CA . LYS A 1 298 ? -3.78081 21.79614 51.75436 1.000 18.87150 298 LYS A CA 1
ATOM 4444 C C . LYS A 1 298 ? -2.98425 20.72707 51.03288 1.000 23.95818 298 LYS A C 1
ATOM 4445 O O . LYS A 1 298 ? -2.63576 19.69294 51.60854 1.000 25.08558 298 LYS A O 1
ATOM 4464 N N . ASN A 1 299 ? -2.75589 20.96830 49.75058 1.000 24.41324 299 ASN A N 1
ATOM 4465 C CA . ASN A 1 299 ? -1.98674 20.08250 48.88963 1.000 21.94609 299 ASN A CA 1
ATOM 4466 C C . ASN A 1 299 ? -0.57334 20.63957 48.79006 1.000 21.06785 299 ASN A C 1
ATOM 4467 O O . ASN A 1 299 ? -0.36590 21.70880 48.20383 1.000 17.91318 299 ASN A O 1
ATOM 4478 N N . ASP A 1 300 ? 0.39619 19.92721 49.36631 1.000 24.83045 300 ASP A N 1
ATOM 4479 C CA . ASP A 1 300 ? 1.77704 20.39600 49.32359 1.000 22.43597 300 ASP A CA 1
ATOM 4480 C C . ASP A 1 300 ? 2.48247 20.09393 48.00217 1.000 27.39924 300 ASP A C 1
ATOM 4481 O O . ASP A 1 300 ? 3.60731 20.57485 47.80205 1.000 26.80511 300 ASP A O 1
ATOM 4490 N N . ALA A 1 301 ? 1.85360 19.34541 47.08789 1.000 24.88428 301 ALA A N 1
ATOM 4491 C CA . ALA A 1 301 ? 2.42967 19.13138 45.76502 1.000 23.62453 301 ALA A CA 1
ATOM 4492 C C . ALA A 1 301 ? 2.46314 20.44136 44.98743 1.000 21.63215 301 ALA A C 1
ATOM 4493 O O . ALA A 1 301 ? 1.86314 21.44296 45.39190 1.000 21.43341 301 ALA A O 1
ATOM 4500 N N . ASP A 1 302 ? 3.18072 20.42699 43.85385 1.000 21.19243 302 ASP A N 1
ATOM 4501 C CA . ASP A 1 302 ? 3.37263 21.62358 43.03410 1.000 20.95961 302 ASP A CA 1
ATOM 4502 C C . ASP A 1 302 ? 2.25036 21.87095 42.02446 1.000 23.62810 302 ASP A C 1
ATOM 4503 O O . ASP A 1 302 ? 2.29895 22.86836 41.29130 1.000 21.73104 302 ASP A O 1
ATOM 4512 N N . GLU A 1 303 ? 1.23248 21.02201 41.97044 1.000 19.32387 303 GLU A N 1
ATOM 4513 C CA . GLU A 1 303 ? 0.05691 21.35944 41.18606 1.000 23.12468 303 GLU A CA 1
ATOM 4514 C C . GLU A 1 303 ? -1.17687 20.82761 41.89087 1.000 21.42384 303 GLU A C 1
ATOM 4515 O O . GLU A 1 303 ? -1.08767 19.87403 42.67110 1.000 22.16781 303 GLU A O 1
ATOM 4527 N N . PRO A 1 304 ? -2.33411 21.43419 41.65595 1.000 22.79838 304 PRO A N 1
ATOM 4528 C CA . PRO A 1 304 ? -3.53704 20.99537 42.35762 1.000 24.33084 304 PRO A CA 1
ATOM 4529 C C . PRO A 1 304 ? -4.12260 19.72611 41.75904 1.000 24.33222 304 PRO A C 1
ATOM 4530 O O . PRO A 1 304 ? -3.91205 19.39922 40.58741 1.000 22.66719 304 PRO A O 1
ATOM 4541 N N . LYS A 1 305 ? -4.83712 19.00207 42.61027 1.000 28.41569 305 LYS A N 1
ATOM 4542 C CA . LYS A 1 305 ? -5.80019 18.01031 42.17290 1.000 24.99443 305 LYS A CA 1
ATOM 4543 C C . LYS A 1 305 ? -7.14502 18.70491 42.02458 1.000 24.24915 305 LYS A C 1
ATOM 4544 O O . LYS A 1 305 ? -7.48662 19.60780 42.79834 1.000 20.02588 305 LYS A O 1
ATOM 4563 N N . PHE A 1 306 ? -7.89316 18.30200 41.01515 1.000 22.52772 306 PHE A N 1
ATOM 4564 C CA . PHE A 1 306 ? -9.18399 18.90028 40.72272 1.000 23.81919 306 PHE A CA 1
ATOM 4565 C C . PHE A 1 306 ? -10.28281 17.86757 40.91602 1.000 28.62975 306 PHE A C 1
ATOM 4566 O O . PHE A 1 306 ? -10.12615 16.69354 40.55687 1.000 29.42119 306 PHE A O 1
ATOM 4583 N N . ASN A 1 307 ? -11.38769 18.31066 41.49907 1.000 25.23856 307 ASN A N 1
ATOM 4584 C CA . ASN A 1 307 ? -12.60757 17.51965 41.58977 1.000 33.87586 307 ASN A CA 1
ATOM 4585 C C . ASN A 1 307 ? -13.66803 18.30896 40.84283 1.000 30.65035 307 ASN A C 1
ATOM 4586 O O . ASN A 1 307 ? -14.02894 19.41331 41.25629 1.000 24.80029 307 ASN A O 1
ATOM 4597 N N . ASN A 1 308 ? -14.12207 17.77206 39.71413 1.000 25.05980 308 ASN A N 1
ATOM 4598 C CA . ASN A 1 308 ? -15.17579 18.40216 38.93729 1.000 23.95210 308 ASN A CA 1
ATOM 4599 C C . ASN A 1 308 ? -14.83230 19.86046 38.66017 1.000 25.44582 308 ASN A C 1
ATOM 4600 O O . ASN A 1 308 ? -15.63686 20.77088 38.87883 1.000 27.95580 308 ASN A O 1
ATOM 4611 N N . GLY A 1 309 ? -13.60015 20.07736 38.19919 1.000 27.04197 309 GLY A N 1
ATOM 4612 C CA . GLY A 1 309 ? -13.10917 21.39823 37.84517 1.000 27.37077 309 GLY A CA 1
ATOM 4613 C C . GLY A 1 309 ? -12.65242 22.26732 39.00434 1.000 22.39410 309 GLY A C 1
ATOM 4614 O O . GLY A 1 309 ? -12.22047 23.40043 38.76996 1.000 22.45513 309 GLY A O 1
ATOM 4618 N N . VAL A 1 310 ? -12.73170 21.79661 40.24404 1.000 18.57851 310 VAL A N 1
ATOM 4619 C CA . VAL A 1 310 ? -12.48043 22.62232 41.41905 1.000 16.34230 310 VAL A CA 1
ATOM 4620 C C . VAL A 1 310 ? -11.24555 22.08369 42.12848 1.000 15.22224 310 VAL A C 1
ATOM 4621 O O . VAL A 1 310 ? -11.20249 20.89589 42.45572 1.000 18.14187 310 VAL A O 1
ATOM 4634 N N . PRO A 1 311 ? -10.24404 22.91251 42.42850 1.000 16.00690 311 PRO A N 1
ATOM 4635 C CA . PRO A 1 311 ? -9.12385 22.43454 43.24258 1.000 16.38364 311 PRO A CA 1
ATOM 4636 C C . PRO A 1 311 ? -9.63605 21.78689 44.52800 1.000 20.01922 311 PRO A C 1
ATOM 4637 O O . PRO A 1 311 ? -10.56132 22.28499 45.17068 1.000 18.03614 311 PRO A O 1
ATOM 4648 N N . THR A 1 312 ? -9.05595 20.63606 44.88597 1.000 16.47314 312 THR A N 1
ATOM 4649 C CA . THR A 1 312 ? -9.56764 19.87691 46.02200 1.000 18.13226 312 THR A CA 1
ATOM 4650 C C . THR A 1 312 ? -9.08112 20.40028 47.36792 1.000 20.91026 312 THR A C 1
ATOM 4651 O O . THR A 1 312 ? -9.65956 20.04799 48.40028 1.000 21.54730 312 THR A O 1
ATOM 4662 N N . ASP A 1 313 ? -8.03175 21.21119 47.39071 1.000 20.35861 313 ASP A N 1
ATOM 4663 C CA . ASP A 1 313 ? -7.45108 21.69768 48.63221 1.000 21.18890 313 ASP A CA 1
ATOM 4664 C C . ASP A 1 313 ? -7.61031 23.20897 48.76715 1.000 14.38917 313 ASP A C 1
ATOM 4665 O O . ASP A 1 313 ? -7.83226 23.93351 47.79043 1.000 16.29672 313 ASP A O 1
ATOM 4674 N N . GLY A 1 314 ? -7.42236 23.68836 49.99315 1.000 15.69534 314 GLY A N 1
ATOM 4675 C CA . GLY A 1 314 ? -7.67954 25.08637 50.27129 1.000 15.76754 314 GLY A CA 1
ATOM 4676 C C . GLY A 1 314 ? -6.62129 26.02522 49.73744 1.000 14.79135 314 GLY A C 1
ATOM 4677 O O . GLY A 1 314 ? -6.91007 27.19505 49.49198 1.000 13.82983 314 GLY A O 1
ATOM 4681 N N . LYS A 1 315 ? -5.37398 25.55802 49.62905 1.000 14.73248 315 LYS A N 1
ATOM 4682 C CA . LYS A 1 315 ? -4.30182 26.40709 49.13136 1.000 13.40056 315 LYS A CA 1
ATOM 4683 C C . LYS A 1 315 ? -4.52488 26.72973 47.66162 1.000 13.49492 315 LYS A C 1
ATOM 4684 O O . LYS A 1 315 ? -4.59411 27.899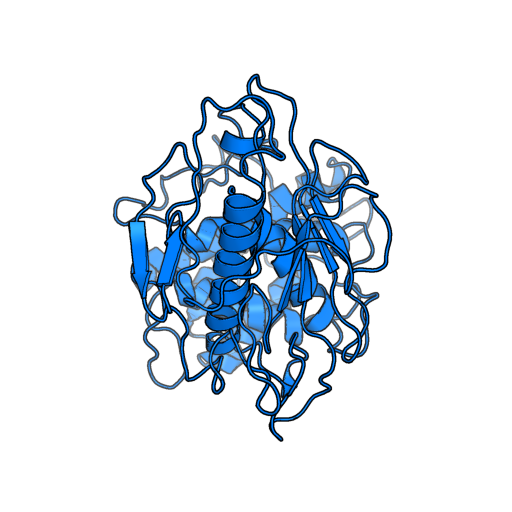49 47.26201 1.000 13.94920 315 LYS A O 1
ATOM 4703 N N . TYR A 1 316 ? -4.68856 25.70548 46.83799 1.000 12.06526 316 TYR A N 1
ATOM 4704 C CA . TYR A 1 316 ? -4.89521 26.00760 45.43446 1.000 11.13745 316 TYR A CA 1
ATOM 4705 C C . TYR A 1 316 ? -6.30712 26.53250 45.17910 1.000 11.29152 316 TYR A C 1
ATOM 4706 O O . TYR A 1 316 ? -6.50826 27.31129 44.24073 1.000 10.62652 316 TYR A O 1
ATOM 4724 N N . LEU A 1 317 ? -7.28376 26.15145 46.00191 1.000 12.44036 317 LEU A N 1
ATOM 4725 C CA . LEU A 1 317 ? -8.60964 26.74392 45.87165 1.000 12.19732 317 LEU A CA 1
ATOM 4726 C C . LEU A 1 317 ? -8.54878 28.24990 46.09786 1.000 11.08972 317 LEU A C 1
ATOM 4727 O O . LEU A 1 317 ? -9.17332 29.01589 45.36235 1.000 10.86447 317 LEU A O 1
ATOM 4743 N N . ALA A 1 318 ? -7.81905 28.68824 47.12709 1.000 11.26047 318 ALA A N 1
ATOM 4744 C CA . ALA A 1 318 ? -7.67183 30.11399 47.37924 1.000 11.18028 318 ALA A CA 1
ATOM 4745 C C . ALA A 1 318 ? -7.04268 30.81101 46.18531 1.000 10.72925 318 ALA A C 1
ATOM 4746 O O . ALA A 1 318 ? -7.47826 31.89223 45.77801 1.000 10.59670 318 ALA A O 1
ATOM 4753 N N . MET A 1 319 ? -5.97224 30.22776 45.64674 1.000 10.57364 319 MET A N 1
ATOM 4754 C CA . MET A 1 319 ? -5.31744 30.82635 44.48414 1.000 10.21563 319 MET A CA 1
ATOM 4755 C C . MET A 1 319 ? -6.28363 30.91813 43.31822 1.000 9.97164 319 MET A C 1
ATOM 4756 O O . MET A 1 319 ? -6.34234 31.94173 42.62778 1.000 9.79321 319 MET A O 1
ATOM 4770 N N . LYS A 1 320 ? -7.06043 29.86562 43.09423 1.000 10.05862 320 LYS A N 1
ATOM 4771 C CA . LYS A 1 320 ? -7.98732 29.85308 41.96335 1.000 9.95127 320 LYS A CA 1
ATOM 4772 C C . LYS A 1 320 ? -9.09810 30.89150 42.11882 1.000 10.01912 320 LYS A C 1
ATOM 4773 O O . LYS A 1 320 ? -9.44353 31.59569 41.15249 1.000 9.89349 320 LYS A O 1
ATOM 4792 N N . LEU A 1 321 ? -9.66050 31.01440 43.32312 1.000 10.29579 321 LEU A N 1
ATOM 4793 C CA . LEU A 1 321 ? -10.71222 32.00207 43.55162 1.000 10.46238 321 LEU A CA 1
ATOM 4794 C C . LEU A 1 321 ? -10.17460 33.41649 43.38327 1.000 10.33015 321 LEU A C 1
ATOM 4795 O O . LEU A 1 321 ? -10.88598 34.31106 42.91137 1.000 10.39279 321 LEU A O 1
ATOM 4811 N N . VAL A 1 322 ? -8.92751 33.64092 43.79313 1.000 10.24737 322 VAL A N 1
ATOM 4812 C CA . VAL A 1 322 ? -8.31976 34.95744 43.63114 1.000 10.21963 322 VAL A CA 1
ATOM 4813 C C . VAL A 1 322 ? -8.10984 35.26637 42.15604 1.000 11.07776 322 VAL A C 1
ATOM 4814 O O . VAL A 1 322 ? -8.41731 36.37454 41.67824 1.000 10.81630 322 VAL A O 1
ATOM 4827 N N . VAL A 1 323 ? -7.59628 34.29519 41.40700 1.000 9.70008 323 VAL A N 1
ATOM 4828 C CA . VAL A 1 323 ? -7.43155 34.48457 39.97057 1.000 10.28031 323 VAL A CA 1
ATOM 4829 C C . VAL A 1 323 ? -8.78279 34.74641 39.30657 1.000 10.35836 323 VAL A C 1
ATOM 4830 O O . VAL A 1 323 ? -8.93340 35.68720 38.51069 1.000 9.65090 323 VAL A O 1
ATOM 4843 N N . ASP A 1 324 ? -9.78258 33.89557 39.58664 1.000 9.75845 324 ASP A N 1
ATOM 4844 C CA . ASP A 1 324 ? -11.10185 34.07418 38.97594 1.000 9.97344 324 ASP A CA 1
ATOM 4845 C C . ASP A 1 324 ? -11.70670 35.42461 39.34128 1.000 10.19279 324 ASP A C 1
ATOM 4846 O O . ASP A 1 324 ? -12.39372 36.05184 38.52136 1.000 10.60675 324 ASP A O 1
ATOM 4855 N N . GLY A 1 325 ? -11.48814 35.88298 40.57640 1.000 10.28924 325 GLY A N 1
ATOM 4856 C CA . GLY A 1 325 ? -12.03072 37.17186 40.96585 1.000 10.96592 325 GLY A CA 1
ATOM 4857 C C . GLY A 1 325 ? -11.47942 38.30324 40.11996 1.000 10.56898 325 GLY A C 1
ATOM 4858 O O . GLY A 1 325 ? -12.17251 39.28367 39.85220 1.000 10.88382 325 GLY A O 1
ATOM 4862 N N . MET A 1 326 ? -10.22479 38.18928 39.69340 1.000 10.27064 326 MET A N 1
ATOM 4863 C CA . MET A 1 326 ? -9.66202 39.22587 38.83872 1.000 10.30675 326 MET A CA 1
ATOM 4864 C C . MET A 1 326 ? -10.43039 39.35363 37.53306 1.000 10.39773 326 MET A C 1
ATOM 4865 O O . MET A 1 326 ? -10.53197 40.45508 36.99304 1.000 10.65544 326 MET A O 1
ATOM 4879 N N . SER A 1 327 ? -10.95324 38.24379 36.99858 1.000 10.28354 327 SER A N 1
ATOM 4880 C CA . SER A 1 327 ? -11.71253 38.31004 35.74526 1.000 12.24135 327 SER A CA 1
ATOM 4881 C C . SER A 1 327 ? -13.11635 38.87218 35.89953 1.000 13.66089 327 SER A C 1
ATOM 4882 O O . SER A 1 327 ? -13.73806 39.24027 34.88999 1.000 12.98729 327 SER A O 1
ATOM 4890 N N . LEU A 1 328 ? -13.65129 38.93146 37.12144 1.000 11.48412 328 LEU A N 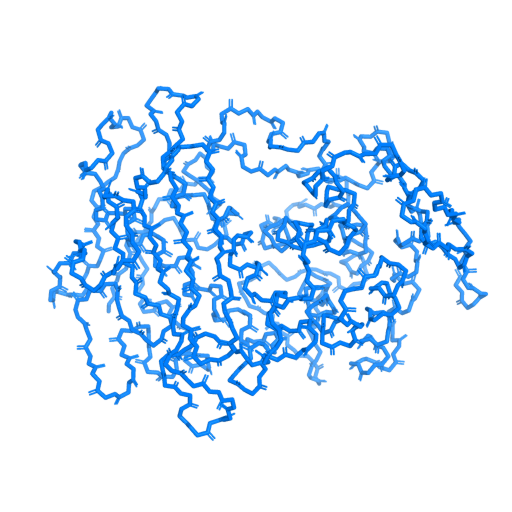1
ATOM 4891 C CA . LEU A 1 328 ? -15.00616 39.39969 37.37055 1.000 13.88598 328 LEU A CA 1
ATOM 4892 C C . LEU A 1 328 ? -15.07429 40.82467 37.90558 1.000 11.93164 328 LEU A C 1
ATOM 4893 O O . LEU A 1 328 ? -16.13171 41.47494 37.78185 1.000 13.00159 328 LEU A O 1
ATOM 4909 N N . GLN A 1 329 ? -14.00288 41.31383 38.52625 1.000 11.75333 329 GLN A N 1
ATOM 4910 C CA . GLN A 1 329 ? -14.03681 42.61523 39.15128 1.000 12.18631 329 GLN A CA 1
ATOM 4911 C C . GLN A 1 329 ? -14.02612 43.72530 38.09846 1.000 13.24259 329 GLN A C 1
ATOM 4912 O O . GLN A 1 329 ? -13.61588 43.51324 36.96145 1.000 12.28581 329 GLN A O 1
ATOM 4926 N N . PRO A 1 330 ? -14.49347 44.91637 38.44960 1.000 14.31404 330 PRO A N 1
ATOM 4927 C CA . PRO A 1 330 ? -14.42952 46.03364 37.50468 1.000 15.70887 330 PRO A CA 1
ATOM 4928 C C . PRO A 1 330 ? -13.00031 46.41439 37.16842 1.000 14.32816 330 PRO A C 1
ATOM 4929 O O . PRO A 1 330 ? -12.04124 46.06110 37.86046 1.000 17.17458 330 PRO A O 1
ATOM 4940 N N . CYS A 1 331 ? -12.86859 47.15524 36.07462 1.000 18.61702 331 CYS A N 1
ATOM 4941 C CA . CYS A 1 331 ? -11.64118 47.89707 35.83764 1.000 17.34498 331 CYS A CA 1
ATOM 4942 C C . CYS A 1 331 ? -11.52600 48.99569 36.89113 1.000 14.84990 331 CYS A C 1
ATOM 4943 O O . CYS A 1 331 ? -12.53076 49.53324 37.37811 1.000 17.40375 331 CYS A O 1
ATOM 4950 N N . ASN A 1 332 ? -10.28843 49.29848 37.27812 1.000 18.46183 332 ASN A N 1
ATOM 4951 C CA . ASN A 1 332 ? -10.00318 50.23589 38.35577 1.000 16.35103 332 ASN A CA 1
ATOM 4952 C C . ASN A 1 332 ? -10.80096 49.88461 39.61574 1.000 16.11392 332 ASN A C 1
ATOM 4953 O O . ASN A 1 332 ? -11.49650 50.73372 40.17804 1.000 21.18556 332 ASN A O 1
ATOM 4964 N N . PRO A 1 333 ? -10.71852 48.64375 40.07725 1.000 15.72003 333 PRO A N 1
ATOM 4965 C CA . PRO A 1 333 ? -11.54505 48.20620 41.19493 1.000 14.24849 333 PRO A CA 1
ATOM 4966 C C . PRO A 1 333 ? -11.04659 48.71399 42.53452 1.000 17.38990 333 PRO A C 1
ATOM 4967 O O . PRO A 1 333 ? -9.86412 48.99974 42.71943 1.000 17.48095 333 PRO A O 1
ATOM 4978 N N . ASN A 1 334 ? -11.97877 48.81398 43.47845 1.000 18.32834 334 ASN A N 1
ATOM 4979 C CA . ASN A 1 334 ? -11.65378 48.97498 44.88664 1.000 17.36190 334 ASN A CA 1
ATOM 4980 C C . ASN A 1 334 ? -11.81375 47.63388 45.60058 1.000 16.90339 334 ASN A C 1
ATOM 4981 O O . ASN A 1 334 ? -12.24373 46.63847 45.01400 1.000 15.35800 334 ASN A O 1
ATOM 4992 N N . MET A 1 335 ? -11.43549 47.61176 46.88323 1.000 15.38080 335 MET A N 1
ATOM 4993 C CA . MET A 1 335 ? -11.34908 46.34168 47.60655 1.000 14.96546 335 MET A CA 1
ATOM 4994 C C . MET A 1 335 ? -12.71651 45.75390 47.91293 1.000 17.52187 335 MET A C 1
ATOM 4995 O O . MET A 1 335 ? -12.84790 44.52355 48.01512 1.000 15.16987 335 MET A O 1
ATOM 5009 N N . VAL A 1 336 ? -13.74065 46.59682 48.08890 1.000 18.70036 336 VAL A N 1
ATOM 5010 C CA . VAL A 1 336 ? -15.09302 46.07529 48.26968 1.000 15.80207 336 VAL A CA 1
ATOM 5011 C C . VAL A 1 336 ? -15.53239 45.32181 47.01529 1.000 15.14774 336 VAL A C 1
ATOM 5012 O O . VAL A 1 336 ? -16.01903 44.18864 47.08601 1.000 15.69775 336 VAL A O 1
ATOM 5025 N N . GLN A 1 337 ? -15.33695 45.93305 45.84715 1.000 16.96497 337 GLN A N 1
ATOM 5026 C CA . GLN A 1 337 ? -15.66399 45.26894 44.58553 1.000 17.67561 337 GLN A CA 1
ATOM 5027 C C . GLN A 1 337 ? -14.81812 44.01125 44.37727 1.000 15.40808 337 GLN A C 1
ATOM 5028 O O . GLN A 1 337 ? -15.31174 43.00029 43.85668 1.000 14.05493 337 GLN A O 1
ATOM 5042 N N . ALA A 1 338 ? -13.54955 44.03765 44.79773 1.000 13.48458 338 ALA A N 1
ATOM 5043 C CA . ALA A 1 338 ? -12.68670 42.86845 44.58995 1.000 12.80966 338 ALA A CA 1
ATOM 5044 C C . ALA A 1 338 ? -13.08682 41.73066 45.51088 1.000 13.45040 338 ALA A C 1
ATOM 5045 O O . ALA A 1 338 ? -13.04463 40.55978 45.11500 1.000 12.29741 338 ALA A O 1
ATOM 5052 N N . ARG A 1 339 ? -13.47642 42.05934 46.74716 1.000 14.31920 339 ARG A N 1
ATOM 5053 C CA . ARG A 1 339 ? -14.10389 41.08405 47.62526 1.000 13.42001 339 ARG A CA 1
ATOM 5054 C C . ARG A 1 339 ? -15.30372 40.44729 46.94052 1.000 13.33262 339 ARG A C 1
ATOM 5055 O O . ARG A 1 339 ? -15.43150 39.21518 46.87493 1.000 13.04584 339 ARG A O 1
ATOM 5076 N N . ASP A 1 340 ? -16.19205 41.28503 46.41770 1.000 13.67601 340 ASP A N 1
ATOM 5077 C CA . ASP A 1 340 ? -17.43064 40.77048 45.84190 1.000 14.71883 340 ASP A CA 1
ATOM 5078 C C . ASP A 1 340 ? -17.14032 39.88087 44.64445 1.000 13.17681 340 ASP A C 1
ATOM 5079 O O . ASP A 1 340 ? -17.86739 38.91062 44.40581 1.000 14.13504 340 ASP A O 1
ATOM 5088 N N . ALA A 1 341 ? -16.07815 40.19513 43.89157 1.000 12.74302 341 ALA A N 1
ATOM 5089 C CA . ALA A 1 341 ? -15.69575 39.38344 42.74089 1.000 13.30941 341 ALA A CA 1
ATOM 5090 C C . ALA A 1 341 ? -15.18339 38.01600 43.16680 1.000 11.87692 341 ALA A C 1
ATOM 5091 O O . ALA A 1 341 ? -15.39098 37.02661 42.45792 1.000 12.39626 341 ALA A O 1
ATOM 5098 N N . ILE A 1 342 ? -14.48319 37.94268 44.29955 1.000 11.88059 342 ILE A N 1
ATOM 5099 C CA . ILE A 1 342 ? -14.03254 36.64719 44.80587 1.000 11.67590 342 ILE A CA 1
ATOM 5100 C C . ILE A 1 342 ? -15.21680 35.82070 45.28644 1.000 13.07655 342 ILE A C 1
ATOM 5101 O O . ILE A 1 342 ? -15.29310 34.60831 45.03959 1.000 11.89548 342 ILE A O 1
ATOM 5117 N N . ILE A 1 343 ? -16.16139 36.45261 45.98849 1.000 12.54945 343 ILE A N 1
ATOM 5118 C CA . ILE A 1 343 ? -17.36303 35.73609 46.39538 1.000 12.97934 343 ILE A CA 1
ATOM 5119 C C . ILE A 1 343 ? -18.13091 35.26219 45.16210 1.000 12.94079 343 ILE A C 1
ATOM 5120 O O . ILE A 1 343 ? -18.56850 34.10707 45.08089 1.000 13.69068 343 ILE A O 1
ATOM 5136 N N . ASP A 1 344 ? -18.27291 36.13549 44.16959 1.000 13.58017 344 ASP A N 1
ATOM 5137 C CA . ASP A 1 344 ? -18.95557 35.74918 42.93975 1.000 12.93063 344 ASP A CA 1
ATOM 5138 C C . ASP A 1 344 ? -18.19903 34.65480 42.18858 1.000 12.45796 344 ASP A C 1
ATOM 5139 O O . ASP A 1 344 ? -18.82177 33.80465 41.53464 1.000 12.63638 344 ASP A O 1
ATOM 5148 N N . ALA A 1 345 ? -16.86496 34.66131 42.26609 1.000 11.95014 345 ALA A N 1
ATOM 5149 C CA . ALA A 1 345 ? -16.05857 33.59749 41.65806 1.000 11.56668 345 ALA A CA 1
ATOM 5150 C C . ALA A 1 345 ? -16.34577 32.25467 42.30293 1.000 11.76432 345 ALA A C 1
ATOM 5151 O O . ALA A 1 345 ? -16.41462 31.22357 41.62479 1.000 11.77957 345 ALA A O 1
ATOM 5158 N N . ASP A 1 346 ? -16.49681 32.24324 43.61751 1.000 12.57707 346 ASP A N 1
ATOM 5159 C CA . ASP A 1 346 ? -16.89711 31.01289 44.28896 1.000 12.32860 346 ASP A CA 1
ATOM 5160 C C . ASP A 1 346 ? -18.32069 30.60018 43.91922 1.000 12.85771 346 ASP A C 1
ATOM 5161 O O . ASP A 1 346 ? -18.59558 29.41129 43.72725 1.000 13.96619 346 ASP A O 1
ATOM 5170 N N . THR A 1 347 ? -19.24988 31.55030 43.82504 1.000 13.15904 347 THR A N 1
ATOM 5171 C CA . THR A 1 347 ? -20.58723 31.19662 43.35916 1.000 14.39709 347 THR A CA 1
ATOM 5172 C C . THR A 1 347 ? -20.51447 30.46439 42.02282 1.000 15.58620 347 THR A C 1
ATOM 5173 O O . THR A 1 347 ? -21.15872 29.42357 41.83289 1.000 15.71335 347 THR A O 1
ATOM 5184 N N . ALA A 1 348 ? -19.71387 30.98877 41.09112 1.000 13.13875 348 ALA A N 1
ATOM 5185 C CA . ALA A 1 348 ? -19.62637 30.39127 39.76019 1.000 13.78349 348 ALA A CA 1
ATOM 5186 C C . ALA A 1 348 ? -18.90150 29.05467 39.79215 1.000 17.32116 348 ALA A C 1
ATOM 5187 O O . ALA A 1 348 ? -19.31662 28.10108 39.11088 1.000 17.49481 348 ALA A O 1
ATOM 5194 N N . LEU A 1 349 ? -17.82018 28.96623 40.57342 1.000 13.55661 349 LEU A N 1
ATOM 5195 C CA . LEU A 1 349 ? -16.94943 27.79571 40.52319 1.000 13.08851 349 LEU A CA 1
ATOM 5196 C C . LEU A 1 349 ? -17.51297 26.63058 41.32057 1.000 14.40520 349 LEU A C 1
ATOM 5197 O O . LEU A 1 349 ? -17.46395 25.48552 40.85069 1.000 15.63646 349 LEU A O 1
ATOM 5213 N N . THR A 1 350 ? -18.05731 26.89915 42.51737 1.000 13.19126 350 THR A N 1
ATOM 5214 C CA . THR A 1 350 ? -18.46581 25.84717 43.44546 1.000 14.60771 350 THR A CA 1
ATOM 5215 C C . THR A 1 350 ? -19.93903 25.92649 43.83045 1.000 18.62602 350 THR A C 1
ATOM 5216 O O . THR A 1 350 ? -20.36671 25.20996 44.74492 1.000 17.68014 350 THR A O 1
ATOM 5227 N N . LYS A 1 351 ? -20.71842 26.79585 43.19120 1.000 17.30190 351 LYS A N 1
ATOM 5228 C CA . LYS A 1 351 ? -22.09962 27.04856 43.58536 1.000 18.39462 351 LYS A CA 1
ATOM 5229 C C . LYS A 1 351 ? -22.17860 27.66840 44.98668 1.000 15.66589 351 LYS A C 1
ATOM 5230 O O . LYS A 1 351 ? -23.16570 27.48479 45.70213 1.000 16.93267 351 LYS A O 1
ATOM 5249 N N . GLY A 1 352 ? -21.14547 28.41356 45.38300 1.000 14.77766 352 GLY A N 1
ATOM 5250 C CA . GLY A 1 352 ? -21.14929 29.14732 46.63758 1.000 15.87842 352 GLY A CA 1
ATOM 5251 C C . GLY A 1 352 ? -20.74229 28.34273 47.84952 1.000 18.17094 352 GLY A C 1
ATOM 5252 O O . GLY A 1 352 ? -21.12245 28.69841 48.97217 1.000 18.40923 352 GLY A O 1
ATOM 5256 N N . ALA A 1 353 ? -19.97003 27.27037 47.66129 1.000 14.82627 353 ALA A N 1
ATOM 5257 C CA . ALA A 1 353 ? -19.64143 26.36707 48.75914 1.000 16.10743 353 ALA A CA 1
ATOM 5258 C C . ALA A 1 353 ? -18.75799 27.01082 49.81749 1.000 16.70876 353 ALA A C 1
ATOM 5259 O O . ALA A 1 353 ? -18.71748 26.52222 50.95096 1.000 16.95024 353 ALA A O 1
ATOM 5266 N N . ASN A 1 354 ? -18.04565 28.08941 49.48931 1.000 14.39847 354 ASN A N 1
ATOM 5267 C CA . ASN A 1 354 ? -17.07737 28.66629 50.41870 1.000 14.27682 354 ASN A CA 1
ATOM 5268 C C . ASN A 1 354 ? -17.45418 30.07932 50.82904 1.000 14.38936 354 ASN A C 1
ATOM 5269 O O . ASN A 1 354 ? -16.61507 30.81627 51.34252 1.000 14.25328 354 ASN A O 1
ATOM 5280 N N . LYS A 1 355 ? -18.73176 30.42757 50.65994 1.000 14.76239 355 LYS A N 1
ATOM 5281 C CA . LYS A 1 355 ? -19.21412 31.77018 50.95029 1.000 16.23084 355 LYS A CA 1
ATOM 5282 C C . LYS A 1 355 ? -18.78661 32.22700 52.33504 1.000 21.05635 355 LYS A C 1
ATOM 5283 O O . LYS A 1 355 ? -18.28532 33.34335 52.51278 1.000 15.87759 355 LYS A O 1
ATOM 5302 N N . CYS A 1 356 ? -18.97624 31.37986 53.33776 1.000 18.94659 356 CYS A N 1
ATOM 5303 C CA . CYS A 1 356 ? -18.74324 31.86906 54.68729 1.000 18.64547 356 CYS A CA 1
ATOM 5304 C C . CYS A 1 356 ? -17.26733 31.87540 55.03951 1.000 17.77118 356 CYS A C 1
ATOM 5305 O O . CYS A 1 356 ? -16.83812 32.74798 55.79713 1.000 19.83196 356 CYS A O 1
ATOM 5312 N N . GLU A 1 357 ? -16.47417 30.95415 54.47530 1.000 18.51506 357 GLU A N 1
ATOM 5313 C CA . GLU A 1 357 ? -15.02364 31.01288 54.65938 1.000 17.14173 357 GLU A CA 1
ATOM 5314 C C . GLU A 1 357 ? -14.45926 32.31367 54.10847 1.000 15.53678 357 GLU A C 1
ATOM 5315 O O . GLU A 1 357 ? -13.53044 32.89518 54.68172 1.000 18.76585 357 GLU A O 1
ATOM 5327 N N . ILE A 1 358 ? -14.98417 32.76612 52.97013 1.000 14.44800 358 ILE A N 1
A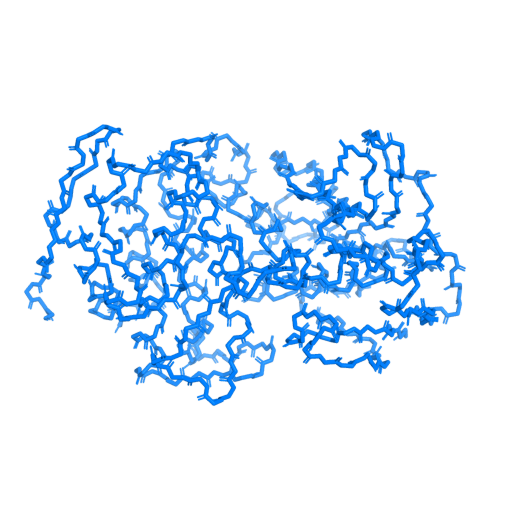TOM 5328 C CA . ILE A 1 358 ? -14.49826 34.00024 52.36746 1.000 14.10202 358 ILE A CA 1
ATOM 5329 C C . ILE A 1 358 ? -14.94979 35.19378 53.19529 1.000 14.69212 358 ILE A C 1
ATOM 5330 O O . ILE A 1 358 ? -14.15266 36.05890 53.55985 1.000 14.79355 358 ILE A O 1
ATOM 5346 N N . TRP A 1 359 ? -16.23046 35.24897 53.52181 1.000 15.18747 359 TRP A N 1
ATOM 5347 C CA . TRP A 1 359 ? -16.72865 36.38297 54.28997 1.000 15.84883 359 TRP A CA 1
ATOM 5348 C C . TRP A 1 359 ? -16.04462 36.49486 55.64364 1.000 16.39649 359 TRP A C 1
ATOM 5349 O O . TRP A 1 359 ? -15.80721 37.60608 56.12946 1.000 16.80695 359 TRP A O 1
ATOM 5370 N N . LYS A 1 360 ? -15.76089 35.35880 56.29303 1.000 17.54714 360 LYS A N 1
ATOM 5371 C CA . LYS A 1 360 ? -15.15469 35.40553 57.62056 1.000 20.26131 360 LYS A CA 1
ATOM 5372 C C . LYS A 1 360 ? -13.78447 36.06551 57.56492 1.000 20.61036 360 LYS A C 1
ATOM 5373 O O . LYS A 1 360 ? -13.42767 36.85436 58.44543 1.000 18.95993 360 LYS A O 1
ATOM 5392 N N . GLY A 1 361 ? -12.99867 35.75477 56.53806 1.000 16.16539 361 GLY A N 1
ATOM 5393 C CA . GLY A 1 361 ? -11.68571 36.36992 56.43927 1.000 16.01630 361 GLY A CA 1
ATOM 5394 C C . GLY A 1 361 ? -11.75772 37.85522 56.13584 1.000 17.62305 361 GLY A C 1
ATOM 5395 O O . GLY A 1 361 ? -10.99550 38.64934 56.69895 1.000 18.35829 361 GLY A O 1
ATOM 5399 N N . PHE A 1 362 ? -12.63518 38.24528 55.20434 1.000 15.78796 362 PHE A N 1
ATOM 5400 C CA . PHE A 1 362 ? -12.82094 39.65823 54.89513 1.000 15.99448 362 PHE A CA 1
ATOM 5401 C C . PHE A 1 362 ? -13.38344 40.41428 56.09180 1.000 17.64086 362 PHE A C 1
ATOM 5402 O O . PHE A 1 362 ? -12.86844 41.47093 56.47163 1.000 17.89827 362 PHE A O 1
ATOM 5419 N N . ALA A 1 363 ? -14.43434 39.87527 56.70733 1.000 17.39363 363 ALA A N 1
ATOM 5420 C CA . ALA A 1 363 ? -15.04654 40.56246 57.84237 1.000 18.42798 363 ALA A CA 1
ATOM 5421 C C . ALA A 1 363 ? -14.05478 40.74120 58.98655 1.000 19.65565 363 ALA A C 1
ATOM 5422 O O . ALA A 1 363 ? -14.02414 41.80028 59.62487 1.000 20.09875 363 ALA A O 1
ATOM 5429 N N . LYS A 1 364 ? -13.23887 39.71388 59.25891 1.000 18.80738 364 LYS A N 1
ATOM 5430 C CA . LYS A 1 364 ? -12.29416 39.78552 60.36766 1.000 20.36704 364 LYS A CA 1
ATOM 5431 C C . LYS A 1 364 ? -11.36828 40.98636 60.24093 1.000 20.00023 364 LYS A C 1
ATOM 5432 O O . LYS A 1 364 ? -10.92111 41.53850 61.26047 1.000 21.96887 364 LYS A O 1
ATOM 5451 N N . ARG A 1 365 ? -11.05549 41.40775 59.01025 1.000 20.71091 365 ARG A N 1
ATOM 5452 C CA . ARG A 1 365 ? -10.16249 42.53823 58.81249 1.000 19.17673 365 ARG A CA 1
ATOM 5453 C C . ARG A 1 365 ? -10.86990 43.75247 58.22157 1.000 19.30671 365 ARG A C 1
ATOM 5454 O O . ARG A 1 365 ? -10.25110 44.58887 57.56439 1.000 19.19868 365 ARG A O 1
ATOM 5475 N N . GLY A 1 366 ? -12.16108 43.90990 58.53057 1.000 19.69791 366 GLY A N 1
ATOM 5476 C CA . GLY A 1 366 ? -12.84727 45.15627 58.28571 1.000 22.98393 366 GLY A CA 1
ATOM 5477 C C . GLY A 1 366 ? -13.52322 45.29487 56.93911 1.000 19.82263 366 GLY A C 1
ATOM 5478 O O . GLY A 1 366 ? -14.03312 46.38078 56.63562 1.000 20.32329 366 GLY A O 1
ATOM 5482 N N . LEU A 1 367 ? -13.52207 44.25418 56.10544 1.000 18.44942 367 LEU A N 1
ATOM 5483 C CA . LEU A 1 367 ? -14.22472 44.28434 54.82326 1.000 17.83165 367 LEU A CA 1
ATOM 5484 C C . LEU A 1 367 ? -15.51076 43.47211 54.90253 1.000 17.82915 367 LEU A C 1
ATOM 5485 O O . LEU A 1 367 ? -15.87787 42.72729 53.97693 1.000 18.41239 367 LEU A O 1
ATOM 5501 N N . GLY A 1 368 ? -16.18808 43.61331 56.04438 1.000 19.03033 368 GLY A N 1
ATOM 5502 C CA . GLY A 1 368 ? -17.47852 43.01262 56.31031 1.000 18.92937 368 GLY A CA 1
ATOM 5503 C C . GLY A 1 368 ? -18.59294 43.66874 55.51263 1.000 19.06608 368 GLY A C 1
ATOM 5504 O O . GLY A 1 368 ? -18.37618 44.50291 54.63155 1.000 22.03449 368 GLY A O 1
ATOM 5508 N N . THR A 1 369 ? -19.83169 43.26605 55.84259 1.000 22.17570 369 THR A N 1
ATOM 5509 C CA . THR A 1 369 ? -20.95823 43.57004 54.96771 1.000 20.70533 369 THR A CA 1
ATOM 5510 C C . THR A 1 369 ? -21.19321 45.06798 54.83574 1.000 20.22624 369 THR A C 1
ATOM 5511 O O . THR A 1 369 ? -21.72377 45.52040 53.81334 1.000 24.96997 369 THR A O 1
ATOM 5522 N N . GLY A 1 370 ? -20.79976 45.85004 55.83530 1.000 22.05823 370 GLY A N 1
ATOM 5523 C CA . GLY A 1 370 ? -21.02739 47.28065 55.83397 1.000 24.52052 370 GLY A CA 1
ATOM 5524 C C . GLY A 1 370 ? -19.90460 48.11976 55.25706 1.000 26.10634 370 GLY A C 1
ATOM 5525 O O . GLY A 1 370 ? -19.98660 49.35196 55.28275 1.000 26.98937 370 GLY A O 1
ATOM 5529 N N . ALA A 1 371 ? -18.86372 47.50291 54.71500 1.000 23.58584 371 ALA A N 1
ATOM 5530 C CA . ALA A 1 371 ? -17.71751 48.26831 54.24634 1.000 20.33532 371 ALA A CA 1
ATOM 5531 C C . ALA A 1 371 ? -18.06293 49.12203 53.02868 1.000 20.29708 371 ALA A C 1
ATOM 5532 O O . ALA A 1 371 ? -18.78676 48.68970 52.12883 1.000 20.80973 371 ALA A O 1
ATOM 5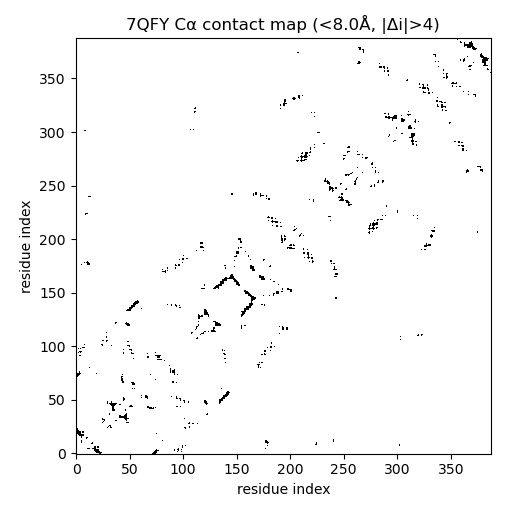539 N N . LYS A 1 372 ? -17.51167 50.33990 52.99084 1.000 24.35200 372 LYS A N 1
ATOM 5540 C CA . LYS A 1 372 ? -17.68189 51.26559 51.87657 1.000 23.07018 372 LYS A CA 1
ATOM 5541 C C . LYS A 1 372 ? -16.33801 51.87822 51.50957 1.000 21.51561 372 LYS A C 1
ATOM 5542 O O . LYS A 1 372 ? -15.56620 52.25866 52.39633 1.000 25.87099 372 LYS A O 1
ATOM 5561 N N . TYR A 1 373 ? -16.07998 52.01939 50.20568 1.000 20.27433 373 TYR A N 1
ATOM 5562 C CA . TYR A 1 373 ? -14.82756 52.59112 49.73231 1.000 24.90096 373 TYR A CA 1
ATOM 5563 C C . TYR A 1 373 ? -14.92801 54.09577 49.55017 1.000 28.14830 373 TYR A C 1
ATOM 5564 O O . TYR A 1 373 ? -15.93760 54.61797 49.07275 1.000 30.19540 373 TYR A O 1
ATOM 5582 N N . SER A 1 374 ? -13.83650 54.77033 49.88273 1.000 25.91426 374 SER A N 1
ATOM 5583 C CA . SER A 1 374 ? -13.60130 56.15765 49.53607 1.000 28.08634 374 SER A CA 1
ATOM 5584 C C . SER A 1 374 ? -12.09250 56.32843 49.45992 1.000 27.53946 374 SER A C 1
ATOM 5585 O O . SER A 1 374 ? -11.36005 55.68585 50.21545 1.000 31.42913 374 SER A O 1
ATOM 5593 N N . ALA A 1 375 ? -11.62982 57.17796 48.53799 1.000 34.85234 375 ALA A N 1
ATOM 5594 C CA . ALA A 1 375 ? -10.19174 57.37060 48.37412 1.000 33.67201 375 ALA A CA 1
ATOM 5595 C C . ALA A 1 375 ? -9.53746 57.78076 49.68956 1.000 37.49358 375 ALA A C 1
ATOM 5596 O O . ALA A 1 375 ? -8.41205 57.36376 49.99463 1.000 32.64485 375 ALA A O 1
ATOM 5603 N N . SER A 1 376 ? -10.23530 58.58779 50.48965 1.000 38.04898 376 SER A N 1
ATOM 5604 C CA . SER A 1 376 ? -9.68339 59.12833 51.72201 1.000 36.97873 376 SER A CA 1
ATOM 5605 C C . SER A 1 376 ? -10.44245 58.73728 52.97660 1.000 35.41117 376 SER A C 1
ATOM 5606 O O . SER A 1 376 ? -9.87405 58.84483 54.06819 1.000 35.47707 376 SER A O 1
ATOM 5614 N N . SER A 1 377 ? -11.69535 58.29342 52.86339 1.000 38.57273 377 SER A N 1
ATOM 5615 C CA . SER A 1 377 ? -12.57592 58.16344 54.01603 1.000 35.43583 377 SER A CA 1
ATOM 5616 C C . SER A 1 377 ? -13.37875 56.86820 53.93926 1.000 35.73218 377 SER A C 1
ATOM 5617 O O . SER A 1 377 ? -14.60369 56.85953 54.06681 1.000 31.19889 377 SER A O 1
ATOM 5625 N N . ARG A 1 378 ? -12.67262 55.75433 53.75048 1.000 29.08946 378 ARG A N 1
ATOM 5626 C CA . ARG A 1 378 ? -13.28228 54.42954 53.77103 1.000 26.53130 378 ARG A CA 1
ATOM 5627 C C . ARG A 1 378 ? -14.07900 54.20340 55.04258 1.000 29.65324 378 ARG A C 1
ATOM 5628 O O . ARG A 1 378 ? -13.76390 54.74313 56.10410 1.000 27.26101 378 ARG A O 1
ATOM 5649 N N . THR A 1 379 ? -15.08722 53.34441 54.92806 1.000 27.00029 379 THR A N 1
ATOM 5650 C CA . THR A 1 379 ? -15.87895 52.86223 56.05013 1.000 23.92129 379 THR A CA 1
ATOM 5651 C C . THR A 1 379 ? -15.69168 51.35343 56.17691 1.000 25.11107 379 THR A C 1
ATOM 5652 O O . THR A 1 379 ? -15.92124 50.61945 55.20962 1.000 25.55090 379 THR A O 1
ATOM 5663 N N . GLU A 1 380 ? -15.26949 50.89304 57.35468 1.000 23.24417 380 GLU A N 1
ATOM 5664 C CA . GLU A 1 380 ? -15.00244 49.47716 57.58115 1.000 24.44859 380 GLU A CA 1
ATOM 5665 C C . GLU A 1 380 ? -16.13293 48.84343 58.37661 1.000 24.33640 380 GLU A C 1
ATOM 5666 O O . GLU A 1 380 ? -16.93905 49.52769 59.00899 1.000 23.82911 380 GLU A O 1
ATOM 5678 N N . SER A 1 381 ? -16.15545 47.51109 58.35530 1.000 25.91897 381 SER A N 1
ATOM 5679 C CA . SER A 1 381 ? -17.21293 46.72133 58.96494 1.000 24.87985 381 SER A CA 1
ATOM 5680 C C . SER A 1 381 ? -16.67245 45.33790 59.28803 1.000 21.90128 381 SER A C 1
ATOM 5681 O O . SER A 1 381 ? -15.95617 44.75033 58.47992 1.000 21.73829 381 SER A O 1
ATOM 5689 N N . PHE A 1 382 ? -17.03907 44.81137 60.45452 1.000 22.43235 382 PHE A N 1
ATOM 5690 C CA . PHE A 1 382 ? -16.67901 43.45230 60.83972 1.000 22.60358 382 PHE A CA 1
ATOM 5691 C C . PHE A 1 382 ? -17.88583 42.53335 60.84503 1.000 21.83299 382 PHE A C 1
ATOM 5692 O O . PHE A 1 382 ? -17.80644 41.42104 61.36811 1.000 21.78868 382 PHE A O 1
ATOM 5709 N N . ALA A 1 383 ? -18.98931 42.96858 60.24660 1.000 23.49171 383 ALA A N 1
ATOM 5710 C CA . ALA A 1 383 ? -20.22176 42.20406 60.26098 1.000 28.36532 383 ALA A CA 1
ATOM 5711 C C . ALA A 1 383 ? -20.23867 41.16818 59.14269 1.000 21.06713 383 ALA A C 1
ATOM 5712 O O . ALA A 1 383 ? -19.68553 41.37159 58.05402 1.000 21.41337 383 ALA A O 1
ATOM 5719 N N . LEU A 1 384 ? -20.88890 40.05091 59.42482 1.000 25.47486 384 LEU A N 1
ATOM 5720 C CA . LEU A 1 384 ? -21.04046 38.93904 58.50547 1.000 23.26072 384 LEU A CA 1
ATOM 5721 C C . LEU A 1 384 ? -22.45820 38.86404 57.94966 1.000 30.43126 384 LEU A C 1
ATOM 5722 O O . LEU A 1 384 ? -23.40834 39.38907 58.54606 1.000 29.29894 384 LEU A O 1
ATOM 5738 N N . PRO A 1 385 ? -22.64034 38.20490 56.80610 1.000 21.35706 385 PRO A N 1
ATOM 5739 C CA . PRO A 1 385 ? -23.99568 37.87919 56.35733 1.000 25.63938 385 PRO A CA 1
ATOM 5740 C C . PRO A 1 385 ? -24.66220 36.90971 57.32220 1.000 23.20314 385 PRO A C 1
ATOM 5741 O O . PRO A 1 385 ? -24.00354 36.15331 58.03911 1.000 27.88431 385 PRO A O 1
ATOM 5752 N N . SER A 1 386 ? -25.99911 36.92997 57.33257 1.000 34.14023 386 SER A N 1
ATOM 5753 C CA . SER A 1 386 ? -26.73178 36.05923 58.24962 1.000 34.22954 386 SER A CA 1
ATOM 5754 C C . SER A 1 386 ? -26.41265 34.58884 57.99368 1.000 34.00404 386 SER A C 1
ATOM 5755 O O . SER A 1 386 ? -26.25074 33.80725 58.93979 1.000 38.15782 386 SER A O 1
ATOM 5763 N N . GLY A 1 387 ? -26.26960 34.19830 56.73212 1.000 31.87143 387 GLY A N 1
ATOM 5764 C CA . GLY A 1 387 ? -25.96047 32.81417 56.42003 1.000 45.53019 387 GLY A CA 1
ATOM 5765 C C . GLY A 1 387 ? -24.72614 32.25622 57.11245 1.000 52.22309 387 GLY A C 1
ATOM 5766 O O . GLY A 1 387 ? -24.44781 31.05422 57.01129 1.000 53.62815 387 GLY A O 1
ATOM 5770 N N . CYS A 1 388 ? -23.98574 33.10776 57.82481 1.000 49.42075 388 CYS A N 1
ATOM 5771 C CA . CYS A 1 388 ? -22.66939 32.75742 58.33682 1.000 35.77397 388 CYS A CA 1
ATOM 5772 C C . CYS A 1 388 ? -22.55527 32.96788 59.83528 1.000 45.34002 388 CYS A C 1
ATOM 5773 O O . CYS A 1 388 ? -21.44934 33.11982 60.35139 1.000 44.83321 388 CYS A O 1
#